Protein AF-0000000083139494 (afdb_homodimer)

InterPro domains:
  IPR001670 Alcohol dehydrogenase, iron-type/glycerol dehydrogenase GldA [PF00465] (16-158)
  IPR016205 Glycerol dehydrogenase [PIRSF000112] (12-328)
  IPR016205 Glycerol dehydrogenase [PTHR43616] (16-328)
  IPR018211 Alcohol dehydrogenase, iron-type, conserved site [PS00913] (156-184)

pLDDT: mean 94.45, std 7.92, range [26.48, 98.81]

Foldseek 3Di:
DPPPPDDPDFAQWEQAEDEEALCLLQVLVVCVVFWQEEEEEEAPVQCVLRVVRNVNSVVVNNHHYDYDYDDFALALVVLLVVLVVCVVVVTQEYEFTEALRSLLSSLSNCVNNVHAYEYEYLELLFASNIAQKHFHADRLQATDGIGGHPHHHHYYYYHLLSHLQDQLQSHLLLLLVLLLLLLFLLQQAPDDDPVVDPPLSVVLNVLSVVLNVLCLVLVLVLSVSSVVSHRDVSSSVNSCSRHNSSNSSCSSVSNPSRHAQLQLLLNLCCHPVVPQQVPPDSSLSSNLRSLLSCLSNVNNVCLVVSQVVCVSSVGDNAPVVSRHDPDPVSLVSSLVSRQPDPSFDPDPVSSVSSSVSSVRRD/DPPPPDDPDFAQKAQAEDEEALCLLQVLVVCVVFWQEEEEEEAPVQCVLRVVRNVNSVVVNNHHYDYDYDDFALALVVLLVVLVVCVVVPTAEYEFTEALRSLQSSLSNCVNNVHAYEYEYLELLFASNMAQKHFHADRLQATDGIGGHPHHHHYYYYHLLSHLQDQLQSRLLLLLLLLLQLLFLLQQALDDDPVPDPPLSVVLNVLSVVLNVLCLVLVLVLSVSSVVSHRDVSSSVNSCSRHNSSNSSCSSVSNPSRHAQLQLLLNLCCHPVVPQQVPPDSSLSSNLRSLLSCLSNVNNVCLVVSQVVCVSSVGDNAPVVSRHDPDPVSLVSSLVSRQPDPSFDPDPVSSVSSSVSSVRRD

Nearest PDB structures (foldseek):
  1jq5-assembly1_A  TM=8.843E-01  e=9.440E-26  Geobacillus stearothermophilus
  4mca-assembly1_A  TM=8.384E-01  e=8.116E-26  Serratia plymuthica A30
  8k1g-assembly1_A  TM=8.572E-01  e=1.583E-24  Klebsiella pneumoniae
  8goa-assembly1_A  TM=8.479E-01  e=1.058E-24  Escherichia coli K-12
  5xn8-assembly1_A  TM=8.447E-01  e=5.298E-24  unidentified

Organism: NCBI:txid33039

Structure (mmCIF, N/CA/C/O backbone):
data_AF-0000000083139494-model_v1
#
loop_
_entity.id
_entity.type
_entity.pdbx_description
1 polymer 'Glycerol dehydrogenase'
#
loop_
_atom_site.group_PDB
_atom_site.id
_atom_site.type_symbol
_atom_site.label_atom_id
_atom_site.label_alt_id
_atom_site.label_comp_id
_atom_site.label_asym_id
_atom_site.label_entity_id
_atom_site.label_seq_id
_atom_site.pdbx_PDB_ins_code
_atom_site.Cartn_x
_atom_site.Cartn_y
_atom_site.Cartn_z
_atom_site.occupancy
_atom_site.B_iso_or_equiv
_atom_site.auth_seq_id
_atom_site.auth_comp_id
_atom_site.auth_asym_id
_atom_site.auth_atom_id
_atom_site.pdbx_PDB_model_num
ATOM 1 N N . MET A 1 1 ? 21.172 23.531 -9.102 1 26.61 1 MET A N 1
ATOM 2 C CA . MET A 1 1 ? 20.562 22.719 -8.047 1 26.61 1 MET A CA 1
ATOM 3 C C . MET A 1 1 ? 21.078 21.281 -8.109 1 26.61 1 MET A C 1
ATOM 5 O O . MET A 1 1 ? 21.141 20.688 -9.18 1 26.61 1 MET A O 1
ATOM 9 N N . GLU A 1 2 ? 21.891 20.875 -7.312 1 32.12 2 GLU A N 1
ATOM 10 C CA . GLU A 1 2 ? 22.484 19.547 -7.301 1 32.12 2 GLU A CA 1
ATOM 11 C C . GLU A 1 2 ? 21.422 18.469 -7.508 1 32.12 2 GLU A C 1
ATOM 13 O O . GLU A 1 2 ? 20.375 18.484 -6.848 1 32.12 2 GLU A O 1
ATOM 18 N N . LYS A 1 3 ? 21.609 17.984 -8.586 1 38.62 3 LYS A N 1
ATOM 19 C CA . LYS A 1 3 ? 20.656 16.938 -8.977 1 38.62 3 LYS A CA 1
ATOM 20 C C . LYS A 1 3 ? 20.547 15.859 -7.906 1 38.62 3 LYS A C 1
ATOM 22 O O . LYS A 1 3 ? 21.531 15.164 -7.625 1 38.62 3 LYS A O 1
ATOM 27 N N . VAL A 1 4 ? 19.859 16.25 -6.742 1 46.69 4 VAL A N 1
ATOM 28 C CA . VAL A 1 4 ? 19.641 15.188 -5.762 1 46.69 4 VAL A CA 1
ATOM 29 C C . VAL A 1 4 ? 19.109 13.938 -6.457 1 46.69 4 VAL A C 1
ATOM 31 O O . VAL A 1 4 ? 18.062 13.977 -7.117 1 46.69 4 VAL A O 1
ATOM 34 N N . THR A 1 5 ? 20.016 12.977 -6.746 1 55.97 5 THR A N 1
ATOM 35 C CA . THR A 1 5 ? 19.562 11.695 -7.273 1 55.97 5 THR A CA 1
ATOM 36 C C . THR A 1 5 ? 18.719 10.953 -6.238 1 55.97 5 THR A C 1
ATOM 38 O O . THR A 1 5 ? 19.219 10.609 -5.16 1 55.97 5 THR A O 1
ATOM 41 N N . LEU A 1 6 ? 17.5 10.844 -6.504 1 66.31 6 LEU A N 1
ATOM 42 C CA . LEU A 1 6 ? 16.562 10.195 -5.586 1 66.31 6 LEU A CA 1
ATOM 43 C C . LEU A 1 6 ? 16.719 8.68 -5.625 1 66.31 6 LEU A C 1
ATOM 45 O O . LEU A 1 6 ? 16.984 8.109 -6.684 1 66.31 6 LEU A O 1
ATOM 49 N N . ASP A 1 7 ? 16.766 8.125 -4.441 1 79.25 7 ASP A N 1
ATOM 50 C CA . ASP A 1 7 ? 16.656 6.676 -4.34 1 79.25 7 ASP A CA 1
ATOM 51 C C . ASP A 1 7 ? 15.484 6.152 -5.164 1 79.25 7 ASP A C 1
ATOM 53 O O . ASP A 1 7 ? 14.352 6.617 -5.008 1 79.25 7 ASP A O 1
ATOM 57 N N . PRO A 1 8 ? 15.773 5.305 -6.121 1 83.5 8 PRO A N 1
ATOM 58 C CA . PRO A 1 8 ? 14.727 4.824 -7.02 1 83.5 8 PRO A CA 1
ATOM 59 C C . PRO A 1 8 ? 13.773 3.838 -6.344 1 83.5 8 PRO A C 1
ATOM 61 O O . PRO A 1 8 ? 12.727 3.504 -6.902 1 83.5 8 PRO A O 1
ATOM 64 N N . ALA A 1 9 ? 14.062 3.439 -5.176 1 90.5 9 ALA A N 1
ATOM 65 C CA . ALA A 1 9 ? 13.242 2.428 -4.516 1 90.5 9 ALA A CA 1
ATOM 66 C C . ALA A 1 9 ? 11.969 3.045 -3.947 1 90.5 9 ALA A C 1
ATOM 68 O O . ALA A 1 9 ? 11.992 4.156 -3.412 1 90.5 9 ALA A O 1
ATOM 69 N N . ILE A 1 10 ? 10.914 2.361 -4.125 1 91.75 10 ILE A N 1
ATOM 70 C CA . ILE A 1 10 ? 9.664 2.695 -3.443 1 91.75 10 ILE A CA 1
ATOM 71 C C . ILE A 1 10 ? 9.633 2.031 -2.07 1 91.75 10 ILE A C 1
ATOM 73 O O . ILE A 1 10 ? 9.852 0.822 -1.952 1 91.75 10 ILE A O 1
ATOM 77 N N . LYS A 1 11 ? 9.406 2.787 -1.021 1 89.56 11 LYS A N 1
ATOM 78 C CA . LYS A 1 11 ? 9.164 2.264 0.321 1 89.56 11 LYS A CA 1
ATOM 79 C C . LYS A 1 11 ? 7.684 2.328 0.679 1 89.56 11 LYS A C 1
ATOM 81 O O . LYS A 1 11 ? 7.141 3.414 0.896 1 89.56 11 LYS A O 1
ATOM 86 N N . PHE A 1 12 ? 6.887 1.204 0.66 1 83.19 12 PHE A N 1
ATOM 87 C CA . PHE A 1 12 ? 5.43 1.18 0.754 1 83.19 12 PHE A CA 1
ATOM 88 C C . PHE A 1 12 ? 4.973 1.522 2.166 1 83.19 12 PHE A C 1
ATOM 90 O O . PHE A 1 12 ? 3.781 1.717 2.408 1 83.19 12 PHE A O 1
ATOM 97 N N . GLY A 1 13 ? 5.703 1.854 3.035 1 75.56 13 GLY A N 1
ATOM 98 C CA . GLY A 1 13 ? 5.191 2.525 4.219 1 75.56 13 GLY A CA 1
ATOM 99 C C . GLY A 1 13 ? 5.465 1.761 5.5 1 75.56 13 GLY A C 1
ATOM 100 O O . GLY A 1 13 ? 6.59 1.316 5.738 1 75.56 13 GLY A O 1
ATOM 101 N N . ALA A 1 14 ? 4.281 1.588 6.344 1 82.19 14 ALA A N 1
ATOM 102 C CA . ALA A 1 14 ? 4.305 1.204 7.754 1 82.19 14 ALA A CA 1
ATOM 103 C C . ALA A 1 14 ? 4.383 -0.312 7.906 1 82.19 14 ALA A C 1
ATOM 105 O O . ALA A 1 14 ? 3.662 -1.049 7.23 1 82.19 14 ALA A O 1
ATOM 106 N N . GLY A 1 15 ? 5.219 -0.655 8.867 1 85.69 15 GLY A N 1
ATOM 107 C CA . GLY A 1 15 ? 5.352 -2.066 9.195 1 85.69 15 GLY A CA 1
ATOM 108 C C . GLY A 1 15 ? 4.09 -2.662 9.789 1 85.69 15 GLY A C 1
ATOM 109 O O . GLY A 1 15 ? 3.715 -3.791 9.469 1 85.69 15 GLY A O 1
ATOM 110 N N . ARG A 1 16 ? 3.426 -1.872 10.625 1 91.81 16 ARG A N 1
ATOM 111 C CA . ARG A 1 16 ? 2.188 -2.273 11.281 1 91.81 16 ARG A CA 1
ATOM 112 C C . ARG A 1 16 ? 1.217 -1.101 11.383 1 91.81 16 ARG A C 1
ATOM 114 O O . ARG A 1 16 ? 1.585 -0.022 11.852 1 91.81 16 ARG A O 1
ATOM 121 N N . TYR A 1 17 ? 0.024 -1.287 10.844 1 95.19 17 TYR A N 1
ATOM 122 C CA . TYR A 1 17 ? -1.021 -0.274 10.93 1 95.19 17 TYR A CA 1
ATOM 123 C C . TYR A 1 17 ? -2.244 -0.809 11.664 1 95.19 17 TYR A C 1
ATOM 125 O O . TYR A 1 17 ? -2.822 -1.821 11.266 1 95.19 17 TYR A O 1
ATOM 133 N N . ARG A 1 18 ? -2.572 -0.177 12.766 1 96.06 18 ARG A N 1
ATOM 134 C CA . ARG A 1 18 ? -3.797 -0.49 13.5 1 96.06 18 ARG A CA 1
ATOM 135 C C . ARG A 1 18 ? -4.66 0.754 13.68 1 96.06 18 ARG A C 1
ATOM 137 O O . ARG A 1 18 ? -4.145 1.84 13.953 1 96.06 18 ARG A O 1
ATOM 144 N N . GLN A 1 19 ? -5.898 0.64 13.406 1 96.94 19 GLN A N 1
ATOM 145 C CA . GLN A 1 19 ? -6.918 1.669 13.562 1 96.94 19 GLN A CA 1
ATOM 146 C C . GLN A 1 19 ? -8.164 1.107 14.25 1 96.94 19 GLN A C 1
ATOM 148 O O . GLN A 1 19 ? -8.938 0.37 13.633 1 96.94 19 GLN A O 1
ATOM 153 N N . GLU A 1 20 ? -8.305 1.402 15.523 1 96.94 20 GLU A N 1
ATOM 154 C CA . GLU A 1 20 ? -9.391 0.822 16.312 1 96.94 20 GLU A CA 1
ATOM 155 C C . GLU A 1 20 ? -9.844 1.774 17.422 1 96.94 20 GLU A C 1
ATOM 157 O O . GLU A 1 20 ? -9.094 2.666 17.812 1 96.94 20 GLU A O 1
ATOM 162 N N . LYS A 1 21 ? -11.109 1.516 17.844 1 96.62 21 LYS A N 1
ATOM 163 C CA . LYS A 1 21 ? -11.594 2.215 19.016 1 96.62 21 LYS A CA 1
ATOM 164 C C . LYS A 1 21 ? -10.836 1.773 20.266 1 96.62 21 LYS A C 1
ATOM 166 O O . LYS A 1 21 ? -10.648 0.577 20.5 1 96.62 21 LYS A O 1
ATOM 171 N N . ASN A 1 22 ? -10.203 2.67 21.031 1 95.38 22 ASN A N 1
ATOM 172 C CA . ASN A 1 22 ? -9.539 2.445 22.312 1 95.38 22 ASN A CA 1
ATOM 173 C C . ASN A 1 22 ? -8.227 1.688 22.141 1 95.38 22 ASN A C 1
ATOM 175 O O . ASN A 1 22 ? -7.871 0.853 22.984 1 95.38 22 ASN A O 1
ATOM 179 N N . LEU A 1 23 ? -7.609 1.925 21.047 1 96.69 23 LEU A N 1
ATOM 180 C CA . LEU A 1 23 ? -6.359 1.236 20.734 1 96.69 23 LEU A CA 1
ATOM 181 C C . LEU A 1 23 ? -5.258 1.651 21.703 1 96.69 23 LEU A C 1
ATOM 183 O O . LEU A 1 23 ? -4.293 0.912 21.906 1 96.69 23 LEU A O 1
ATOM 187 N N . LEU A 1 24 ? -5.367 2.781 22.344 1 96.81 24 LEU A N 1
ATOM 188 C CA . LEU A 1 24 ? -4.34 3.299 23.234 1 96.81 24 LEU A CA 1
ATOM 189 C C . LEU A 1 24 ? -4.07 2.32 24.375 1 96.81 24 LEU A C 1
ATOM 191 O O . LEU A 1 24 ? -2.934 2.197 24.828 1 96.81 24 LEU A O 1
ATOM 195 N N . GLU A 1 25 ? -5.055 1.656 24.781 1 95.12 25 GLU A N 1
ATOM 196 C CA . GLU A 1 25 ? -4.938 0.716 25.891 1 95.12 25 GLU A CA 1
ATOM 197 C C . GLU A 1 25 ? -4.055 -0.472 25.516 1 95.12 25 GLU A C 1
ATOM 199 O O . GLU A 1 25 ? -3.488 -1.131 26.391 1 95.12 25 GLU A O 1
ATOM 204 N N . GLU A 1 26 ? -3.938 -0.724 24.234 1 93.94 26 GLU A N 1
ATOM 205 C CA . GLU A 1 26 ? -3.15 -1.847 23.734 1 93.94 26 GLU A CA 1
ATOM 206 C C . GLU A 1 26 ? -1.799 -1.379 23.203 1 93.94 26 GLU A C 1
ATOM 208 O O . GLU A 1 26 ? -0.971 -2.195 22.781 1 93.94 26 GLU A O 1
ATOM 213 N N . CYS A 1 27 ? -1.563 -0.095 23.203 1 94.75 27 CYS A N 1
ATOM 214 C CA . CYS A 1 27 ? -0.396 0.468 22.531 1 94.75 27 CYS A CA 1
ATOM 215 C C . CYS A 1 27 ? 0.893 -0.051 23.156 1 94.75 27 CYS A C 1
ATOM 217 O O . CYS A 1 27 ? 1.886 -0.265 22.453 1 94.75 27 CYS A O 1
ATOM 219 N N . GLY A 1 28 ? 0.831 -0.246 24.5 1 96.19 28 GLY A N 1
ATOM 220 C CA . GLY A 1 28 ? 2.014 -0.787 25.156 1 96.19 28 GLY A CA 1
ATOM 221 C C . GLY A 1 28 ? 2.455 -2.119 24.578 1 96.19 28 GLY A C 1
ATOM 222 O O . GLY A 1 28 ? 3.641 -2.32 24.297 1 96.19 28 GLY A O 1
ATOM 223 N N . LYS A 1 29 ? 1.545 -2.988 24.422 1 94.94 29 LYS A N 1
ATOM 224 C CA . LYS A 1 29 ? 1.825 -4.297 23.828 1 94.94 29 LYS A CA 1
ATOM 225 C C . LYS A 1 29 ? 2.348 -4.156 22.406 1 94.94 29 LYS A C 1
ATOM 227 O O . LYS A 1 29 ? 3.301 -4.836 22.016 1 94.94 29 LYS A O 1
ATOM 232 N N . GLU A 1 30 ? 1.773 -3.289 21.609 1 94.75 30 GLU A N 1
ATOM 233 C CA . GLU A 1 30 ? 2.178 -3.07 20.219 1 94.75 30 GLU A CA 1
ATOM 234 C C . GLU A 1 30 ? 3.596 -2.51 20.141 1 94.75 30 GLU A C 1
ATOM 236 O O . GLU A 1 30 ? 4.414 -2.986 19.359 1 94.75 30 GLU A O 1
ATOM 241 N N . ILE A 1 31 ? 3.859 -1.54 21 1 97.06 31 ILE A N 1
ATOM 242 C CA . ILE A 1 31 ? 5.145 -0.848 20.953 1 97.06 31 ILE A CA 1
ATOM 243 C C . ILE A 1 31 ? 6.246 -1.775 21.453 1 97.06 31 ILE A C 1
ATOM 245 O O . ILE A 1 31 ? 7.367 -1.751 20.938 1 97.06 31 ILE A O 1
ATOM 249 N N . SER A 1 32 ? 5.93 -2.691 22.375 1 96.69 32 SER A N 1
ATOM 250 C CA . SER A 1 32 ? 6.898 -3.607 22.969 1 96.69 32 SER A CA 1
ATOM 251 C C . SER A 1 32 ? 7.449 -4.578 21.922 1 96.69 32 SER A C 1
ATOM 253 O O . SER A 1 32 ? 8.484 -5.207 22.141 1 96.69 32 SER A O 1
ATOM 255 N N . ARG A 1 33 ? 6.793 -4.676 20.812 1 92.62 33 ARG A N 1
ATOM 256 C CA . ARG A 1 33 ? 7.285 -5.496 19.703 1 92.62 33 ARG A CA 1
ATOM 257 C C . ARG A 1 33 ? 8.578 -4.922 19.141 1 92.62 33 ARG A C 1
ATOM 259 O O . ARG A 1 33 ? 9.359 -5.645 18.5 1 92.62 33 ARG A O 1
ATOM 266 N N . PHE A 1 34 ? 8.805 -3.629 19.406 1 94.12 34 PHE A N 1
ATOM 267 C CA . PHE A 1 34 ? 9.883 -2.936 18.719 1 94.12 34 PHE A CA 1
ATOM 268 C C . PHE A 1 34 ? 10.945 -2.457 19.703 1 94.12 34 PHE A C 1
ATOM 270 O O . PHE A 1 34 ? 12.086 -2.188 19.328 1 94.12 34 PHE A O 1
ATOM 277 N N . GLY A 1 35 ? 10.539 -2.277 20.938 1 95.38 35 GLY A N 1
ATOM 278 C CA . GLY A 1 35 ? 11.477 -1.762 21.922 1 95.38 35 GLY A CA 1
ATOM 279 C C . GLY A 1 35 ? 11.039 -2.012 23.359 1 95.38 35 GLY A C 1
ATOM 280 O O . GLY A 1 35 ? 9.875 -2.348 23.609 1 95.38 35 GLY A O 1
ATOM 281 N N . LYS A 1 36 ? 11.977 -1.836 24.25 1 96.94 36 LYS A N 1
ATOM 282 C CA . LYS A 1 36 ? 11.734 -2.068 25.656 1 96.94 36 LYS A CA 1
ATOM 283 C C . LYS A 1 36 ? 11.664 -0.753 26.438 1 96.94 36 LYS A C 1
ATOM 285 O O . LYS A 1 36 ? 10.977 -0.662 27.453 1 96.94 36 LYS A O 1
ATOM 290 N N . LYS A 1 37 ? 12.367 0.199 26.062 1 98.19 37 LYS A N 1
ATOM 291 C CA . LYS A 1 37 ? 12.352 1.558 26.594 1 98.19 37 LYS A CA 1
ATOM 292 C C . LYS A 1 37 ? 12.188 2.586 25.484 1 98.19 37 LYS A C 1
ATOM 294 O O . LYS A 1 37 ? 13.055 2.725 24.625 1 98.19 37 LYS A O 1
ATOM 299 N N . VAL A 1 38 ? 11.109 3.369 25.531 1 98.56 38 VAL A N 1
ATOM 300 C CA . VAL A 1 38 ? 10.773 4.184 24.375 1 98.56 38 VAL A CA 1
ATOM 301 C C . VAL A 1 38 ? 10.977 5.664 24.703 1 98.56 38 VAL A C 1
ATOM 303 O O . VAL A 1 38 ? 10.844 6.07 25.859 1 98.56 38 VAL A O 1
ATOM 306 N N . PHE A 1 39 ? 11.359 6.441 23.719 1 98.81 39 PHE A N 1
ATOM 307 C CA . PHE A 1 39 ? 11.477 7.895 23.734 1 98.81 39 PHE A CA 1
ATOM 308 C C . PHE A 1 39 ? 10.227 8.547 23.156 1 98.81 39 PHE A C 1
ATOM 310 O O . PHE A 1 39 ? 10.055 8.609 21.938 1 98.81 39 PHE A O 1
ATOM 317 N N . ILE A 1 40 ? 9.391 9.094 24.031 1 98.69 40 ILE A N 1
ATOM 318 C CA . ILE A 1 40 ? 8.109 9.641 23.594 1 98.69 40 ILE A CA 1
ATOM 319 C C . ILE A 1 40 ? 8.258 11.133 23.281 1 98.69 40 ILE A C 1
ATOM 321 O O . ILE A 1 40 ? 8.711 11.906 24.141 1 98.69 40 ILE A O 1
ATOM 325 N N . ILE A 1 41 ? 7.965 11.461 22.141 1 98.75 41 ILE A N 1
ATOM 326 C CA . ILE A 1 41 ? 7.828 12.852 21.719 1 98.75 41 ILE A CA 1
ATOM 327 C C . ILE A 1 41 ? 6.352 13.188 21.531 1 98.75 41 ILE A C 1
ATOM 329 O O . ILE A 1 41 ? 5.664 12.57 20.719 1 98.75 41 ILE A O 1
ATOM 333 N N . ALA A 1 42 ? 5.887 14.211 22.25 1 98.31 42 ALA A N 1
ATOM 334 C CA . ALA A 1 42 ? 4.457 14.5 22.172 1 98.31 42 ALA A CA 1
ATOM 335 C C . ALA A 1 42 ? 4.199 16 22.219 1 98.31 42 ALA A C 1
ATOM 337 O O . ALA A 1 42 ? 4.934 16.75 22.875 1 98.31 42 ALA A O 1
ATOM 338 N N . GLY A 1 43 ? 3.234 16.406 21.438 1 95.81 43 GLY A N 1
ATOM 339 C CA . GLY A 1 43 ? 2.713 17.75 21.672 1 95.81 43 GLY A CA 1
ATOM 340 C C . GLY A 1 43 ? 2.006 17.875 23 1 95.81 43 GLY A C 1
ATOM 341 O O . GLY A 1 43 ? 1.445 16.906 23.516 1 95.81 43 GLY A O 1
ATOM 342 N N . ASN A 1 44 ? 1.948 19.094 23.5 1 94.19 44 ASN A N 1
ATOM 343 C CA . ASN A 1 44 ? 1.356 19.312 24.812 1 94.19 44 ASN A CA 1
ATOM 344 C C . ASN A 1 44 ? -0.111 18.906 24.859 1 94.19 44 ASN A C 1
ATOM 346 O O . ASN A 1 44 ? -0.504 18.062 25.672 1 94.19 44 ASN A O 1
ATOM 350 N N . ARG A 1 45 ? -0.849 19.406 24 1 93 45 ARG A N 1
ATOM 351 C CA . ARG A 1 45 ? -2.277 19.109 23.953 1 93 45 ARG A CA 1
ATOM 352 C C . ARG A 1 45 ? -2.521 17.641 23.641 1 93 45 ARG A C 1
ATOM 354 O O . ARG A 1 45 ? -3.432 17.016 24.188 1 93 45 ARG A O 1
ATOM 361 N N . ALA A 1 46 ? -1.724 17.172 22.703 1 95.56 46 ALA A N 1
ATOM 362 C CA . ALA A 1 46 ? -1.862 15.766 22.312 1 95.56 46 ALA A CA 1
ATOM 363 C C . ALA A 1 46 ? -1.61 14.836 23.5 1 95.56 46 ALA A C 1
ATOM 365 O O . ALA A 1 46 ? -2.35 13.875 23.703 1 95.56 46 ALA A O 1
ATOM 366 N N . TRP A 1 47 ? -0.574 15.109 24.25 1 97 47 TRP A N 1
ATOM 367 C CA . TRP A 1 47 ? -0.244 14.258 25.391 1 97 47 TRP A CA 1
ATOM 368 C C . TRP A 1 47 ? -1.361 14.281 26.422 1 97 47 TRP A C 1
ATOM 370 O O . TRP A 1 47 ? -1.728 13.242 26.969 1 97 47 TRP A O 1
ATOM 380 N N . ASP A 1 48 ? -1.876 15.43 26.625 1 96.12 48 ASP A N 1
ATOM 381 C CA . ASP A 1 48 ? -2.969 15.57 27.594 1 96.12 48 ASP A CA 1
ATOM 382 C C . ASP A 1 48 ? -4.176 14.727 27.172 1 96.12 48 ASP A C 1
ATOM 384 O O . ASP A 1 48 ? -4.895 14.195 28.016 1 96.12 48 ASP A O 1
ATOM 388 N N . ALA A 1 49 ? -4.328 14.617 25.922 1 94.88 49 ALA A N 1
ATOM 389 C CA . ALA A 1 49 ? -5.496 13.922 25.391 1 94.88 49 ALA A CA 1
ATOM 390 C C . ALA A 1 49 ? -5.344 12.406 25.516 1 94.88 49 ALA A C 1
ATOM 392 O O . ALA A 1 49 ? -6.336 11.672 25.484 1 94.88 49 ALA A O 1
ATOM 393 N N . VAL A 1 50 ? -4.059 11.914 25.688 1 97.12 50 VAL A N 1
ATOM 394 C CA . VAL A 1 50 ? -3.91 10.477 25.516 1 97.12 50 VAL A CA 1
ATOM 395 C C . VAL A 1 50 ? -3.285 9.859 26.766 1 97.12 50 VAL A C 1
ATOM 397 O O . VAL A 1 50 ? -3.373 8.648 26.984 1 97.12 50 VAL A O 1
ATOM 400 N N . LYS A 1 51 ? -2.629 10.586 27.609 1 96.75 51 LYS A N 1
ATOM 401 C CA . LYS A 1 51 ? -1.749 10.07 28.656 1 96.75 51 LYS A CA 1
ATOM 402 C C . LYS A 1 51 ? -2.51 9.172 29.609 1 96.75 51 LYS A C 1
ATOM 404 O O . LYS A 1 51 ? -1.989 8.148 30.062 1 96.75 51 LYS A O 1
ATOM 409 N N . GLU A 1 52 ? -3.734 9.492 29.953 1 96.44 52 GLU A N 1
ATOM 410 C CA . GLU A 1 52 ? -4.488 8.742 30.953 1 96.44 52 GLU A CA 1
ATOM 411 C C . GLU A 1 52 ? -4.793 7.324 30.469 1 96.44 52 GLU A C 1
ATOM 413 O O . GLU A 1 52 ? -4.906 6.398 31.266 1 96.44 52 GLU A O 1
ATOM 418 N N . ARG A 1 53 ? -4.898 7.211 29.203 1 95.56 53 ARG A N 1
ATOM 419 C CA . ARG A 1 53 ? -5.215 5.902 28.656 1 95.56 53 ARG A CA 1
ATOM 420 C C . ARG A 1 53 ? -3.949 5.18 28.203 1 95.56 53 ARG A C 1
ATOM 422 O O . ARG A 1 53 ? -3.883 3.949 28.234 1 95.56 53 ARG A O 1
ATOM 429 N N . MET A 1 54 ? -2.998 5.879 27.781 1 95.62 54 MET A N 1
ATOM 430 C CA . MET A 1 54 ? -1.776 5.309 27.219 1 95.62 54 MET A CA 1
ATOM 431 C C . MET A 1 54 ? -0.875 4.762 28.312 1 95.62 54 MET A C 1
ATOM 433 O O . MET A 1 54 ? -0.3 3.68 28.172 1 95.62 54 MET A O 1
ATOM 437 N N . ILE A 1 55 ? -0.734 5.395 29.438 1 95.75 55 ILE A N 1
ATOM 438 C CA . ILE A 1 55 ? 0.235 5.086 30.484 1 95.75 55 ILE A CA 1
ATOM 439 C C . ILE A 1 55 ? -0.111 3.744 31.125 1 95.75 55 ILE A C 1
ATOM 441 O O . ILE A 1 55 ? 0.759 2.889 31.297 1 95.75 55 ILE A O 1
ATOM 445 N N . PRO A 1 56 ? -1.358 3.523 31.453 1 95 56 PRO A N 1
ATOM 446 C CA . PRO A 1 56 ? -1.685 2.203 32 1 95 56 PRO A CA 1
ATOM 447 C C . PRO A 1 56 ? -1.316 1.063 31.062 1 95 56 PRO A C 1
ATOM 449 O O . PRO A 1 56 ? -0.896 -0.006 31.516 1 95 56 PRO A O 1
ATOM 452 N N . GLY A 1 57 ? -1.524 1.312 29.781 1 92.44 57 GLY A N 1
ATOM 453 C CA . GLY A 1 57 ? -1.125 0.315 28.812 1 92.44 57 GLY A CA 1
ATOM 454 C C . GLY A 1 57 ? 0.369 0.049 28.797 1 92.44 57 GLY A C 1
ATOM 455 O O . GLY A 1 57 ? 0.8 -1.094 28.641 1 92.44 57 GLY A O 1
ATOM 456 N N . PHE A 1 58 ? 1.161 1.132 28.984 1 95.44 58 PHE A N 1
ATOM 457 C CA . PHE A 1 58 ? 2.609 0.99 29.062 1 95.44 58 PHE A CA 1
ATOM 458 C C . PHE A 1 58 ? 3.006 0.179 30.297 1 95.44 58 PHE A C 1
ATOM 460 O O . PHE A 1 58 ? 3.85 -0.716 30.203 1 95.44 58 PHE A O 1
ATOM 467 N N . GLU A 1 59 ? 2.354 0.487 31.344 1 94.94 59 GLU A N 1
ATOM 468 C CA . GLU A 1 59 ? 2.646 -0.195 32.594 1 94.94 59 GLU A CA 1
ATOM 469 C C . GLU A 1 59 ? 2.303 -1.679 32.531 1 94.94 59 GLU A C 1
ATOM 471 O O . GLU A 1 59 ? 3.094 -2.529 32.938 1 94.94 59 GLU A O 1
ATOM 476 N N . LYS A 1 60 ? 1.202 -1.944 31.984 1 94.81 60 LYS A N 1
ATOM 477 C CA . LYS A 1 60 ? 0.756 -3.326 31.844 1 94.81 60 LYS A CA 1
ATOM 478 C C . LYS A 1 60 ? 1.733 -4.129 30.984 1 94.81 60 LYS A C 1
ATOM 480 O O . LYS A 1 60 ? 1.962 -5.312 31.234 1 94.81 60 LYS A O 1
ATOM 485 N N . ALA A 1 61 ? 2.312 -3.486 30.016 1 95.81 61 ALA A N 1
ATOM 486 C CA . ALA A 1 61 ? 3.219 -4.156 29.094 1 95.81 61 ALA A CA 1
ATOM 487 C C . ALA A 1 61 ? 4.648 -4.16 29.625 1 95.81 61 ALA A C 1
ATOM 489 O O . ALA A 1 61 ? 5.531 -4.797 29.047 1 95.81 61 ALA A O 1
ATOM 490 N N . GLY A 1 62 ? 4.898 -3.48 30.688 1 96.62 62 GLY A N 1
ATOM 491 C CA . GLY A 1 62 ? 6.25 -3.346 31.203 1 96.62 62 GLY A CA 1
ATOM 492 C C . GLY A 1 62 ? 7.145 -2.486 30.328 1 96.62 62 GLY A C 1
ATOM 493 O O . GLY A 1 62 ? 8.359 -2.695 30.281 1 96.62 62 GLY A O 1
ATOM 494 N N . LEU A 1 63 ? 6.543 -1.566 29.625 1 97.62 63 LEU A N 1
ATOM 495 C CA . LEU A 1 63 ? 7.273 -0.686 28.719 1 97.62 63 LEU A CA 1
ATOM 496 C C . LEU A 1 63 ? 7.801 0.54 29.469 1 97.62 63 LEU A C 1
ATOM 498 O O . LEU A 1 63 ? 7.023 1.316 30.016 1 97.62 63 LEU A O 1
ATOM 502 N N . GLU A 1 64 ? 9.07 0.716 29.484 1 98.06 64 GLU A N 1
ATOM 503 C CA . GLU A 1 64 ? 9.672 1.921 30.062 1 98.06 64 GLU A CA 1
ATOM 504 C C . GLU A 1 64 ? 9.625 3.076 29.062 1 98.06 64 GLU A C 1
ATOM 506 O O . GLU A 1 64 ? 9.656 2.859 27.844 1 98.06 64 GLU A O 1
ATOM 511 N N . TYR A 1 65 ? 9.539 4.297 29.609 1 98 65 TYR A N 1
ATOM 512 C CA . TYR A 1 65 ? 9.461 5.402 28.656 1 98 65 TYR A CA 1
ATOM 513 C C . TYR A 1 65 ? 10.062 6.672 29.25 1 98 65 TYR A C 1
ATOM 515 O O . TYR A 1 65 ? 10.148 6.812 30.469 1 98 65 TYR A O 1
ATOM 523 N N . GLU A 1 66 ? 10.562 7.52 28.422 1 98.44 66 GLU A N 1
ATOM 524 C CA . GLU A 1 66 ? 10.945 8.906 28.672 1 98.44 66 GLU A CA 1
ATOM 525 C C . GLU A 1 66 ? 10.102 9.867 27.844 1 98.44 66 GLU A C 1
ATOM 527 O O . GLU A 1 66 ? 10.07 9.789 26.625 1 98.44 66 GLU A O 1
ATOM 532 N N . LEU A 1 67 ? 9.453 10.789 28.594 1 98.44 67 LEU A N 1
ATOM 533 C CA . LEU A 1 67 ? 8.555 11.727 27.922 1 98.44 67 LEU A CA 1
ATOM 534 C C . LEU A 1 67 ? 9.258 13.047 27.641 1 98.44 67 LEU A C 1
ATOM 536 O O . LEU A 1 67 ? 9.891 13.625 28.516 1 98.44 67 LEU A O 1
ATOM 540 N N . HIS A 1 68 ? 9.102 13.508 26.438 1 98.62 68 HIS A N 1
ATOM 541 C CA . HIS A 1 68 ? 9.57 14.82 26.016 1 98.62 68 HIS A CA 1
ATOM 542 C C . HIS A 1 68 ? 8.492 15.57 25.25 1 98.62 68 HIS A C 1
ATOM 544 O O . HIS A 1 68 ? 8.148 15.203 24.109 1 98.62 68 HIS A O 1
ATOM 550 N N . LEU A 1 69 ? 8.039 16.609 25.828 1 98 69 LEU A N 1
ATOM 551 C CA . LEU A 1 69 ? 7.062 17.453 25.156 1 98 69 LEU A CA 1
ATOM 552 C C . LEU A 1 69 ? 7.746 18.391 24.172 1 98 69 LEU A C 1
ATOM 554 O O . LEU A 1 69 ? 8.836 18.906 24.438 1 98 69 LEU A O 1
ATOM 558 N N . TYR A 1 70 ? 7.152 18.5 23.031 1 97.06 70 TYR A N 1
ATOM 559 C CA . TYR A 1 70 ? 7.781 19.297 21.984 1 97.06 70 TYR A CA 1
ATOM 560 C C . TYR A 1 70 ? 6.77 20.203 21.312 1 97.06 70 TYR A C 1
ATOM 562 O O . TYR A 1 70 ? 5.711 19.75 20.875 1 97.06 70 TYR A O 1
ATOM 570 N N . GLY A 1 71 ? 7.086 21.438 21.172 1 92.94 71 GLY A N 1
ATOM 571 C CA . GLY A 1 71 ? 6.223 22.406 20.516 1 92.94 71 GLY A CA 1
ATOM 572 C C . GLY A 1 71 ? 6.934 23.219 19.453 1 92.94 71 GLY A C 1
ATOM 573 O O . GLY A 1 71 ? 6.395 24.219 18.953 1 92.94 71 GLY A O 1
ATOM 574 N N . GLY A 1 72 ? 8.117 22.844 19.078 1 92.69 72 GLY A N 1
ATOM 575 C CA . GLY A 1 72 ? 8.898 23.594 18.109 1 92.69 72 GLY A CA 1
ATOM 576 C C . GLY A 1 72 ? 8.695 23.109 16.688 1 92.69 72 GLY A C 1
ATOM 577 O O . GLY A 1 72 ? 7.73 22.406 16.391 1 92.69 72 GLY A O 1
ATOM 578 N N . LYS A 1 73 ? 9.547 23.609 15.812 1 94.06 73 LYS A N 1
ATOM 579 C CA . LYS A 1 73 ? 9.516 23.234 14.398 1 94.06 73 LYS A CA 1
ATOM 580 C C . LYS A 1 73 ? 10.297 21.953 14.148 1 94.06 73 LYS A C 1
ATOM 582 O O . LYS A 1 73 ? 11.242 21.641 14.883 1 94.06 73 LYS A O 1
ATOM 587 N N . CYS A 1 74 ? 9.875 21.203 13.211 1 96.81 74 CYS A N 1
ATOM 588 C CA . CYS A 1 74 ? 10.633 20.047 12.773 1 96.81 74 CYS A CA 1
ATOM 589 C C . CYS A 1 74 ? 11.898 20.469 12.031 1 96.81 74 CYS A C 1
ATOM 591 O O . CYS A 1 74 ? 11.922 20.5 10.805 1 96.81 74 CYS A O 1
ATOM 593 N N . SER A 1 75 ? 12.938 20.734 12.789 1 97.75 75 SER A N 1
ATOM 594 C CA . SER A 1 75 ? 14.203 21.172 12.211 1 97.75 75 SER A CA 1
ATOM 595 C C . SER A 1 75 ? 15.297 20.125 12.414 1 97.75 75 SER A C 1
ATOM 597 O O . SER A 1 75 ? 15.203 19.297 13.328 1 97.75 75 SER A O 1
ATOM 599 N N . TYR A 1 76 ? 16.312 20.188 11.562 1 98.25 76 TYR A N 1
ATOM 600 C CA . TYR A 1 76 ? 17.438 19.281 11.688 1 98.25 76 TYR A CA 1
ATOM 601 C C . TYR A 1 76 ? 18.141 19.469 13.031 1 98.25 76 TYR A C 1
ATOM 603 O O . TYR A 1 76 ? 18.516 18.484 13.68 1 98.25 76 TYR A O 1
ATOM 611 N N . GLU A 1 77 ? 18.234 20.703 13.461 1 98.19 77 GLU A N 1
ATOM 612 C CA . GLU A 1 77 ? 18.906 21.031 14.719 1 98.19 77 GLU A CA 1
ATOM 613 C C . GLU A 1 77 ? 18.172 20.422 15.906 1 98.19 77 GLU A C 1
ATOM 615 O O . GLU A 1 77 ? 18.781 19.766 16.75 1 98.19 77 GLU A O 1
ATOM 620 N N . ALA A 1 78 ? 16.922 20.641 15.93 1 98.31 78 ALA A N 1
ATOM 621 C CA . ALA A 1 78 ? 16.125 20.094 17.031 1 98.31 78 ALA A CA 1
ATOM 622 C C . ALA A 1 78 ? 16.125 18.578 17 1 98.31 78 ALA A C 1
ATOM 624 O O . ALA A 1 78 ? 16.219 17.938 18.062 1 98.31 78 ALA A O 1
ATOM 625 N N . ALA A 1 79 ? 16.016 17.984 15.852 1 98.62 79 ALA A N 1
ATOM 626 C CA . ALA A 1 79 ? 15.992 16.516 15.719 1 98.62 79 ALA A CA 1
ATOM 627 C C . ALA A 1 79 ? 17.281 15.906 16.234 1 98.62 79 ALA A C 1
ATOM 629 O O . ALA A 1 79 ? 17.266 14.883 16.922 1 98.62 79 ALA A O 1
ATOM 630 N N . ARG A 1 80 ? 18.406 16.516 15.875 1 98.5 80 ARG A N 1
ATOM 631 C CA . ARG A 1 80 ? 19.703 16.031 16.344 1 98.5 80 ARG A CA 1
ATOM 632 C C . ARG A 1 80 ? 19.797 16.125 17.859 1 98.5 80 ARG A C 1
ATOM 634 O O . ARG A 1 80 ? 20.281 15.188 18.516 1 98.5 80 ARG A O 1
ATOM 641 N N . GLU A 1 81 ? 19.359 17.219 18.359 1 98.5 81 GLU A N 1
ATOM 642 C CA . GLU A 1 81 ? 19.391 17.422 19.812 1 98.5 81 GLU A CA 1
ATOM 643 C C . GLU A 1 81 ? 18.562 16.344 20.531 1 98.5 81 GLU A C 1
ATOM 645 O O . GLU A 1 81 ? 19.031 15.75 21.5 1 98.5 81 GLU A O 1
ATOM 650 N N . TYR A 1 82 ? 17.391 16.078 20.062 1 98.69 82 TYR A N 1
ATOM 651 C CA . TYR A 1 82 ? 16.516 15.117 20.703 1 98.69 82 TYR A CA 1
ATOM 652 C C . TYR A 1 82 ? 17 13.695 20.484 1 98.69 82 TYR A C 1
ATOM 654 O O . TYR A 1 82 ? 16.797 12.82 21.328 1 98.69 82 TYR A O 1
ATOM 662 N N . ALA A 1 83 ? 17.625 13.461 19.344 1 98.75 83 ALA A N 1
ATOM 663 C CA . ALA A 1 83 ? 18.219 12.156 19.094 1 98.75 83 ALA A CA 1
ATOM 664 C C . ALA A 1 83 ? 19.328 11.867 20.109 1 98.75 83 ALA A C 1
ATOM 666 O O . ALA A 1 83 ? 19.469 10.734 20.578 1 98.75 83 ALA A O 1
ATOM 667 N N . GLU A 1 84 ? 20.109 12.875 20.438 1 98.62 84 GLU A N 1
ATOM 668 C CA . GLU A 1 84 ? 21.156 12.727 21.453 1 98.62 84 GLU A CA 1
ATOM 669 C C . GLU A 1 84 ? 20.562 12.391 22.812 1 98.62 84 GLU A C 1
ATOM 671 O O . GLU A 1 84 ? 21.094 11.562 23.562 1 98.62 84 GLU A O 1
ATOM 676 N N . LYS A 1 85 ? 19.453 13.031 23.141 1 98.62 85 LYS A N 1
ATOM 677 C CA . LYS A 1 85 ? 18.734 12.703 24.375 1 98.62 85 LYS A CA 1
ATOM 678 C C . LYS A 1 85 ? 18.25 11.258 24.359 1 98.62 85 LYS A C 1
ATOM 680 O O . LYS A 1 85 ? 18.359 10.555 25.375 1 98.62 85 LYS A O 1
ATOM 685 N N . CYS A 1 86 ? 17.688 10.867 23.266 1 98.75 86 CYS A N 1
ATOM 686 C CA . CYS A 1 86 ? 17.188 9.508 23.094 1 98.75 86 CYS A CA 1
ATOM 687 C C . CYS A 1 86 ? 18.281 8.484 23.344 1 98.75 86 CYS A C 1
ATOM 689 O O . CYS A 1 86 ? 18.078 7.516 24.078 1 98.75 86 CYS A O 1
ATOM 691 N N . LYS A 1 87 ? 19.453 8.734 22.766 1 98.56 87 LYS A N 1
ATOM 692 C CA . LYS A 1 87 ? 20.609 7.852 22.922 1 98.56 87 LYS A CA 1
ATOM 693 C C . LYS A 1 87 ? 21.125 7.871 24.375 1 98.56 87 LYS A C 1
ATOM 695 O O . LYS A 1 87 ? 21.422 6.82 24.938 1 98.56 87 LYS A O 1
ATOM 700 N N . ALA A 1 88 ? 21.203 9.039 24.938 1 98.44 88 ALA A N 1
ATOM 701 C CA . ALA A 1 88 ? 21.703 9.203 26.297 1 98.44 88 ALA A CA 1
ATOM 702 C C . ALA A 1 88 ? 20.828 8.453 27.297 1 98.44 88 ALA A C 1
ATOM 704 O O . ALA A 1 88 ? 21.312 7.926 28.297 1 98.44 88 ALA A O 1
ATOM 705 N N . GLU A 1 89 ? 19.594 8.359 26.969 1 98.38 89 GLU A N 1
ATOM 706 C CA . GLU A 1 89 ? 18.641 7.707 27.844 1 98.38 89 GLU A CA 1
ATOM 707 C C . GLU A 1 89 ? 18.484 6.227 27.5 1 98.38 89 GLU A C 1
ATOM 709 O O . GLU A 1 89 ? 17.672 5.523 28.125 1 98.38 89 GLU A O 1
ATOM 714 N N . ASN A 1 90 ? 19.156 5.75 26.547 1 98.25 90 ASN A N 1
ATOM 715 C CA . ASN A 1 90 ? 19.203 4.355 26.109 1 98.25 90 ASN A CA 1
ATOM 716 C C . ASN A 1 90 ? 17.828 3.873 25.641 1 98.25 90 ASN A C 1
ATOM 718 O O . ASN A 1 90 ? 17.406 2.758 25.953 1 98.25 90 ASN A O 1
ATOM 722 N N . CYS A 1 91 ? 17.125 4.773 24.984 1 98.69 91 CYS A N 1
ATOM 723 C CA . CYS A 1 91 ? 15.867 4.383 24.375 1 98.69 91 CYS A CA 1
ATOM 724 C C . CYS A 1 91 ? 16.109 3.658 23.047 1 98.69 91 CYS A C 1
ATOM 726 O O . CYS A 1 91 ? 17 4.023 22.297 1 98.69 91 CYS A O 1
ATOM 728 N N . ASP A 1 92 ? 15.281 2.662 22.797 1 98.12 92 ASP A N 1
ATOM 729 C CA . ASP A 1 92 ? 15.531 1.831 21.625 1 98.12 92 ASP A CA 1
ATOM 730 C C . ASP A 1 92 ? 14.375 1.923 20.641 1 98.12 92 ASP A C 1
ATOM 732 O O . ASP A 1 92 ? 14.312 1.152 19.672 1 98.12 92 ASP A O 1
ATOM 736 N N . GLU A 1 93 ? 13.477 2.846 20.828 1 98.38 93 GLU A N 1
ATOM 737 C CA . GLU A 1 93 ? 12.367 3.154 19.922 1 98.38 93 GLU A CA 1
ATOM 738 C C . GLU A 1 93 ? 11.836 4.562 20.172 1 98.38 93 GLU A C 1
ATOM 740 O O . GLU A 1 93 ? 11.727 5.004 21.312 1 98.38 93 GLU A O 1
ATOM 745 N N . VAL A 1 94 ? 11.523 5.297 19.141 1 98.75 94 VAL A N 1
ATOM 746 C CA . VAL A 1 94 ? 10.883 6.602 19.266 1 98.75 94 VAL A CA 1
ATOM 747 C C . VAL A 1 94 ? 9.375 6.461 19.062 1 98.75 94 VAL A C 1
ATOM 749 O O . VAL A 1 94 ? 8.938 5.719 18.172 1 98.75 94 VAL A O 1
ATOM 752 N N . VAL A 1 95 ? 8.602 7.105 19.906 1 98.62 95 VAL A N 1
ATOM 753 C CA . VAL A 1 95 ? 7.148 7.121 19.766 1 98.62 95 VAL A CA 1
ATOM 754 C C . VAL A 1 95 ? 6.664 8.562 19.609 1 98.62 95 VAL A C 1
ATOM 756 O O . VAL A 1 95 ? 6.832 9.383 20.516 1 98.62 95 VAL A O 1
ATOM 759 N N . GLY A 1 96 ? 6.156 8.859 18.453 1 98.19 96 GLY A N 1
ATOM 760 C CA . GLY A 1 96 ? 5.535 10.156 18.25 1 98.19 96 GLY A CA 1
ATOM 761 C C . GLY A 1 96 ? 4.047 10.164 18.547 1 98.19 96 GLY A C 1
ATOM 762 O O . GLY A 1 96 ? 3.309 9.305 18.062 1 98.19 96 GLY A O 1
ATOM 763 N N . THR A 1 97 ? 3.607 11.109 19.359 1 98.06 97 THR A N 1
ATOM 764 C CA . THR A 1 97 ? 2.195 11.258 19.688 1 98.06 97 THR A CA 1
ATOM 765 C C . THR A 1 97 ? 1.731 12.695 19.438 1 98.06 97 THR A C 1
ATOM 767 O O . THR A 1 97 ? 2.125 13.609 20.156 1 98.06 97 THR A O 1
ATOM 770 N N . GLY A 1 98 ? 0.968 12.859 18.422 1 97.06 98 GLY A N 1
ATOM 771 C CA . GLY A 1 98 ? 0.519 14.211 18.125 1 97.06 98 GLY A CA 1
ATOM 772 C C . GLY A 1 98 ? 0.063 14.375 16.688 1 97.06 98 GLY A C 1
ATOM 773 O O . GLY A 1 98 ? -0.437 13.422 16.078 1 97.06 98 GLY A O 1
ATOM 774 N N . GLY A 1 99 ? 0.074 15.641 16.219 1 95.25 99 GLY A N 1
ATOM 775 C CA . GLY A 1 99 ? -0.291 15.938 14.844 1 95.25 99 GLY A CA 1
ATOM 776 C C . GLY A 1 99 ? 0.854 15.742 13.867 1 95.25 99 GLY A C 1
ATOM 777 O O . GLY A 1 99 ? 1.839 15.07 14.188 1 95.25 99 GLY A O 1
ATOM 778 N N . GLY A 1 100 ? 0.702 16.25 12.68 1 95.19 100 GLY A N 1
ATOM 779 C CA . GLY A 1 100 ? 1.635 16.047 11.586 1 95.19 100 GLY A CA 1
ATOM 780 C C . GLY A 1 100 ? 3.047 16.484 11.906 1 95.19 100 GLY A C 1
ATOM 781 O O . GLY A 1 100 ? 4.016 15.805 11.57 1 95.19 100 GLY A O 1
ATOM 782 N N . LEU A 1 101 ? 3.119 17.641 12.523 1 94.19 101 LEU A N 1
ATOM 783 C CA . LEU A 1 101 ? 4.434 18.172 12.859 1 94.19 101 LEU A CA 1
ATOM 784 C C . LEU A 1 101 ? 5.184 17.234 13.797 1 94.19 101 LEU A C 1
ATOM 786 O O . LEU A 1 101 ? 6.371 16.969 13.602 1 94.19 101 LEU A O 1
ATOM 790 N N . VAL A 1 102 ? 4.527 16.719 14.797 1 97 102 VAL A N 1
ATOM 791 C CA . VAL A 1 102 ? 5.141 15.812 15.75 1 97 102 VAL A CA 1
ATOM 792 C C . VAL A 1 102 ? 5.473 14.484 15.07 1 97 102 VAL A C 1
ATOM 794 O O . VAL A 1 102 ? 6.504 13.875 15.352 1 97 102 VAL A O 1
ATOM 797 N N . MET A 1 103 ? 4.59 14.023 14.188 1 96.88 103 MET A N 1
ATOM 798 C CA . MET A 1 103 ? 4.848 12.805 13.43 1 96.88 103 MET A CA 1
ATOM 799 C C . MET A 1 103 ? 6.137 12.93 12.625 1 96.88 103 MET A C 1
ATOM 801 O O . MET A 1 103 ? 6.992 12.039 12.68 1 96.88 103 MET A O 1
ATOM 805 N N . ASP A 1 104 ? 6.27 14.031 11.945 1 97 104 ASP A N 1
ATOM 806 C CA . ASP A 1 104 ? 7.477 14.289 11.164 1 97 104 ASP A CA 1
ATOM 807 C C . ASP A 1 104 ? 8.703 14.375 12.062 1 97 104 ASP A C 1
ATOM 809 O O . ASP A 1 104 ? 9.758 13.82 11.742 1 97 104 ASP A O 1
ATOM 813 N N . PHE A 1 105 ? 8.531 15.055 13.133 1 98.19 105 PHE A N 1
ATOM 814 C CA . PHE A 1 105 ? 9.641 15.266 14.047 1 98.19 105 PHE A CA 1
ATOM 815 C C . PHE A 1 105 ? 10.109 13.945 14.648 1 98.19 105 PHE A C 1
ATOM 817 O O . PHE A 1 105 ? 11.312 13.688 14.742 1 98.19 105 PHE A O 1
ATOM 824 N N . ALA A 1 106 ? 9.164 13.125 15.047 1 98.44 106 ALA A N 1
ATOM 825 C CA . ALA A 1 106 ? 9.5 11.812 15.602 1 98.44 106 ALA A CA 1
ATOM 826 C C . ALA A 1 106 ? 10.305 10.984 14.602 1 98.44 106 ALA A C 1
ATOM 828 O O . ALA A 1 106 ? 11.289 10.344 14.977 1 98.44 106 ALA A O 1
ATOM 829 N N . LYS A 1 107 ? 9.938 10.977 13.391 1 97.5 107 LYS A N 1
ATOM 830 C CA . LYS A 1 107 ? 10.656 10.227 12.359 1 97.5 107 LYS A CA 1
ATOM 831 C C . LYS A 1 107 ? 12.07 10.773 12.18 1 97.5 107 LYS A C 1
ATOM 833 O O . LYS A 1 107 ? 13.031 10 12.055 1 97.5 107 LYS A O 1
ATOM 838 N N . ALA A 1 108 ? 12.18 12.117 12.156 1 98.31 108 ALA A N 1
ATOM 839 C CA . ALA A 1 108 ? 13.492 12.742 12.023 1 98.31 108 ALA A CA 1
ATOM 840 C C . ALA A 1 108 ? 14.398 12.367 13.195 1 98.31 108 ALA A C 1
ATOM 842 O O . ALA A 1 108 ? 15.578 12.062 13.008 1 98.31 108 ALA A O 1
ATOM 843 N N . VAL A 1 109 ? 13.828 12.391 14.375 1 98.75 109 VAL A N 1
ATOM 844 C CA . VAL A 1 109 ? 14.586 12.023 15.57 1 98.75 109 VAL A CA 1
ATOM 845 C C . VAL A 1 109 ? 15.016 10.562 15.477 1 98.75 109 VAL A C 1
ATOM 847 O O . VAL A 1 109 ? 16.172 10.234 15.758 1 98.75 109 VAL A O 1
ATOM 850 N N . GLY A 1 110 ? 14.078 9.695 15.102 1 98.25 110 GLY A N 1
ATOM 851 C CA . GLY A 1 110 ? 14.414 8.289 14.938 1 98.25 110 GLY A CA 1
ATOM 852 C C . GLY A 1 110 ? 15.562 8.055 13.977 1 98.25 110 GLY A C 1
ATOM 853 O O . GLY A 1 110 ? 16.422 7.211 14.227 1 98.25 110 GLY A O 1
ATOM 854 N N . GLU A 1 111 ? 15.602 8.812 12.93 1 97 111 GLU A N 1
ATOM 855 C CA . GLU A 1 111 ? 16.656 8.688 11.93 1 97 111 GLU A CA 1
ATOM 856 C C . GLU A 1 111 ? 18.031 9.008 12.539 1 97 111 GLU A C 1
ATOM 858 O O . GLU A 1 111 ? 18.984 8.25 12.359 1 97 111 GLU A O 1
ATOM 863 N N . TYR A 1 112 ? 18.109 10.133 13.258 1 97.94 112 TYR A N 1
ATOM 864 C CA . TYR A 1 112 ? 19.359 10.531 13.883 1 97.94 112 TYR A CA 1
ATOM 865 C C . TYR A 1 112 ? 19.75 9.586 15.008 1 97.94 112 TYR A C 1
ATOM 867 O O . TYR A 1 112 ? 20.922 9.352 15.266 1 97.94 112 TYR A O 1
ATOM 875 N N . ALA A 1 113 ? 18.766 9.016 15.68 1 98.12 113 ALA A N 1
ATOM 876 C CA . ALA A 1 113 ? 19.016 8.141 16.828 1 98.12 113 ALA A CA 1
ATOM 877 C C . ALA A 1 113 ? 19.281 6.707 16.391 1 98.12 113 ALA A C 1
ATOM 879 O O . ALA A 1 113 ? 19.672 5.863 17.203 1 98.12 113 ALA A O 1
ATOM 880 N N . ASP A 1 114 ? 19.031 6.469 15.125 1 95.62 114 ASP A N 1
ATOM 881 C CA . ASP A 1 114 ? 19.188 5.133 14.562 1 95.62 114 ASP A CA 1
ATOM 882 C C . ASP A 1 114 ? 18.25 4.137 15.258 1 95.62 114 ASP A C 1
ATOM 884 O O . ASP A 1 114 ? 18.703 3.09 15.727 1 95.62 114 ASP A O 1
ATOM 888 N N . THR A 1 115 ? 17.031 4.547 15.453 1 96.12 115 THR A N 1
ATOM 889 C CA . THR A 1 115 ? 15.977 3.707 16 1 96.12 115 THR A CA 1
ATOM 890 C C . THR A 1 115 ? 14.727 3.762 15.125 1 96.12 115 THR A C 1
ATOM 892 O O . THR A 1 115 ? 14.594 4.652 14.281 1 96.12 115 THR A O 1
ATOM 895 N N . GLY A 1 116 ? 13.852 2.725 15.258 1 95.62 116 GLY A N 1
ATOM 896 C CA . GLY A 1 116 ? 12.547 2.77 14.617 1 95.62 116 GLY A CA 1
ATOM 897 C C . GLY A 1 116 ? 11.602 3.775 15.25 1 95.62 116 GLY A C 1
ATOM 898 O O . GLY A 1 116 ? 11.945 4.418 16.25 1 95.62 116 GLY A O 1
ATOM 899 N N . VAL A 1 117 ? 10.492 3.928 14.625 1 97.5 117 VAL A N 1
ATOM 900 C CA . VAL A 1 117 ? 9.516 4.906 15.094 1 97.5 117 VAL A CA 1
ATOM 901 C C . VAL A 1 117 ? 8.125 4.285 15.086 1 97.5 117 VAL A C 1
ATOM 903 O O . VAL A 1 117 ? 7.762 3.568 14.148 1 97.5 117 VAL A O 1
ATOM 906 N N . VAL A 1 118 ? 7.387 4.469 16.109 1 97.75 118 VAL A N 1
ATOM 907 C CA . VAL A 1 118 ? 5.949 4.227 16.172 1 97.75 118 VAL A CA 1
ATOM 908 C C . VAL A 1 118 ? 5.207 5.555 16.281 1 97.75 118 VAL A C 1
ATOM 910 O O . VAL A 1 118 ? 5.453 6.336 17.203 1 97.75 118 VAL A O 1
ATOM 913 N N . ASN A 1 119 ? 4.355 5.785 15.359 1 97.69 119 ASN A N 1
ATOM 914 C CA . ASN A 1 119 ? 3.58 7.02 15.383 1 97.69 119 ASN A CA 1
ATOM 915 C C . ASN A 1 119 ? 2.148 6.773 15.852 1 97.69 119 ASN A C 1
ATOM 917 O O . ASN A 1 119 ? 1.503 5.82 15.406 1 97.69 119 ASN A O 1
ATOM 921 N N . ILE A 1 120 ? 1.678 7.598 16.734 1 97.81 120 ILE A N 1
ATOM 922 C CA . ILE A 1 120 ? 0.318 7.605 17.266 1 97.81 120 ILE A CA 1
ATOM 923 C C . ILE A 1 120 ? -0.346 8.945 16.969 1 97.81 120 ILE A C 1
ATOM 925 O O . ILE A 1 120 ? -0.328 9.859 17.797 1 97.81 120 ILE A O 1
ATOM 929 N N . PRO A 1 121 ? -0.965 9.031 15.828 1 97.81 121 PRO A N 1
ATOM 930 C CA . PRO A 1 121 ? -1.546 10.32 15.453 1 97.81 121 PRO A CA 1
ATOM 931 C C . PRO A 1 121 ? -2.773 10.68 16.281 1 97.81 121 PRO A C 1
ATOM 933 O O . PRO A 1 121 ? -3.568 9.805 16.625 1 97.81 121 PRO A O 1
ATOM 936 N N . THR A 1 122 ? -2.891 11.992 16.547 1 97.25 122 THR A N 1
ATOM 937 C CA . THR A 1 122 ? -4.055 12.484 17.281 1 97.25 122 THR A CA 1
ATOM 938 C C . THR A 1 122 ? -4.949 13.312 16.375 1 97.25 122 THR A C 1
ATOM 940 O O . THR A 1 122 ? -5.914 13.93 16.844 1 97.25 122 THR A O 1
ATOM 943 N N . SER A 1 123 ? -4.594 13.367 15.141 1 94.38 123 SER A N 1
ATOM 944 C CA . SER A 1 123 ? -5.402 13.938 14.062 1 94.38 123 SER A CA 1
ATO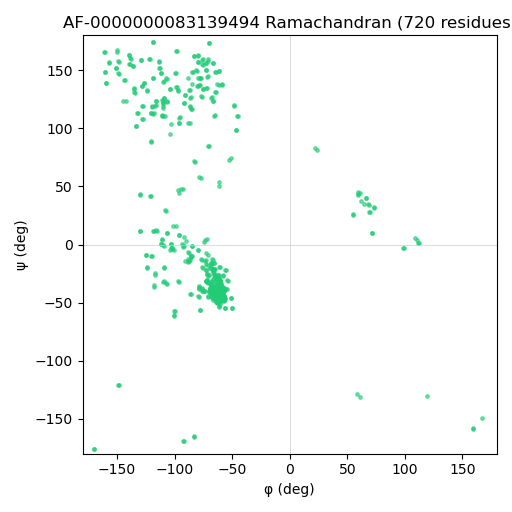M 945 C C . SER A 1 123 ? -5.113 13.25 12.734 1 94.38 123 SER A C 1
ATOM 947 O O . SER A 1 123 ? -4.164 12.469 12.625 1 94.38 123 SER A O 1
ATOM 949 N N . ILE A 1 124 ? -6.023 13.516 11.789 1 94.12 124 ILE A N 1
ATOM 950 C CA . ILE A 1 124 ? -5.824 12.898 10.484 1 94.12 124 ILE A CA 1
ATOM 951 C C . ILE A 1 124 ? -5.109 13.883 9.555 1 94.12 124 ILE A C 1
ATOM 953 O O . ILE A 1 124 ? -5.543 14.102 8.422 1 94.12 124 ILE A O 1
ATOM 957 N N . ALA A 1 125 ? -4.035 14.539 10.18 1 84.25 125 ALA A N 1
ATOM 958 C CA . ALA A 1 125 ? -3.152 15.445 9.453 1 84.25 125 ALA A CA 1
ATOM 959 C C . ALA A 1 125 ? -2.43 14.727 8.32 1 84.25 125 ALA A C 1
ATOM 961 O O . ALA A 1 125 ? -1.207 14.828 8.195 1 84.25 125 ALA A O 1
ATOM 962 N N . THR A 1 126 ? -3.082 14.164 7.578 1 79.69 126 THR A N 1
ATOM 963 C CA . THR A 1 126 ? -2.9 13.422 6.336 1 79.69 126 THR A CA 1
ATOM 964 C C . THR A 1 126 ? -1.991 12.219 6.555 1 79.69 126 THR A C 1
ATOM 966 O O . THR A 1 126 ? -2.25 11.383 7.43 1 79.69 126 THR A O 1
ATOM 969 N N . CYS A 1 127 ? -1.032 12.023 5.75 1 89.06 127 CYS A N 1
ATOM 970 C CA . CYS A 1 127 ? -0.26 10.789 5.68 1 89.06 127 CYS A CA 1
ATOM 971 C C . CYS A 1 127 ? 1.076 10.938 6.398 1 89.06 127 CYS A C 1
ATOM 973 O O . CYS A 1 127 ? 1.942 10.07 6.297 1 89.06 127 CYS A O 1
ATOM 975 N N . ALA A 1 128 ? 1.221 11.992 7.238 1 93.06 128 ALA A N 1
ATOM 976 C CA . ALA A 1 128 ? 2.486 12.273 7.91 1 93.06 128 ALA A CA 1
ATOM 977 C C . ALA A 1 128 ? 2.898 11.109 8.805 1 93.06 128 ALA A C 1
ATOM 979 O O . ALA A 1 128 ? 4.082 10.781 8.906 1 93.06 128 ALA A O 1
ATOM 980 N N . ALA A 1 129 ? 1.949 10.484 9.445 1 95.62 129 ALA A N 1
ATOM 981 C CA . ALA A 1 129 ? 2.242 9.391 10.367 1 95.62 129 ALA A CA 1
ATOM 982 C C . ALA A 1 129 ? 2.74 8.164 9.609 1 95.62 129 ALA A C 1
ATOM 984 O O . ALA A 1 129 ? 3.436 7.316 10.18 1 95.62 129 ALA A O 1
ATOM 985 N N . PHE A 1 130 ? 2.439 8.133 8.328 1 94.31 130 PHE A N 1
ATOM 986 C CA . PHE A 1 130 ? 2.57 6.91 7.551 1 94.31 130 PHE A CA 1
ATOM 987 C C . PHE A 1 130 ? 3.729 7.016 6.562 1 94.31 130 PHE A C 1
ATOM 989 O O . PHE A 1 130 ? 4.445 6.043 6.328 1 94.31 130 PHE A O 1
ATOM 996 N N . THR A 1 131 ? 4.008 8.164 6.055 1 92.31 131 THR A N 1
ATOM 997 C CA . THR A 1 131 ? 4.941 8.352 4.949 1 92.31 131 THR A CA 1
ATOM 998 C C . THR A 1 131 ? 6.383 8.203 5.426 1 92.31 131 THR A C 1
ATOM 1000 O O . THR A 1 131 ? 6.688 8.477 6.59 1 92.31 131 THR A O 1
ATOM 1003 N N . THR A 1 132 ? 7.246 7.836 4.543 1 91.5 132 THR A N 1
ATOM 1004 C CA . THR A 1 132 ? 8.664 7.668 4.844 1 91.5 132 THR A CA 1
ATOM 1005 C C . THR A 1 132 ? 9.438 8.953 4.547 1 91.5 132 THR A C 1
ATOM 1007 O O . THR A 1 132 ? 10.469 8.922 3.877 1 91.5 132 THR A O 1
ATOM 1010 N N . MET A 1 133 ? 8.898 10.039 5.027 1 92.19 133 MET A N 1
ATOM 1011 C CA . MET A 1 133 ? 9.523 11.344 4.824 1 92.19 133 MET A CA 1
ATOM 1012 C C . MET A 1 133 ? 9.07 12.336 5.891 1 92.19 133 MET A C 1
ATOM 1014 O O . MET A 1 133 ? 8.031 12.141 6.523 1 92.19 133 MET A O 1
ATOM 1018 N N . SER A 1 134 ? 9.859 13.32 6.109 1 94.62 134 SER A N 1
ATOM 1019 C CA . SER A 1 134 ? 9.492 14.438 6.969 1 94.62 134 SER A CA 1
ATOM 1020 C C . SER A 1 134 ? 9.703 15.773 6.258 1 94.62 134 SER A C 1
ATOM 1022 O O . SER A 1 134 ? 10.688 15.945 5.535 1 94.62 134 SER A O 1
ATOM 1024 N N . VAL A 1 135 ? 8.766 16.641 6.395 1 92.44 135 VAL A N 1
ATOM 1025 C CA . VAL A 1 135 ? 8.992 18.031 5.996 1 92.44 135 VAL A CA 1
ATOM 1026 C C . VAL A 1 135 ? 9.852 18.734 7.043 1 92.44 135 VAL A C 1
ATOM 1028 O O . VAL A 1 135 ? 9.516 18.734 8.227 1 92.44 135 VAL A O 1
ATOM 1031 N N . MET A 1 136 ? 10.914 19.328 6.578 1 95.44 136 MET A N 1
ATOM 1032 C CA . MET A 1 136 ? 11.883 19.953 7.473 1 95.44 136 MET A CA 1
ATOM 1033 C C . MET A 1 136 ? 11.82 21.484 7.352 1 95.44 136 MET A C 1
ATOM 1035 O O . MET A 1 136 ? 11.688 22.016 6.25 1 95.44 136 MET A O 1
ATOM 1039 N N . TYR A 1 137 ? 11.945 22.109 8.492 1 94.56 137 TYR A N 1
ATOM 1040 C CA . TYR A 1 137 ? 11.883 23.562 8.57 1 94.56 137 TYR A CA 1
ATOM 1041 C C . TYR A 1 137 ? 13.156 24.125 9.18 1 94.56 137 TYR A C 1
ATOM 1043 O O . TYR A 1 137 ? 13.922 23.406 9.828 1 94.56 137 TYR A O 1
ATOM 1051 N N . THR A 1 138 ? 13.383 25.453 8.906 1 94.06 138 THR A N 1
ATOM 1052 C CA . THR A 1 138 ? 14.359 26.188 9.703 1 94.06 138 THR A CA 1
ATOM 1053 C C . THR A 1 138 ? 13.836 26.422 11.125 1 94.06 138 THR A C 1
ATOM 1055 O O . THR A 1 138 ? 12.633 26.312 11.367 1 94.06 138 THR A O 1
ATOM 1058 N N . PRO A 1 139 ? 14.75 26.656 12.023 1 91.44 139 PRO A N 1
ATOM 1059 C CA . PRO A 1 139 ? 14.289 26.953 13.383 1 91.44 139 PRO A CA 1
ATOM 1060 C C . PRO A 1 139 ? 13.312 28.109 13.445 1 91.44 139 PRO A C 1
ATOM 1062 O O . PRO A 1 139 ? 12.469 28.172 14.344 1 91.44 139 PRO A O 1
ATOM 1065 N N . GLU A 1 140 ? 13.344 28.969 12.414 1 87.62 140 GLU A N 1
ATOM 1066 C CA . GLU A 1 140 ? 12.484 30.141 12.375 1 87.62 140 GLU A CA 1
ATOM 1067 C C . GLU A 1 140 ? 11.125 29.812 11.75 1 87.62 140 GLU A C 1
ATOM 1069 O O . GLU A 1 140 ? 10.18 30.594 11.852 1 87.62 140 GLU A O 1
ATOM 1074 N N . GLY A 1 141 ? 11.078 28.672 11.109 1 88.44 141 GLY A N 1
ATOM 1075 C CA . GLY A 1 141 ? 9.766 28.219 10.664 1 88.44 141 GLY A CA 1
ATOM 1076 C C . GLY A 1 141 ? 9.602 28.234 9.156 1 88.44 141 GLY A C 1
ATOM 1077 O O . GLY A 1 141 ? 8.555 27.859 8.633 1 88.44 141 GLY A O 1
ATOM 1078 N N . ALA A 1 142 ? 10.656 28.625 8.508 1 88.44 142 ALA A N 1
ATOM 1079 C CA . ALA A 1 142 ? 10.609 28.531 7.051 1 88.44 142 ALA A CA 1
ATOM 1080 C C . ALA A 1 142 ? 10.82 27.094 6.582 1 88.44 142 ALA A C 1
ATOM 1082 O O . ALA A 1 142 ? 11.609 26.359 7.168 1 88.44 142 ALA A O 1
ATOM 1083 N N . LYS A 1 143 ? 10.094 26.75 5.523 1 89.75 143 LYS A N 1
ATOM 1084 C CA . LYS A 1 143 ? 10.32 25.422 4.969 1 89.75 143 LYS A CA 1
ATOM 1085 C C . LYS A 1 143 ? 11.742 25.281 4.422 1 89.75 143 LYS A C 1
ATOM 1087 O O . LYS A 1 143 ? 12.211 26.156 3.684 1 89.75 143 LYS A O 1
ATOM 1092 N N . LYS A 1 144 ? 12.414 24.25 4.773 1 92.5 144 LYS A N 1
ATOM 1093 C CA . LYS A 1 144 ? 13.773 24 4.301 1 92.5 144 LYS A CA 1
ATOM 1094 C C . LYS A 1 144 ? 13.789 22.984 3.172 1 92.5 144 LYS A C 1
ATOM 1096 O O . LYS A 1 144 ? 14.18 23.297 2.047 1 92.5 144 LYS A O 1
ATOM 1101 N N . ASP A 1 145 ? 13.336 21.781 3.426 1 91.06 145 ASP A N 1
ATOM 1102 C CA . ASP A 1 145 ? 13.266 20.734 2.426 1 91.06 145 ASP A CA 1
ATOM 1103 C C . ASP A 1 145 ? 12.469 19.531 2.945 1 91.06 145 ASP A C 1
ATOM 1105 O O . ASP A 1 145 ? 11.734 19.656 3.932 1 91.06 145 ASP A O 1
ATOM 1109 N N . CYS A 1 146 ? 12.398 18.5 2.176 1 89.81 146 CYS A N 1
ATOM 1110 C CA . CYS A 1 146 ? 11.797 17.234 2.555 1 89.81 146 CYS A CA 1
ATOM 1111 C C . CYS A 1 146 ? 12.867 16.156 2.711 1 89.81 146 CYS A C 1
ATOM 1113 O O . CYS A 1 146 ? 13.633 15.891 1.778 1 89.81 146 CYS A O 1
ATOM 1115 N N . TRP A 1 147 ? 12.898 15.562 3.877 1 92.62 147 TRP A N 1
ATOM 1116 C CA . TRP A 1 147 ? 13.852 14.484 4.148 1 92.62 147 TRP A CA 1
ATOM 1117 C C . TRP A 1 147 ? 13.211 13.117 3.92 1 92.62 147 TRP A C 1
ATOM 1119 O O . TRP A 1 147 ? 12.367 12.68 4.707 1 92.62 147 TRP A O 1
ATOM 1129 N N . ARG A 1 148 ? 13.609 12.398 2.871 1 90.38 148 ARG A N 1
ATOM 1130 C CA . ARG A 1 148 ? 13.117 11.055 2.59 1 90.38 148 ARG A CA 1
ATOM 1131 C C . ARG A 1 148 ? 13.953 10 3.316 1 90.38 148 ARG A C 1
ATOM 1133 O O . ARG A 1 148 ? 15.188 10.031 3.256 1 90.38 148 ARG A O 1
ATOM 1140 N N . PHE A 1 149 ? 13.281 9.133 3.924 1 89.44 149 PHE A N 1
ATOM 1141 C CA . PHE A 1 149 ? 13.977 8.102 4.684 1 89.44 149 PHE A CA 1
ATOM 1142 C C . PHE A 1 149 ? 14.094 6.816 3.871 1 89.44 149 PHE A C 1
ATOM 1144 O O . PHE A 1 149 ? 13.391 6.641 2.873 1 89.44 149 PHE A O 1
ATOM 1151 N N . GLU A 1 150 ? 14.93 5.895 4.324 1 83.88 150 GLU A N 1
ATOM 1152 C CA . GLU A 1 150 ? 15.211 4.668 3.586 1 83.88 150 GLU A CA 1
ATOM 1153 C C . GLU A 1 150 ? 14.477 3.475 4.195 1 83.88 150 GLU A C 1
ATOM 1155 O O . GLU A 1 150 ? 14.641 2.34 3.736 1 83.88 150 GLU A O 1
ATOM 1160 N N . HIS A 1 151 ? 13.766 3.789 5.203 1 83.06 151 HIS A N 1
ATOM 1161 C CA . HIS A 1 151 ? 13.031 2.713 5.855 1 83.06 151 HIS A CA 1
ATOM 1162 C C . HIS A 1 151 ? 11.625 3.156 6.242 1 83.06 151 HIS A C 1
ATOM 1164 O O . HIS A 1 151 ? 11.359 4.355 6.355 1 83.06 151 HIS A O 1
ATOM 1170 N N . GLU A 1 152 ? 10.828 2.209 6.438 1 86.94 152 GLU A N 1
ATOM 1171 C CA . GLU A 1 152 ? 9.445 2.457 6.84 1 86.94 152 GLU A CA 1
ATOM 1172 C C . GLU A 1 152 ? 9.352 2.758 8.336 1 86.94 152 GLU A C 1
ATOM 1174 O O . GLU A 1 152 ? 10.32 2.576 9.07 1 86.94 152 GLU A O 1
ATOM 1179 N N . VAL A 1 153 ? 8.219 3.346 8.711 1 92.31 153 VAL A N 1
ATOM 1180 C CA . VAL A 1 153 ? 7.93 3.438 10.141 1 92.31 153 VAL A CA 1
ATOM 1181 C C . VAL A 1 153 ? 7.539 2.062 10.68 1 92.31 153 VAL A C 1
ATOM 1183 O O . VAL A 1 153 ? 6.996 1.234 9.945 1 92.31 153 VAL A O 1
ATOM 1186 N N . ASP A 1 154 ? 7.832 1.815 11.938 1 93.94 154 ASP A N 1
ATOM 1187 C CA . ASP A 1 154 ? 7.574 0.498 12.508 1 93.94 154 ASP A CA 1
ATOM 1188 C C . ASP A 1 154 ? 6.074 0.252 12.664 1 93.94 154 ASP A C 1
ATOM 1190 O O . ASP A 1 154 ? 5.59 -0.851 12.398 1 93.94 154 ASP A O 1
ATOM 1194 N N . ALA A 1 155 ? 5.387 1.332 13.086 1 95.44 155 ALA A N 1
ATOM 1195 C CA . ALA A 1 155 ? 3.945 1.163 13.266 1 95.44 155 ALA A CA 1
ATOM 1196 C C . ALA A 1 155 ? 3.232 2.512 13.273 1 95.44 155 ALA A C 1
ATOM 1198 O O . ALA A 1 155 ? 3.826 3.533 13.633 1 95.44 155 ALA A O 1
ATOM 1199 N N . VAL A 1 156 ? 2.066 2.523 12.82 1 96.88 156 VAL A N 1
ATOM 1200 C CA . VAL A 1 156 ? 1.106 3.611 12.977 1 96.88 156 VAL A CA 1
ATOM 1201 C C . VAL A 1 156 ? -0.114 3.119 13.75 1 96.88 156 VAL A C 1
ATOM 1203 O O . VAL A 1 156 ? -0.844 2.242 13.281 1 96.88 156 VAL A O 1
ATOM 1206 N N . LEU A 1 157 ? -0.29 3.621 14.922 1 97.44 157 LEU A N 1
ATOM 1207 C CA . LEU A 1 157 ? -1.383 3.209 15.797 1 97.44 157 LEU A CA 1
ATOM 1208 C C . LEU A 1 157 ? -2.406 4.332 15.953 1 97.44 157 LEU A C 1
ATOM 1210 O O . LEU A 1 157 ? -2.135 5.34 16.609 1 97.44 157 LEU A O 1
ATOM 1214 N N . VAL A 1 158 ? -3.578 4.137 15.391 1 97.75 158 VAL A N 1
ATOM 1215 C CA . VAL A 1 158 ? -4.605 5.172 15.344 1 97.75 158 VAL A CA 1
ATOM 1216 C C . VAL A 1 158 ? -5.746 4.816 16.297 1 97.75 158 VAL A C 1
ATOM 1218 O O . VAL A 1 158 ? -6.488 3.861 16.047 1 97.75 158 VAL A O 1
ATOM 1221 N N . ASP A 1 159 ? -5.875 5.555 17.359 1 98.12 159 ASP A N 1
ATOM 1222 C CA . ASP A 1 159 ? -7.035 5.426 18.234 1 98.12 159 ASP A CA 1
ATOM 1223 C C . ASP A 1 159 ? -8.203 6.273 17.719 1 98.12 159 ASP A C 1
ATOM 1225 O O . ASP A 1 159 ? -8.164 7.504 17.797 1 98.12 159 ASP A O 1
ATOM 1229 N N . LEU A 1 160 ? -9.273 5.617 17.359 1 98.12 160 LEU A N 1
ATOM 1230 C CA . LEU A 1 160 ? -10.391 6.293 16.719 1 98.12 160 LEU A CA 1
ATOM 1231 C C . LEU A 1 160 ? -11.133 7.195 17.688 1 98.12 160 LEU A C 1
ATOM 1233 O O . LEU A 1 160 ? -11.719 8.203 17.297 1 98.12 160 LEU A O 1
ATOM 1237 N N . GLN A 1 161 ? -11.055 6.863 18.938 1 97.81 161 GLN A N 1
ATOM 1238 C CA . GLN A 1 161 ? -11.68 7.746 19.922 1 97.81 161 GLN A CA 1
ATOM 1239 C C . GLN A 1 161 ? -10.945 9.078 20.016 1 97.81 161 GLN A C 1
ATOM 1241 O O . GLN A 1 161 ? -11.578 10.133 20.141 1 97.81 161 GLN A O 1
ATOM 1246 N N . VAL A 1 162 ? -9.664 9.023 19.953 1 97.62 162 VAL A N 1
ATOM 1247 C CA . VAL A 1 162 ? -8.8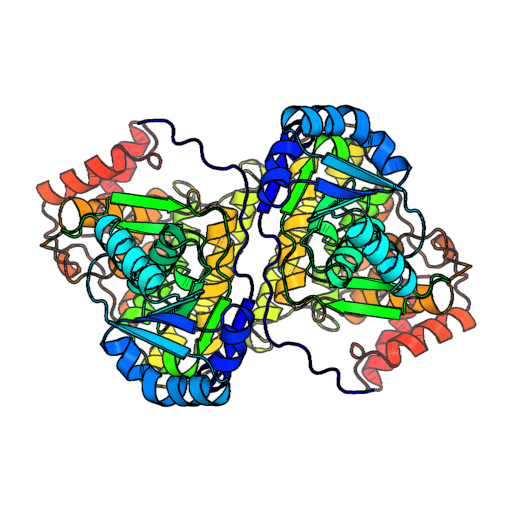52 10.234 19.969 1 97.62 162 VAL A CA 1
ATOM 1248 C C . VAL A 1 162 ? -9.156 11.078 18.719 1 97.62 162 VAL A C 1
ATOM 1250 O O . VAL A 1 162 ? -9.305 12.297 18.812 1 97.62 162 VAL A O 1
ATOM 1253 N N . ILE A 1 163 ? -9.273 10.43 17.594 1 98 163 ILE A N 1
ATOM 1254 C CA . ILE A 1 163 ? -9.555 11.125 16.344 1 98 163 ILE A CA 1
ATOM 1255 C C . ILE A 1 163 ? -10.938 11.773 16.406 1 98 163 ILE A C 1
ATOM 1257 O O . ILE A 1 163 ? -11.109 12.922 16.016 1 98 163 ILE A O 1
ATOM 1261 N N . ALA A 1 164 ? -11.883 11.07 16.984 1 98 164 ALA A N 1
ATOM 1262 C CA . ALA A 1 164 ? -13.258 11.555 17.062 1 98 164 ALA A CA 1
ATOM 1263 C C . ALA A 1 164 ? -13.367 12.758 17.984 1 98 164 ALA A C 1
ATOM 1265 O O . ALA A 1 164 ? -14.352 13.5 17.938 1 98 164 ALA A O 1
ATOM 1266 N N . GLU A 1 165 ? -12.352 12.969 18.797 1 97.12 165 GLU A N 1
ATOM 1267 C CA . GLU A 1 165 ? -12.422 14.031 19.797 1 97.12 165 GLU A CA 1
ATOM 1268 C C . GLU A 1 165 ? -11.484 15.18 19.453 1 97.12 165 GLU A C 1
ATOM 1270 O O . GLU A 1 165 ? -11.43 16.188 20.172 1 97.12 165 GLU A O 1
ATOM 1275 N N . CYS A 1 166 ? -10.797 15.047 18.375 1 95.81 166 CYS A N 1
ATOM 1276 C CA . CYS A 1 166 ? -9.844 16.094 18.016 1 95.81 166 CYS A CA 1
ATOM 1277 C C . CYS A 1 166 ? -10.57 17.344 17.531 1 95.81 166 CYS A C 1
ATOM 1279 O O . CYS A 1 166 ? -11.734 17.281 17.125 1 95.81 166 CYS A O 1
ATOM 1281 N N . PRO A 1 167 ? -9.938 18.531 17.625 1 95.38 167 PRO A N 1
ATOM 1282 C CA . PRO A 1 167 ? -10.562 19.719 17.031 1 95.38 167 PRO A CA 1
ATOM 1283 C C . PRO A 1 167 ? -10.812 19.578 15.539 1 95.38 167 PRO A C 1
ATOM 1285 O O . PRO A 1 167 ? -9.953 19.078 14.812 1 95.38 167 PRO A O 1
ATOM 1288 N N . ILE A 1 168 ? -11.977 20.016 15.055 1 96.69 168 ILE A N 1
ATOM 1289 C CA . ILE A 1 168 ? -12.414 19.766 13.68 1 96.69 168 ILE A CA 1
ATOM 1290 C C . ILE A 1 168 ? -11.477 20.484 12.711 1 96.69 168 ILE A C 1
ATOM 1292 O O . ILE A 1 168 ? -11.273 20.016 11.586 1 96.69 168 ILE A O 1
ATOM 1296 N N . ARG A 1 169 ? -10.867 21.578 13.148 1 97 169 ARG A N 1
ATOM 1297 C CA . ARG A 1 169 ? -9.992 22.344 12.273 1 97 169 ARG A CA 1
ATOM 1298 C C . ARG A 1 169 ? -8.867 21.469 11.727 1 97 169 ARG A C 1
ATOM 1300 O O . ARG A 1 169 ? -8.539 21.547 10.539 1 97 169 ARG A O 1
ATOM 1307 N N . TYR A 1 170 ? -8.32 20.609 12.539 1 96.12 170 TYR A N 1
ATOM 1308 C CA . TYR A 1 170 ? -7.207 19.766 12.148 1 96.12 170 TYR A CA 1
ATOM 1309 C C . TYR A 1 170 ? -7.668 18.656 11.211 1 96.12 170 TYR A C 1
ATOM 1311 O O . TYR A 1 170 ? -6.996 18.344 10.227 1 96.12 170 TYR A O 1
ATOM 1319 N N . ALA A 1 171 ? -8.797 18.125 11.523 1 97.06 171 ALA A N 1
ATOM 1320 C CA . ALA A 1 171 ? -9.344 17.062 10.68 1 97.06 171 ALA A CA 1
ATOM 1321 C C . ALA A 1 171 ? -9.719 17.594 9.305 1 97.06 171 ALA A C 1
ATOM 1323 O O . ALA A 1 171 ? -9.422 16.969 8.281 1 97.06 171 ALA A O 1
ATOM 1324 N N . ALA A 1 172 ? -10.336 18.75 9.312 1 98 172 ALA A N 1
ATOM 1325 C CA . ALA A 1 172 ? -10.75 19.359 8.055 1 98 172 ALA A CA 1
ATOM 1326 C C . ALA A 1 172 ? -9.539 19.703 7.188 1 98 172 ALA A C 1
ATOM 1328 O O . ALA A 1 172 ? -9.531 19.438 5.984 1 98 172 ALA A O 1
ATOM 1329 N N . ALA A 1 173 ? -8.555 20.266 7.812 1 97.62 173 ALA A N 1
ATOM 1330 C CA . ALA A 1 173 ? -7.32 20.578 7.094 1 97.62 173 ALA A CA 1
ATOM 1331 C C . ALA A 1 173 ? -6.691 19.312 6.508 1 97.62 173 ALA A C 1
ATOM 1333 O O . ALA A 1 173 ? -6.18 19.328 5.383 1 97.62 173 ALA A O 1
ATOM 1334 N N . GLY A 1 174 ? -6.73 18.266 7.262 1 97.31 174 GLY A N 1
ATOM 1335 C CA . GLY A 1 174 ? -6.195 17 6.797 1 97.31 174 GLY A CA 1
ATOM 1336 C C . GLY A 1 174 ? -6.957 16.422 5.613 1 97.31 174 GLY A C 1
ATOM 1337 O O . GLY A 1 174 ? -6.352 15.914 4.668 1 97.31 174 GLY A O 1
ATOM 1338 N N . ILE A 1 175 ? -8.258 16.484 5.684 1 98.12 175 ILE A N 1
ATOM 1339 C CA . ILE A 1 175 ? -9.109 16 4.605 1 98.12 175 ILE A CA 1
ATOM 1340 C C . ILE A 1 175 ? -8.797 16.75 3.314 1 98.12 175 ILE A C 1
ATOM 1342 O O . ILE A 1 175 ? -8.625 16.125 2.26 1 98.12 175 ILE A O 1
ATOM 1346 N N . LEU A 1 176 ? -8.641 18.031 3.436 1 98.06 176 LEU A N 1
ATOM 1347 C CA . LEU A 1 176 ? -8.367 18.844 2.256 1 98.06 176 LEU A CA 1
ATOM 1348 C C . LEU A 1 176 ? -6.973 18.562 1.711 1 98.06 176 LEU A C 1
ATOM 1350 O O . LEU A 1 176 ? -6.762 18.578 0.495 1 98.06 176 LEU A O 1
ATOM 1354 N N . ASP A 1 177 ? -6.043 18.359 2.564 1 97.06 177 ASP A N 1
ATOM 1355 C CA . ASP A 1 177 ? -4.699 17.969 2.146 1 97.06 177 ASP A CA 1
ATOM 1356 C C . ASP A 1 177 ? -4.719 16.625 1.416 1 97.06 177 ASP A C 1
ATOM 1358 O O . ASP A 1 177 ? -3.971 16.422 0.455 1 97.06 177 ASP A O 1
ATOM 1362 N N . ALA A 1 178 ? -5.516 15.711 1.876 1 97.25 178 ALA A N 1
ATOM 1363 C CA . ALA A 1 178 ? -5.664 14.43 1.201 1 97.25 178 ALA A CA 1
ATOM 1364 C C . ALA A 1 178 ? -6.293 14.602 -0.179 1 97.25 178 ALA A C 1
ATOM 1366 O O . ALA A 1 178 ? -5.883 13.945 -1.141 1 97.25 178 ALA A O 1
ATOM 1367 N N . MET A 1 179 ? -7.281 15.477 -0.274 1 97.44 179 MET A N 1
ATOM 1368 C CA . MET A 1 179 ?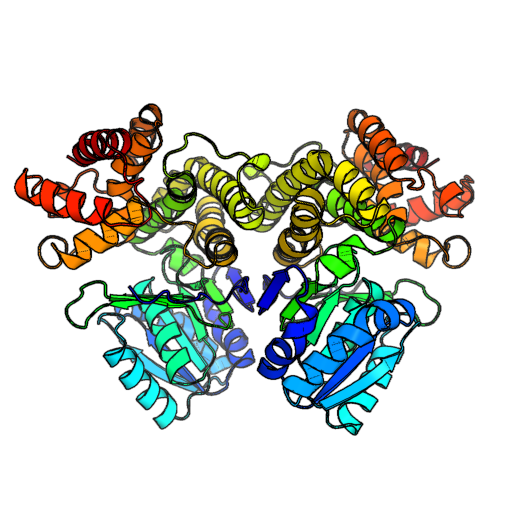 -7.945 15.75 -1.545 1 97.44 179 MET A CA 1
ATOM 1369 C C . MET A 1 179 ? -6.965 16.328 -2.561 1 97.44 179 MET A C 1
ATOM 1371 O O . MET A 1 179 ? -7.109 16.109 -3.766 1 97.44 179 MET A O 1
ATOM 1375 N N . ALA A 1 180 ? -5.973 16.984 -2.07 1 97.25 180 ALA A N 1
ATOM 1376 C CA . ALA A 1 180 ? -4.992 17.656 -2.928 1 97.25 180 ALA A CA 1
ATOM 1377 C C . ALA A 1 180 ? -4.254 16.641 -3.803 1 97.25 180 ALA A C 1
ATOM 1379 O O . ALA A 1 180 ? -3.811 16.984 -4.902 1 97.25 180 ALA A O 1
ATOM 1380 N N . LYS A 1 181 ? -4.16 15.375 -3.344 1 96.62 181 LYS A N 1
ATOM 1381 C CA . LYS A 1 181 ? -3.361 14.383 -4.051 1 96.62 181 LYS A CA 1
ATOM 1382 C C . LYS A 1 181 ? -3.871 14.18 -5.477 1 96.62 181 LYS A C 1
ATOM 1384 O O . LYS A 1 181 ? -3.094 14.234 -6.434 1 96.62 181 LYS A O 1
ATOM 1389 N N . LYS A 1 182 ? -5.18 14.023 -5.656 1 97.31 182 LYS A N 1
ATOM 1390 C CA . LYS A 1 182 ? -5.746 13.836 -6.988 1 97.31 182 LYS A CA 1
ATOM 1391 C C . LYS A 1 182 ? -5.539 15.078 -7.855 1 97.31 182 LYS A C 1
ATOM 1393 O O . LYS A 1 182 ? -5.117 14.977 -9.008 1 97.31 182 LYS A O 1
ATOM 1398 N N . ILE A 1 183 ? -5.781 16.203 -7.281 1 97.56 183 ILE A N 1
ATOM 1399 C CA . ILE A 1 183 ? -5.781 17.469 -8.016 1 97.56 183 ILE A CA 1
ATOM 1400 C C . ILE A 1 183 ? -4.355 17.812 -8.438 1 97.56 183 ILE A C 1
ATOM 1402 O O . ILE A 1 183 ? -4.125 18.234 -9.57 1 97.56 183 ILE A O 1
ATOM 1406 N N . GLU A 1 184 ? -3.453 17.578 -7.582 1 97.19 184 GLU A N 1
ATOM 1407 C CA . GLU A 1 184 ? -2.074 17.969 -7.855 1 97.19 184 GLU A CA 1
ATOM 1408 C C . GLU A 1 184 ? -1.39 16.984 -8.789 1 97.19 184 GLU A C 1
ATOM 1410 O O . GLU A 1 184 ? -0.592 17.375 -9.641 1 97.19 184 GLU A O 1
ATOM 1415 N N . ILE A 1 185 ? -1.686 15.695 -8.68 1 96.56 185 ILE A N 1
ATOM 1416 C CA . ILE A 1 185 ? -1.041 14.703 -9.531 1 96.56 185 ILE A CA 1
ATOM 1417 C C . ILE A 1 185 ? -1.364 14.992 -10.992 1 96.56 185 ILE A C 1
ATOM 1419 O O . ILE A 1 185 ? -0.534 14.758 -11.875 1 96.56 185 ILE A O 1
ATOM 1423 N N . GLN A 1 186 ? -2.477 15.562 -11.336 1 96.31 186 GLN A N 1
ATOM 1424 C CA . GLN A 1 186 ? -2.904 15.891 -12.688 1 96.31 186 GLN A CA 1
ATOM 1425 C C . GLN A 1 186 ? -2.062 17.016 -13.273 1 96.31 186 GLN A C 1
ATOM 1427 O O . GLN A 1 186 ? -1.8 17.047 -14.477 1 96.31 186 GLN A O 1
ATOM 1432 N N . ASN A 1 187 ? -1.629 17.938 -12.508 1 94.81 187 ASN A N 1
ATOM 1433 C CA . ASN A 1 187 ? -0.781 19.094 -12.742 1 94.81 187 ASN A CA 1
ATOM 1434 C C . ASN A 1 187 ? -0.805 19.531 -14.203 1 94.81 187 ASN A C 1
ATOM 1436 O O . ASN A 1 187 ? 0.169 19.328 -14.93 1 94.81 187 ASN A O 1
ATOM 1440 N N . GLY A 1 188 ? -1.777 20.219 -14.523 1 92.75 188 GLY A N 1
ATOM 1441 C CA . GLY A 1 188 ? -1.854 20.828 -15.844 1 92.75 188 GLY A CA 1
ATOM 1442 C C . GLY A 1 188 ? -2.725 20.047 -16.812 1 92.75 188 GLY A C 1
ATOM 1443 O O . GLY A 1 188 ? -2.93 20.453 -17.953 1 92.75 188 GLY A O 1
ATOM 1444 N N . LYS A 1 189 ? -3.244 18.922 -16.375 1 93.75 189 LYS A N 1
ATOM 1445 C CA . LYS A 1 189 ? -4.09 18.078 -17.203 1 93.75 189 LYS A CA 1
ATOM 1446 C C . LYS A 1 189 ? -5.422 17.781 -16.516 1 93.75 189 LYS A C 1
ATOM 1448 O O . LYS A 1 189 ? -5.465 17.547 -15.312 1 93.75 189 LYS A O 1
ATOM 1453 N N . PRO A 1 190 ? -6.48 17.812 -17.297 1 95.38 190 PRO A N 1
ATOM 1454 C CA . PRO A 1 190 ? -7.777 17.484 -16.703 1 95.38 190 PRO A CA 1
ATOM 1455 C C . PRO A 1 190 ? -7.93 16 -16.375 1 95.38 190 PRO A C 1
ATOM 1457 O O . PRO A 1 190 ? -8.75 15.641 -15.523 1 95.38 190 PRO A O 1
ATOM 1460 N N . LYS A 1 191 ? -7.172 15.203 -17.125 1 95.25 191 LYS A N 1
ATOM 1461 C CA . LYS A 1 191 ? -7.199 13.75 -16.938 1 95.25 191 LYS A CA 1
ATOM 1462 C C . LYS A 1 191 ? -5.84 13.133 -17.266 1 95.25 191 LYS A C 1
ATOM 1464 O O . LYS A 1 191 ? -5.094 13.656 -18.094 1 95.25 191 LYS A O 1
ATOM 1469 N N . MET A 1 192 ? -5.57 12.086 -16.531 1 95.56 192 MET A N 1
ATOM 1470 C CA . MET A 1 192 ? -4.348 11.336 -16.812 1 95.56 192 MET A CA 1
ATOM 1471 C C . MET A 1 192 ? -4.664 10 -17.469 1 95.56 192 MET A C 1
ATOM 1473 O O . MET A 1 192 ? -5.652 9.352 -17.109 1 95.56 192 MET A O 1
ATOM 1477 N N . TYR A 1 193 ? -3.832 9.625 -18.375 1 96.12 193 TYR A N 1
ATOM 1478 C CA . TYR A 1 193 ? -3.971 8.352 -19.078 1 96.12 193 TYR A CA 1
ATOM 1479 C C . TYR A 1 193 ? -2.758 7.461 -18.828 1 96.12 193 TYR A C 1
ATOM 1481 O O . TYR A 1 193 ? -1.625 7.945 -18.781 1 96.12 193 TYR A O 1
ATOM 1489 N N . LEU A 1 194 ? -2.984 6.164 -18.719 1 96 194 LEU A N 1
ATOM 1490 C CA . LEU A 1 194 ? -1.908 5.207 -18.484 1 96 194 LEU A CA 1
ATOM 1491 C C . LEU A 1 194 ? -0.887 5.242 -19.609 1 96 194 LEU A C 1
ATOM 1493 O O . LEU A 1 194 ? 0.318 5.145 -19.375 1 96 194 LEU A O 1
ATOM 1497 N N . SER A 1 195 ? -1.311 5.402 -20.844 1 95 195 SER A N 1
ATOM 1498 C CA . SER A 1 195 ? -0.44 5.398 -22.016 1 95 195 SER A CA 1
ATOM 1499 C C . SER A 1 195 ? 0.575 6.535 -21.953 1 95 195 SER A C 1
ATOM 1501 O O . SER A 1 195 ? 1.633 6.469 -22.578 1 95 195 SER A O 1
ATOM 1503 N N . GLU A 1 196 ? 0.317 7.578 -21.125 1 95.19 196 GLU A N 1
ATOM 1504 C CA . GLU A 1 196 ? 1.146 8.781 -21.125 1 95.19 196 GLU A CA 1
ATOM 1505 C C . GLU A 1 196 ? 1.934 8.906 -19.828 1 95.19 196 GLU A C 1
ATOM 1507 O O . GLU A 1 196 ? 2.697 9.859 -19.641 1 95.19 196 GLU A O 1
ATOM 1512 N N . ASN A 1 197 ? 1.744 7.965 -18.984 1 95.06 197 ASN A N 1
ATOM 1513 C CA . ASN A 1 197 ? 2.355 8.094 -17.656 1 95.06 197 ASN A CA 1
ATOM 1514 C C . ASN A 1 197 ? 2.998 6.789 -17.203 1 95.06 197 ASN A C 1
ATOM 1516 O O . ASN A 1 197 ? 2.613 5.711 -17.672 1 95.06 197 ASN A O 1
ATOM 1520 N N . LYS A 1 198 ? 3.979 6.941 -16.359 1 94.88 198 LYS A N 1
ATOM 1521 C CA . LYS A 1 198 ? 4.543 5.762 -15.711 1 94.88 198 LYS A CA 1
ATOM 1522 C C . LYS A 1 198 ? 3.514 5.082 -14.812 1 94.88 198 LYS A C 1
ATOM 1524 O O . LYS A 1 198 ? 2.666 5.746 -14.211 1 94.88 198 LYS A O 1
ATOM 1529 N N . ILE A 1 199 ? 3.594 3.801 -14.68 1 96.5 199 ILE A N 1
ATOM 1530 C CA . ILE A 1 199 ? 2.568 2.979 -14.047 1 96.5 199 ILE A CA 1
ATOM 1531 C C . ILE A 1 199 ? 2.482 3.312 -12.562 1 96.5 199 ILE A C 1
ATOM 1533 O O . ILE A 1 199 ? 1.397 3.283 -11.977 1 96.5 199 ILE A O 1
ATOM 1537 N N . ASP A 1 200 ? 3.619 3.588 -11.906 1 94.94 200 ASP A N 1
ATOM 1538 C CA . ASP A 1 200 ? 3.59 3.922 -10.484 1 94.94 200 ASP A CA 1
ATOM 1539 C C . ASP A 1 200 ? 2.834 5.227 -10.242 1 94.94 200 ASP A C 1
ATOM 1541 O O . ASP A 1 200 ? 1.952 5.289 -9.383 1 94.94 200 ASP A O 1
ATOM 1545 N N . LEU A 1 201 ? 3.115 6.258 -11.047 1 95.56 201 LEU A N 1
ATOM 1546 C CA . LEU A 1 201 ? 2.42 7.539 -10.953 1 95.56 201 LEU A CA 1
ATOM 1547 C C . LEU A 1 201 ? 0.94 7.379 -11.289 1 95.56 201 LEU A C 1
ATOM 1549 O O . LEU A 1 201 ? 0.082 7.953 -10.617 1 95.56 201 LEU A O 1
ATOM 1553 N N . PHE A 1 202 ? 0.642 6.641 -12.328 1 97 202 PHE A N 1
ATOM 1554 C CA . PHE A 1 202 ? -0.747 6.445 -12.727 1 97 202 PHE A CA 1
ATOM 1555 C C . PHE A 1 202 ? -1.512 5.664 -11.664 1 97 202 PHE A C 1
ATOM 1557 O O . PHE A 1 202 ? -2.686 5.945 -11.406 1 97 202 PHE A O 1
ATOM 1564 N N . SER A 1 203 ? -0.88 4.691 -11.062 1 97.25 203 SER A N 1
ATOM 1565 C CA . SER A 1 203 ? -1.498 3.975 -9.953 1 97.25 203 SER A CA 1
ATOM 1566 C C . SER A 1 203 ? -1.819 4.914 -8.797 1 97.25 203 SER A C 1
ATOM 1568 O O . SER A 1 203 ? -2.904 4.848 -8.219 1 97.25 203 SER A O 1
ATOM 1570 N N . ALA A 1 204 ? -0.868 5.766 -8.453 1 96.62 204 ALA A N 1
ATOM 1571 C CA . ALA A 1 204 ? -1.104 6.77 -7.418 1 96.62 204 ALA A CA 1
ATOM 1572 C C . ALA A 1 204 ? -2.287 7.66 -7.777 1 96.62 204 ALA A C 1
ATOM 1574 O O . ALA A 1 204 ? -3.117 7.977 -6.922 1 96.62 204 ALA A O 1
ATOM 1575 N N . TYR A 1 205 ? -2.334 8.047 -9.047 1 97.44 205 TYR A N 1
ATOM 1576 C CA . TYR A 1 205 ? -3.426 8.883 -9.531 1 97.44 205 TYR A CA 1
ATOM 1577 C C . TYR A 1 205 ? -4.77 8.188 -9.352 1 97.44 205 TYR A C 1
ATOM 1579 O O . TYR A 1 205 ? -5.727 8.781 -8.852 1 97.44 205 TYR A O 1
ATOM 1587 N N . LYS A 1 206 ? -4.844 6.938 -9.688 1 98 206 LYS A N 1
ATOM 1588 C CA . LYS A 1 206 ? -6.09 6.184 -9.594 1 98 206 LYS A CA 1
ATOM 1589 C C . LYS A 1 206 ? -6.5 5.988 -8.133 1 98 206 LYS A C 1
ATOM 1591 O O . LYS A 1 206 ? -7.684 6.059 -7.805 1 98 206 LYS A O 1
ATOM 1596 N N . MET A 1 207 ? -5.562 5.738 -7.266 1 97.25 207 MET A N 1
ATOM 1597 C CA . MET A 1 207 ? -5.855 5.641 -5.84 1 97.25 207 MET A CA 1
ATOM 1598 C C . MET A 1 207 ? -6.309 6.984 -5.281 1 97.25 207 MET A C 1
ATOM 1600 O O . MET A 1 207 ? -7.199 7.043 -4.434 1 97.25 207 MET A O 1
ATOM 1604 N N . ALA A 1 208 ? -5.688 8.047 -5.762 1 97.44 208 ALA A N 1
ATOM 1605 C CA . ALA A 1 208 ? -6.074 9.391 -5.34 1 97.44 208 ALA A CA 1
ATOM 1606 C C . ALA A 1 208 ? -7.492 9.719 -5.789 1 97.44 208 ALA A C 1
ATOM 1608 O O . ALA A 1 208 ? -8.234 10.406 -5.082 1 97.44 208 ALA A O 1
ATOM 1609 N N . GLU A 1 209 ? -7.875 9.258 -6.98 1 97.56 209 GLU A N 1
ATOM 1610 C CA . GLU A 1 209 ? -9.242 9.438 -7.457 1 97.56 209 GLU A CA 1
ATOM 1611 C C . GLU A 1 209 ? -10.242 8.773 -6.516 1 97.56 209 GLU A C 1
ATOM 1613 O O . GLU A 1 209 ? -11.258 9.375 -6.152 1 97.56 209 GLU A O 1
ATOM 1618 N N . TYR A 1 210 ? -9.914 7.566 -6.137 1 97.56 210 TYR A N 1
ATOM 1619 C CA . TYR A 1 210 ? -10.742 6.852 -5.176 1 97.56 210 TYR A CA 1
ATOM 1620 C C . TYR A 1 210 ? -10.805 7.598 -3.848 1 97.56 210 TYR A C 1
ATOM 1622 O O . TYR A 1 210 ? -11.883 7.766 -3.271 1 97.56 210 TYR A O 1
ATOM 1630 N N . THR A 1 211 ? -9.695 8.055 -3.369 1 97.56 211 THR A N 1
ATOM 1631 C CA . THR A 1 211 ? -9.625 8.82 -2.133 1 97.56 211 THR A CA 1
ATOM 1632 C C . THR A 1 211 ? -10.516 10.062 -2.221 1 97.56 211 THR A C 1
ATOM 1634 O O . THR A 1 211 ? -11.305 10.328 -1.313 1 97.56 211 THR A O 1
ATOM 1637 N N . TYR A 1 212 ? -10.367 10.758 -3.295 1 97.88 212 TYR A N 1
ATOM 1638 C CA . TYR A 1 212 ? -11.141 11.969 -3.506 1 97.88 212 TYR A CA 1
ATOM 1639 C C . TYR A 1 212 ? -12.641 11.68 -3.463 1 97.88 212 TYR A C 1
ATOM 1641 O O . TYR A 1 212 ? -13.406 12.422 -2.844 1 97.88 212 TYR A O 1
ATOM 1649 N N . GLU A 1 213 ? -13.039 10.594 -4.059 1 97.12 213 GLU A N 1
ATOM 1650 C CA . GLU A 1 213 ? -14.445 10.203 -4.094 1 97.12 213 GLU A CA 1
ATOM 1651 C C . GLU A 1 213 ? -14.977 9.922 -2.691 1 97.12 213 GLU A C 1
ATOM 1653 O O . GLU A 1 213 ? -16.062 10.367 -2.334 1 97.12 213 GLU A O 1
ATOM 1658 N N . VAL A 1 214 ? -14.25 9.211 -1.909 1 98.06 214 VAL A N 1
ATOM 1659 C CA . VAL A 1 214 ? -14.656 8.875 -0.55 1 98.06 214 VAL A CA 1
ATOM 1660 C C . VAL A 1 214 ? -14.742 10.141 0.295 1 98.06 214 VAL A C 1
ATOM 1662 O O . VAL A 1 214 ? -15.68 10.305 1.08 1 98.06 214 VAL A O 1
ATOM 1665 N N . LEU A 1 215 ? -13.773 11.016 0.099 1 97.94 215 LEU A N 1
ATOM 1666 C CA . LEU A 1 215 ? -13.727 12.242 0.883 1 97.94 215 LEU A CA 1
ATOM 1667 C C . LEU A 1 215 ? -14.891 13.156 0.535 1 97.94 215 LEU A C 1
ATOM 1669 O O . LEU A 1 215 ? -15.484 13.781 1.419 1 97.94 215 LEU A O 1
ATOM 1673 N N . VAL A 1 216 ? -15.211 13.227 -0.735 1 97.19 216 VAL A N 1
ATOM 1674 C CA . VAL A 1 216 ? -16.359 14.031 -1.157 1 97.19 216 VAL A CA 1
ATOM 1675 C C . VAL A 1 216 ? -17.641 13.445 -0.563 1 97.19 216 VAL A C 1
ATOM 1677 O O . VAL A 1 216 ? -18.516 14.195 -0.109 1 97.19 216 VAL A O 1
ATOM 1680 N N . GLU A 1 217 ? -17.688 12.172 -0.484 1 95.88 217 GLU A N 1
ATOM 1681 C CA . GLU A 1 217 ? -18.922 11.492 -0.064 1 95.88 217 GLU A CA 1
ATOM 1682 C C . GLU A 1 217 ? -19.094 11.555 1.451 1 95.88 217 GLU A C 1
ATOM 1684 O O . GLU A 1 217 ? -20.203 11.75 1.946 1 95.88 217 GLU A O 1
ATOM 1689 N N . TYR A 1 218 ? -18.016 11.43 2.211 1 97 218 TYR A N 1
ATOM 1690 C CA . TYR A 1 218 ? -18.172 11.211 3.643 1 97 218 TYR A CA 1
ATOM 1691 C C . TYR A 1 218 ? -17.422 12.266 4.445 1 97 218 TYR A C 1
ATOM 1693 O O . TYR A 1 218 ? -17.578 12.352 5.668 1 97 218 TYR A O 1
ATOM 1701 N N . GLY A 1 219 ? -16.625 13.086 3.82 1 97.06 219 GLY A N 1
ATOM 1702 C CA . GLY A 1 219 ? -15.781 14.047 4.516 1 97.06 219 GLY A CA 1
ATOM 1703 C C . GLY A 1 219 ? -16.562 15.016 5.383 1 97.06 219 GLY A C 1
ATOM 1704 O O . GLY A 1 219 ? -16.25 15.195 6.562 1 97.06 219 GLY A O 1
ATOM 1705 N N . ALA A 1 220 ? -17.594 15.578 4.801 1 96.88 220 ALA A N 1
ATOM 1706 C CA . ALA A 1 220 ? -18.406 16.547 5.535 1 96.88 220 ALA A CA 1
ATOM 1707 C C . ALA A 1 220 ? -19.094 15.891 6.734 1 96.88 220 ALA A C 1
ATOM 1709 O O . ALA A 1 220 ? -19.125 16.469 7.824 1 96.88 220 ALA A O 1
ATOM 1710 N N . GLN A 1 221 ? -19.625 14.727 6.527 1 97.69 221 GLN A N 1
ATOM 1711 C CA . GLN A 1 221 ? -20.266 14 7.625 1 97.69 221 GLN A CA 1
ATOM 1712 C C . GLN A 1 221 ? -19.25 13.68 8.727 1 97.69 221 GLN A C 1
ATOM 1714 O O . GLN A 1 221 ? -19.562 13.789 9.914 1 97.69 221 GLN A O 1
ATOM 1719 N N . ALA A 1 222 ? -18.062 13.25 8.367 1 98.12 222 ALA A N 1
ATOM 1720 C CA . ALA A 1 222 ? -17.031 12.953 9.359 1 98.12 222 ALA A CA 1
ATOM 1721 C C . ALA A 1 222 ? -16.703 14.18 10.203 1 98.12 222 ALA A C 1
ATOM 1723 O O . ALA A 1 222 ? -16.547 14.078 11.422 1 98.12 222 ALA A O 1
ATOM 1724 N N . ILE A 1 223 ? -16.625 15.336 9.562 1 98.06 223 ILE A N 1
ATOM 1725 C CA . ILE A 1 223 ? -16.312 16.562 10.281 1 98.06 223 ILE A CA 1
ATOM 1726 C C . ILE A 1 223 ? -17.438 16.906 11.25 1 98.06 223 ILE A C 1
ATOM 1728 O O . ILE A 1 223 ? -17.188 17.297 12.398 1 98.06 223 ILE A O 1
ATOM 1732 N N . GLU A 1 224 ? -18.609 16.719 10.812 1 98.06 224 GLU A N 1
ATOM 1733 C CA . GLU A 1 224 ? -19.734 16.969 11.703 1 98.06 224 GLU A CA 1
ATOM 1734 C C . GLU A 1 224 ? -19.734 16 12.875 1 98.06 224 GLU A C 1
ATOM 1736 O O . GLU A 1 224 ? -20.031 16.391 14.008 1 98.06 224 GLU A O 1
ATOM 1741 N N . ASP A 1 225 ? -19.5 14.766 12.602 1 98.5 225 ASP A N 1
ATOM 1742 C CA . ASP A 1 225 ? -19.422 13.766 13.656 1 98.5 225 ASP A CA 1
ATOM 1743 C C . ASP A 1 225 ? -18.328 14.102 14.656 1 98.5 225 ASP A C 1
ATOM 1745 O O . ASP A 1 225 ? -18.531 13.992 15.867 1 98.5 225 ASP A O 1
ATOM 1749 N N . ILE A 1 226 ? -17.188 14.523 14.211 1 98.12 226 ILE A N 1
ATOM 1750 C CA . ILE A 1 226 ? -16.078 14.914 15.07 1 98.12 226 ILE A CA 1
ATOM 1751 C C . ILE A 1 226 ? -16.469 16.141 15.891 1 98.12 226 ILE A C 1
ATOM 1753 O O . ILE A 1 226 ? -16.172 16.219 17.078 1 98.12 226 ILE A O 1
ATOM 1757 N N . ARG A 1 227 ? -17.141 17.047 15.234 1 97.44 227 ARG A N 1
ATOM 1758 C CA . ARG A 1 227 ? -17.609 18.234 15.922 1 97.44 227 ARG A CA 1
ATOM 1759 C C . ARG A 1 227 ? -18.438 17.875 17.156 1 97.44 227 ARG A C 1
ATOM 1761 O O . ARG A 1 227 ? -18.375 18.562 18.172 1 97.44 227 ARG A O 1
ATOM 1768 N N . HIS A 1 228 ? -19.094 16.781 17.078 1 98.12 228 HIS A N 1
ATOM 1769 C CA . HIS A 1 228 ? -19.953 16.344 18.172 1 98.12 228 HIS A CA 1
ATOM 1770 C C . HIS A 1 228 ? -19.344 15.18 18.938 1 98.12 228 HIS A C 1
ATOM 1772 O O . HIS A 1 228 ? -20.031 14.508 19.703 1 98.12 228 HIS A O 1
ATOM 1778 N N . LYS A 1 229 ? -18.141 14.891 18.656 1 97.75 229 LYS A N 1
ATOM 1779 C CA . LYS A 1 229 ? -17.359 13.867 19.359 1 97.75 229 LYS A CA 1
ATOM 1780 C C . LYS A 1 229 ? -18.031 12.5 19.25 1 97.75 229 LYS A C 1
ATOM 1782 O O . LYS A 1 229 ? -18.125 11.766 20.234 1 97.75 229 LYS A O 1
ATOM 1787 N N . ARG A 1 230 ? -18.5 12.203 18.016 1 98.19 230 ARG A N 1
ATOM 1788 C CA . ARG A 1 230 ? -19.141 10.922 17.719 1 98.19 230 ARG A CA 1
ATOM 1789 C C . ARG A 1 230 ? -18.234 10.062 16.828 1 98.19 230 ARG A C 1
ATOM 1791 O O . ARG A 1 230 ? -17.781 10.508 15.781 1 98.19 230 ARG A O 1
ATOM 1798 N N . LEU A 1 231 ? -18.016 8.883 17.312 1 98.25 231 LEU A N 1
ATOM 1799 C CA . LEU A 1 231 ? -17.297 7.918 16.484 1 98.25 231 LEU A CA 1
ATOM 1800 C C . LEU A 1 231 ? -18.266 7.141 15.602 1 98.25 231 LEU A C 1
ATOM 1802 O O . LEU A 1 231 ? -19.047 6.312 16.094 1 98.25 231 LEU A O 1
ATOM 1806 N N . THR A 1 232 ? -18.312 7.453 14.359 1 98.25 232 THR A N 1
ATOM 1807 C CA . THR A 1 232 ? -19.188 6.824 13.375 1 98.25 232 THR A CA 1
ATOM 1808 C C . THR A 1 232 ? -18.359 6.145 12.281 1 98.25 232 THR A C 1
ATOM 1810 O O . THR A 1 232 ? -17.141 6.254 12.25 1 98.25 232 THR A O 1
ATOM 1813 N N . LYS A 1 233 ? -19.031 5.43 11.375 1 98 233 LYS A N 1
ATOM 1814 C CA . LYS A 1 233 ? -18.375 4.816 10.227 1 98 233 LYS A CA 1
ATOM 1815 C C . LYS A 1 233 ? -17.672 5.863 9.359 1 98 233 LYS A C 1
ATOM 1817 O O . LYS A 1 233 ? -16.625 5.598 8.773 1 98 233 LYS A O 1
ATOM 1822 N N . ALA A 1 234 ? -18.344 7.047 9.242 1 98.25 234 ALA A N 1
ATOM 1823 C CA . ALA A 1 234 ? -17.75 8.117 8.445 1 98.25 234 ALA A CA 1
ATOM 1824 C C . ALA A 1 234 ? -16.375 8.516 8.992 1 98.25 234 ALA A C 1
ATOM 1826 O O . ALA A 1 234 ? -15.422 8.68 8.227 1 98.25 234 ALA A O 1
ATOM 1827 N N . VAL A 1 235 ? -16.312 8.633 10.328 1 98.44 235 VAL A N 1
ATOM 1828 C CA . VAL A 1 235 ? -15.055 9 10.969 1 98.44 235 VAL A CA 1
ATOM 1829 C C . VAL A 1 235 ? -14.023 7.895 10.75 1 98.44 235 VAL A C 1
ATOM 1831 O O . VAL A 1 235 ? -12.875 8.172 10.398 1 98.44 235 VAL A O 1
ATOM 1834 N N . GLU A 1 236 ? -14.469 6.688 10.898 1 98.25 236 GLU A N 1
ATOM 1835 C CA . GLU A 1 236 ? -13.594 5.535 10.711 1 98.25 236 GLU A CA 1
ATOM 1836 C C . GLU A 1 236 ? -13.07 5.469 9.273 1 98.25 236 GLU A C 1
ATOM 1838 O O . GLU A 1 236 ? -11.875 5.281 9.055 1 98.25 236 GLU A O 1
ATOM 1843 N N . ASP A 1 237 ? -13.953 5.594 8.312 1 98.31 237 ASP A N 1
ATOM 1844 C CA . ASP A 1 237 ? -13.602 5.477 6.902 1 98.31 237 ASP A CA 1
ATOM 1845 C C . ASP A 1 237 ? -12.656 6.598 6.473 1 98.31 237 ASP A C 1
ATOM 1847 O O . ASP A 1 237 ? -11.641 6.348 5.82 1 98.31 237 ASP A O 1
ATOM 1851 N N . ILE A 1 238 ? -12.992 7.812 6.895 1 98.31 238 ILE A N 1
ATOM 1852 C CA . ILE A 1 238 ? -12.203 8.977 6.496 1 98.31 238 ILE A CA 1
ATOM 1853 C C . ILE A 1 238 ? -10.82 8.898 7.133 1 98.31 238 ILE A C 1
ATOM 1855 O O . ILE A 1 238 ? -9.828 9.297 6.52 1 98.31 238 ILE A O 1
ATOM 1859 N N . THR A 1 239 ? -10.758 8.398 8.344 1 98.44 239 THR A N 1
ATOM 1860 C CA . THR A 1 239 ? -9.477 8.242 9.023 1 98.44 239 THR A CA 1
ATOM 1861 C C . THR A 1 239 ? -8.57 7.289 8.258 1 98.44 239 THR A C 1
ATOM 1863 O O . THR A 1 239 ? -7.406 7.609 7.992 1 98.44 239 THR A O 1
ATOM 1866 N N . PHE A 1 240 ? -9.094 6.199 7.844 1 97.81 240 PHE A N 1
ATOM 1867 C CA . PHE A 1 240 ? -8.328 5.203 7.105 1 97.81 240 PHE A CA 1
ATOM 1868 C C . PHE A 1 240 ? -7.863 5.762 5.766 1 97.81 240 PHE A C 1
ATOM 1870 O O . PHE A 1 240 ? -6.715 5.566 5.371 1 97.81 240 PHE A O 1
ATOM 1877 N N . ILE A 1 241 ? -8.727 6.441 5.117 1 97.75 241 ILE A N 1
ATOM 1878 C CA . ILE A 1 241 ? -8.43 7.008 3.807 1 97.75 241 ILE A CA 1
ATOM 1879 C C . ILE A 1 241 ? -7.336 8.062 3.941 1 97.75 241 ILE A C 1
ATOM 1881 O O . ILE A 1 241 ? -6.398 8.109 3.139 1 97.75 241 ILE A O 1
ATOM 1885 N N . ASN A 1 242 ? -7.434 8.898 4.922 1 97.88 242 ASN A N 1
ATOM 1886 C CA . ASN A 1 242 ? -6.527 10.039 5.086 1 97.88 242 ASN A CA 1
ATOM 1887 C C . ASN A 1 242 ? -5.133 9.586 5.508 1 97.88 242 ASN A C 1
ATOM 1889 O O . ASN A 1 242 ? -4.137 10.219 5.145 1 97.88 242 ASN A O 1
ATOM 1893 N N . ILE A 1 243 ? -5.078 8.523 6.258 1 96.75 243 ILE A N 1
ATOM 1894 C CA . ILE A 1 243 ? -3.775 8.141 6.801 1 96.75 243 ILE A CA 1
ATOM 1895 C C . ILE A 1 243 ? -3.184 7 5.977 1 96.75 243 ILE A C 1
ATOM 1897 O O . ILE A 1 243 ? -2.184 7.18 5.281 1 96.75 243 ILE A O 1
ATOM 1901 N N . ALA A 1 244 ? -3.883 5.938 5.867 1 95.75 244 ALA A N 1
ATOM 1902 C CA . ALA A 1 244 ? -3.32 4.727 5.277 1 95.75 244 ALA A CA 1
ATOM 1903 C C . ALA A 1 244 ? -3.285 4.828 3.754 1 95.75 244 ALA A C 1
ATOM 1905 O O . ALA A 1 244 ? -2.221 4.703 3.141 1 95.75 244 ALA A O 1
ATOM 1906 N N . VAL A 1 245 ? -4.453 5.074 3.104 1 96.56 245 VAL A N 1
ATOM 1907 C CA . VAL A 1 245 ? -4.504 5.074 1.645 1 96.56 245 VAL A CA 1
ATOM 1908 C C . VAL A 1 245 ? -3.668 6.23 1.1 1 96.56 245 VAL A C 1
ATOM 1910 O O . VAL A 1 245 ? -2.873 6.047 0.174 1 96.56 245 VAL A O 1
ATOM 1913 N N . THR A 1 246 ? -3.826 7.41 1.717 1 96.19 246 THR A N 1
ATOM 1914 C CA . THR A 1 246 ? -3.029 8.547 1.279 1 96.19 246 THR A CA 1
ATOM 1915 C C . THR A 1 246 ? -1.547 8.305 1.539 1 96.19 246 THR A C 1
ATOM 1917 O O . THR A 1 246 ? -0.693 8.758 0.774 1 96.19 246 THR A O 1
ATOM 1920 N N . GLY A 1 247 ? -1.249 7.57 2.617 1 94.25 247 GLY A N 1
ATOM 1921 C CA . GLY A 1 247 ? 0.126 7.164 2.863 1 94.25 247 GLY A CA 1
ATOM 1922 C C . GLY A 1 247 ? 0.7 6.301 1.755 1 94.25 247 GLY A C 1
ATOM 1923 O O . GLY A 1 247 ? 1.842 6.5 1.335 1 94.25 247 GLY A O 1
ATOM 1924 N N . VAL A 1 248 ? -0.071 5.375 1.255 1 94.06 248 VAL A N 1
ATOM 1925 C CA . VAL A 1 248 ? 0.347 4.508 0.157 1 94.06 248 VAL A CA 1
ATOM 1926 C C . VAL A 1 248 ? 0.576 5.344 -1.101 1 94.06 248 VAL A C 1
ATOM 1928 O O . VAL A 1 248 ? 1.567 5.152 -1.809 1 94.06 248 VAL A O 1
ATOM 1931 N N . ILE A 1 249 ? -0.304 6.297 -1.37 1 95.19 249 ILE A N 1
ATOM 1932 C CA . ILE A 1 249 ? -0.178 7.188 -2.518 1 95.19 249 ILE A CA 1
ATOM 1933 C C . ILE A 1 249 ? 1.144 7.949 -2.438 1 95.19 249 ILE A C 1
ATOM 1935 O O . ILE A 1 249 ? 1.901 7.992 -3.408 1 95.19 249 ILE A O 1
ATOM 1939 N N . ALA A 1 250 ? 1.39 8.484 -1.273 1 92.81 250 ALA A N 1
ATOM 1940 C CA . ALA A 1 250 ? 2.6 9.273 -1.078 1 92.81 250 ALA A CA 1
ATOM 1941 C C . ALA A 1 250 ? 3.852 8.422 -1.265 1 92.81 250 ALA A C 1
ATOM 1943 O O . ALA A 1 250 ? 4.824 8.859 -1.88 1 92.81 250 ALA A O 1
ATOM 1944 N N . ASN A 1 251 ? 3.807 7.223 -0.816 1 91.44 251 ASN A N 1
ATOM 1945 C CA . ASN A 1 251 ? 4.984 6.363 -0.869 1 91.44 251 ASN A CA 1
ATOM 1946 C C . ASN A 1 251 ? 5.223 5.824 -2.277 1 91.44 251 ASN A C 1
ATOM 1948 O O . ASN A 1 251 ? 6.367 5.715 -2.719 1 91.44 251 ASN A O 1
ATOM 1952 N N . ILE A 1 252 ? 4.156 5.484 -3.018 1 91.62 252 ILE A N 1
ATOM 1953 C CA . ILE A 1 252 ? 4.281 4.977 -4.379 1 91.62 252 ILE A CA 1
ATOM 1954 C C . ILE A 1 252 ? 4.953 6.023 -5.266 1 91.62 252 ILE A C 1
ATOM 1956 O O . ILE A 1 252 ? 5.723 5.68 -6.164 1 91.62 252 ILE A O 1
ATOM 1960 N N . THR A 1 253 ? 4.727 7.281 -4.941 1 88.56 253 THR A N 1
ATOM 1961 C CA . THR A 1 253 ? 5.277 8.375 -5.738 1 88.56 253 THR A CA 1
ATOM 1962 C C . THR A 1 253 ? 6.578 8.891 -5.125 1 88.56 253 THR A C 1
ATOM 1964 O O . THR A 1 253 ? 7.09 9.93 -5.535 1 88.56 253 THR A O 1
ATOM 1967 N N . LYS A 1 254 ? 7.051 8.195 -4.152 1 81 254 LYS A N 1
ATOM 1968 C CA . LYS A 1 254 ? 8.273 8.562 -3.449 1 81 254 LYS A CA 1
ATOM 1969 C C . LYS A 1 254 ? 8.195 9.984 -2.914 1 81 254 LYS A C 1
ATOM 1971 O O . LYS A 1 254 ? 9.188 10.719 -2.918 1 81 254 LYS A O 1
ATOM 1976 N N . SER A 1 255 ? 6.961 10.398 -2.68 1 69.56 255 SER A N 1
ATOM 1977 C CA . SER A 1 255 ? 6.574 11.648 -2.025 1 69.56 255 SER A CA 1
ATOM 1978 C C . SER A 1 255 ? 6.844 12.852 -2.922 1 69.56 255 SER A C 1
ATOM 1980 O O . SER A 1 255 ? 6.809 13.992 -2.463 1 69.56 255 SER A O 1
ATOM 1982 N N . PHE A 1 256 ? 7.148 12.68 -4.105 1 69.62 256 PHE A N 1
ATOM 1983 C CA . PHE A 1 256 ? 7.516 13.828 -4.918 1 69.62 256 PHE A CA 1
ATOM 1984 C C . PHE A 1 256 ? 6.543 14.008 -6.078 1 69.62 256 PHE A C 1
ATOM 1986 O O . PHE A 1 256 ? 6.074 15.117 -6.34 1 69.62 256 PHE A O 1
ATOM 1993 N N . SER A 1 257 ? 6.125 13.039 -6.582 1 73.19 257 SER A N 1
ATOM 1994 C CA . SER A 1 257 ? 5.387 13.188 -7.832 1 73.19 257 SER A CA 1
ATOM 1995 C C . SER A 1 257 ? 3.896 13.391 -7.57 1 73.19 257 SER A C 1
ATOM 1997 O O . SER A 1 257 ? 3.117 13.594 -8.5 1 73.19 257 SER A O 1
ATOM 1999 N N . GLN A 1 258 ? 3.588 13.453 -6.312 1 77.06 258 GLN A N 1
ATOM 2000 C CA . GLN A 1 258 ? 2.172 13.602 -5.996 1 77.06 258 GLN A CA 1
ATOM 2001 C C . GLN A 1 258 ? 1.832 15.047 -5.652 1 77.06 258 GLN A C 1
ATOM 2003 O O . GLN A 1 258 ? 0.664 15.391 -5.461 1 77.06 258 GLN A O 1
ATOM 2008 N N . SER A 1 259 ? 2.836 15.859 -5.605 1 87.5 259 SER A N 1
ATOM 2009 C CA . SER A 1 259 ? 2.635 17.266 -5.27 1 87.5 259 SER A CA 1
ATOM 2010 C C . SER A 1 259 ? 2.932 18.172 -6.461 1 87.5 259 SER A C 1
ATOM 2012 O O . SER A 1 259 ? 3.67 17.781 -7.371 1 87.5 259 SER A O 1
ATOM 2014 N N . ALA A 1 260 ? 2.26 19.312 -6.469 1 95 260 ALA A N 1
ATOM 2015 C CA . ALA A 1 260 ? 2.48 20.312 -7.52 1 95 260 ALA A CA 1
ATOM 2016 C C . ALA A 1 260 ? 2.26 21.719 -6.996 1 95 260 ALA A C 1
ATOM 2018 O O . ALA A 1 260 ? 2.934 22.156 -6.059 1 95 260 ALA A O 1
ATOM 2019 N N . LEU A 1 261 ? 1.363 22.438 -7.57 1 95.81 261 LEU A N 1
ATOM 2020 C CA . LEU A 1 261 ? 1.236 23.844 -7.258 1 95.81 261 LEU A CA 1
ATOM 2021 C C . LEU A 1 261 ? 0.708 24.047 -5.84 1 95.81 261 LEU A C 1
ATOM 2023 O O . LEU A 1 261 ? 1.078 25.016 -5.164 1 95.81 261 LEU A O 1
ATOM 2027 N N . GLY A 1 262 ? -0.196 23.219 -5.391 1 96.06 262 GLY A N 1
ATOM 2028 C CA . GLY A 1 262 ? -0.732 23.328 -4.043 1 96.06 262 GLY A CA 1
ATOM 2029 C C . GLY A 1 262 ? 0.337 23.281 -2.969 1 96.06 262 GLY A C 1
ATOM 2030 O O . GLY A 1 262 ? 0.48 24.219 -2.186 1 96.06 262 GLY A O 1
ATOM 2031 N N . HIS A 1 263 ? 1.132 22.266 -2.99 1 94.69 263 HIS A N 1
ATOM 2032 C CA . HIS A 1 263 ? 2.182 22.109 -1.99 1 94.69 263 HIS A CA 1
ATOM 2033 C C . HIS A 1 263 ? 3.316 23.094 -2.223 1 94.69 263 HIS A C 1
ATOM 2035 O O . HIS A 1 263 ? 3.945 23.562 -1.269 1 94.69 263 HIS A O 1
ATOM 2041 N N . MET A 1 264 ? 3.529 23.422 -3.479 1 94.69 264 MET A N 1
ATOM 2042 C CA . MET A 1 264 ? 4.531 24.453 -3.754 1 94.69 264 MET A CA 1
ATOM 2043 C C . MET A 1 264 ? 4.102 25.797 -3.186 1 94.69 264 MET A C 1
ATOM 2045 O O . MET A 1 264 ? 4.938 26.594 -2.74 1 94.69 264 MET A O 1
ATOM 2049 N N . MET A 1 265 ? 2.863 26.047 -3.283 1 96 265 MET A N 1
ATOM 2050 C CA . MET A 1 265 ? 2.326 27.25 -2.668 1 96 265 MET A CA 1
ATOM 2051 C C . MET A 1 265 ? 2.57 27.25 -1.163 1 96 265 MET A C 1
ATOM 2053 O O . MET A 1 265 ? 2.92 28.281 -0.587 1 96 265 MET A O 1
ATOM 2057 N N . TYR A 1 266 ? 2.277 26.125 -0.552 1 95.69 266 TYR A N 1
ATOM 2058 C CA . TYR A 1 266 ? 2.592 26 0.868 1 95.69 266 TYR A CA 1
ATOM 2059 C C . TYR A 1 266 ? 4.039 26.391 1.141 1 95.69 266 TYR A C 1
ATOM 2061 O O . TYR A 1 266 ? 4.316 27.172 2.061 1 95.69 266 TYR A O 1
ATOM 2069 N N . ASP A 1 267 ? 4.957 25.891 0.315 1 93.56 267 ASP A N 1
ATOM 2070 C CA . ASP A 1 267 ? 6.371 26.203 0.48 1 93.56 267 ASP A CA 1
ATOM 2071 C C . ASP A 1 267 ? 6.625 27.703 0.318 1 93.56 267 ASP A C 1
ATOM 2073 O O . ASP A 1 267 ? 7.383 28.297 1.09 1 93.56 267 ASP A O 1
ATOM 2077 N N . GLY A 1 268 ? 6.043 28.266 -0.643 1 94.94 268 GLY A N 1
ATOM 2078 C CA . GLY A 1 268 ? 6.18 29.703 -0.869 1 94.94 268 GLY A CA 1
ATOM 2079 C C . GLY A 1 268 ? 5.66 30.531 0.283 1 94.94 268 GLY A C 1
ATOM 2080 O O . GLY A 1 268 ? 6.316 31.484 0.709 1 94.94 268 GLY A O 1
ATOM 2081 N N . VAL A 1 269 ? 4.473 30.156 0.771 1 96.5 269 VAL A N 1
ATOM 2082 C CA . VAL A 1 269 ? 3.863 30.875 1.884 1 96.5 269 VAL A CA 1
ATOM 2083 C C . VAL A 1 269 ? 4.762 30.781 3.113 1 96.5 269 VAL A C 1
ATOM 2085 O O . VAL A 1 269 ? 5.004 31.797 3.791 1 96.5 269 VAL A O 1
ATOM 2088 N N . ARG A 1 270 ? 5.297 29.609 3.35 1 93.88 270 ARG A N 1
ATOM 2089 C CA . ARG A 1 270 ? 6.133 29.406 4.527 1 93.88 270 ARG A CA 1
ATOM 2090 C C . ARG A 1 270 ? 7.484 30.094 4.367 1 93.88 270 ARG A C 1
ATOM 2092 O O . ARG A 1 270 ? 8.133 30.438 5.359 1 93.88 270 ARG A O 1
ATOM 2099 N N . THR A 1 271 ? 7.875 30.344 3.166 1 92.56 271 THR A N 1
ATOM 2100 C CA . THR A 1 271 ? 9.156 30.984 2.902 1 92.56 271 THR A CA 1
ATOM 2101 C C . THR A 1 271 ? 9.023 32.5 2.955 1 92.56 271 THR A C 1
ATOM 2103 O O . THR A 1 271 ? 9.828 33.188 3.598 1 92.56 271 THR A O 1
ATOM 2106 N N . TYR A 1 272 ? 7.98 33.031 2.389 1 95.62 272 TYR A N 1
ATOM 2107 C CA . TYR A 1 272 ? 7.938 34.469 2.156 1 95.62 272 TYR A CA 1
ATOM 2108 C C . TYR A 1 272 ? 6.934 35.156 3.084 1 95.62 272 TYR A C 1
ATOM 2110 O O . TYR A 1 272 ? 6.965 36.375 3.266 1 95.62 272 TYR A O 1
ATOM 2118 N N . PHE A 1 273 ? 6.043 34.375 3.6 1 96.69 273 PHE A N 1
ATOM 2119 C CA . PHE A 1 273 ? 4.996 34.938 4.445 1 96.69 273 PHE A CA 1
ATOM 2120 C C . PHE A 1 273 ? 4.891 34.156 5.758 1 96.69 273 PHE A C 1
ATOM 2122 O O . PHE A 1 273 ? 3.791 33.844 6.211 1 96.69 273 PHE A O 1
ATOM 2129 N N . THR A 1 274 ? 6.012 33.844 6.324 1 92.19 274 THR A N 1
ATOM 2130 C CA . THR A 1 274 ? 6.141 33.031 7.523 1 92.19 274 THR A CA 1
ATOM 2131 C C . THR A 1 274 ? 5.383 33.656 8.688 1 92.19 274 THR A C 1
ATOM 2133 O O . THR A 1 274 ? 4.664 32.969 9.414 1 92.19 274 THR A O 1
ATOM 2136 N N . LYS A 1 275 ? 5.5 34.938 8.891 1 92.94 275 LYS A N 1
ATOM 2137 C CA . LYS A 1 275 ? 4.867 35.625 10.008 1 92.94 275 LYS A CA 1
ATOM 2138 C C . LYS A 1 275 ? 3.387 35.875 9.742 1 92.94 275 LYS A C 1
ATOM 2140 O O . LYS A 1 275 ? 2.545 35.656 10.609 1 92.94 275 LYS A O 1
ATOM 2145 N N . GLU A 1 276 ? 3.078 36.344 8.531 1 95.38 276 GLU A N 1
ATOM 2146 C CA . GLU A 1 276 ? 1.702 36.688 8.172 1 95.38 276 GLU A CA 1
ATOM 2147 C C . GLU A 1 276 ? 0.793 35.469 8.281 1 95.38 276 GLU A C 1
ATOM 2149 O O . GLU A 1 276 ? -0.353 35.594 8.719 1 95.38 276 GLU A O 1
ATOM 2154 N N . ALA A 1 277 ? 1.393 34.344 7.879 1 95.31 277 ALA A N 1
ATOM 2155 C CA . ALA A 1 277 ? 0.582 33.125 7.832 1 95.31 277 ALA A CA 1
ATOM 2156 C C . ALA A 1 277 ? 0.957 32.156 8.961 1 95.31 277 ALA A C 1
ATOM 2158 O O . ALA A 1 277 ? 0.791 30.953 8.836 1 95.31 277 ALA A O 1
ATOM 2159 N N . GLU A 1 278 ? 1.415 32.656 10.023 1 91.44 278 GLU A N 1
ATOM 2160 C CA . GLU A 1 278 ? 1.923 31.844 11.125 1 91.44 278 GLU A CA 1
ATOM 2161 C C . GLU A 1 278 ? 0.839 30.922 11.688 1 91.44 278 GLU A C 1
ATOM 2163 O O . GLU A 1 278 ? 1.124 29.797 12.094 1 91.44 278 GLU A O 1
ATOM 2168 N N . HIS A 1 279 ? -0.377 31.344 11.633 1 92.81 279 HIS A N 1
ATOM 2169 C CA . HIS A 1 279 ? -1.457 30.594 12.266 1 92.81 279 HIS A CA 1
ATOM 2170 C C . HIS A 1 279 ? -2.08 29.609 11.289 1 92.81 279 HIS A C 1
ATOM 2172 O O . HIS A 1 279 ? -2.836 28.719 11.703 1 92.81 279 HIS A O 1
ATOM 2178 N N . ALA A 1 280 ? -1.797 29.766 10.008 1 95.5 280 ALA A N 1
ATOM 2179 C CA . ALA A 1 280 ? -2.404 28.891 9 1 95.5 280 ALA A CA 1
ATOM 2180 C C . ALA A 1 280 ? -1.813 27.484 9.062 1 95.5 280 ALA A C 1
ATOM 2182 O O . ALA A 1 280 ? -0.601 27.328 9.211 1 95.5 280 ALA A O 1
ATOM 2183 N N . LEU A 1 281 ? -2.68 26.5 9.008 1 94.81 281 LEU A N 1
ATOM 2184 C CA . LEU A 1 281 ? -2.248 25.109 8.984 1 94.81 281 LEU A CA 1
ATOM 2185 C C . LEU A 1 281 ? -1.798 24.703 7.586 1 94.81 281 LEU A C 1
ATOM 2187 O O . LEU A 1 281 ? -2.18 25.328 6.598 1 94.81 281 LEU A O 1
ATOM 2191 N N . HIS A 1 282 ? -0.974 23.672 7.535 1 94.25 282 HIS A N 1
ATOM 2192 C CA . HIS A 1 282 ? -0.49 23.125 6.27 1 94.25 282 HIS A CA 1
ATOM 2193 C C . HIS A 1 282 ? -1.643 22.859 5.309 1 94.25 282 HIS A C 1
ATOM 2195 O O . HIS A 1 282 ? -1.665 23.391 4.195 1 94.25 282 HIS A O 1
ATOM 2201 N N . GLY A 1 283 ? -2.645 22.078 5.766 1 96.25 283 GLY A N 1
ATOM 2202 C CA . GLY A 1 283 ? -3.764 21.688 4.922 1 96.25 283 GLY A CA 1
ATOM 2203 C C . GLY A 1 283 ? -4.617 22.859 4.488 1 96.25 283 GLY A C 1
ATOM 2204 O O . GLY A 1 283 ? -5.266 22.812 3.439 1 96.25 283 GLY A O 1
ATOM 2205 N N . GLU A 1 284 ? -4.629 23.922 5.281 1 97.69 284 GLU A N 1
ATOM 2206 C CA . GLU A 1 284 ? -5.375 25.125 4.926 1 97.69 284 GLU A CA 1
ATOM 2207 C C . GLU A 1 284 ? -4.719 25.859 3.758 1 97.69 284 GLU A C 1
ATOM 2209 O O . GLU A 1 284 ? -5.402 26.297 2.826 1 97.69 284 GLU A O 1
ATOM 2214 N N . ILE A 1 285 ? -3.422 25.984 3.854 1 97.5 285 ILE A N 1
ATOM 2215 C CA . ILE A 1 285 ? -2.693 26.672 2.793 1 97.5 285 ILE A CA 1
ATOM 2216 C C . ILE A 1 285 ? -2.791 25.875 1.495 1 97.5 285 ILE A C 1
ATOM 2218 O O . ILE A 1 285 ? -3.086 26.422 0.437 1 97.5 285 ILE A O 1
ATOM 2222 N N . VAL A 1 286 ? -2.596 24.578 1.609 1 97.38 286 VAL A N 1
ATOM 2223 C CA . VAL A 1 286 ? -2.689 23.719 0.443 1 97.38 286 VAL A CA 1
ATOM 2224 C C . VAL A 1 286 ? -4.086 23.812 -0.164 1 97.38 286 VAL A C 1
ATOM 2226 O O . VAL A 1 286 ? -4.234 23.922 -1.383 1 97.38 286 VAL A O 1
ATOM 2229 N N . ALA A 1 287 ? -5.074 23.828 0.663 1 97.75 287 ALA A N 1
ATOM 2230 C CA . ALA A 1 287 ? -6.465 23.828 0.208 1 97.75 287 ALA A CA 1
ATOM 2231 C C . ALA A 1 287 ? -6.77 25.094 -0.589 1 97.75 287 ALA A C 1
ATOM 2233 O O . ALA A 1 287 ? -7.375 25.031 -1.663 1 97.75 287 ALA A O 1
ATOM 2234 N N . VAL A 1 288 ? -6.375 26.203 -0.089 1 98.12 288 VAL A N 1
ATOM 2235 C CA . VAL A 1 288 ? -6.609 27.453 -0.791 1 98.12 288 VAL A CA 1
ATOM 2236 C C . VAL A 1 288 ? -5.875 27.453 -2.131 1 98.12 288 VAL A C 1
ATOM 2238 O O . VAL A 1 288 ? -6.406 27.922 -3.139 1 98.12 288 VAL A O 1
ATOM 2241 N N . ALA A 1 289 ? -4.762 26.859 -2.115 1 98 289 ALA A N 1
ATOM 2242 C CA . ALA A 1 289 ? -3.943 26.812 -3.324 1 98 289 ALA A CA 1
ATOM 2243 C C . ALA A 1 289 ? -4.543 25.859 -4.355 1 98 289 ALA A C 1
ATOM 2245 O O . ALA A 1 289 ? -4.176 25.891 -5.531 1 98 289 ALA A O 1
ATOM 2246 N N . LEU A 1 290 ? -5.441 25 -3.945 1 97.94 290 LEU A N 1
ATOM 2247 C CA . LEU A 1 290 ? -6.047 24.047 -4.875 1 97.94 290 LEU A CA 1
ATOM 2248 C C . LEU A 1 290 ? -6.902 24.781 -5.91 1 97.94 290 LEU A C 1
ATOM 2250 O O . LEU A 1 290 ? -7.113 24.266 -7.016 1 97.94 290 LEU A O 1
ATOM 2254 N N . PHE A 1 291 ? -7.391 25.969 -5.562 1 98 291 PHE A N 1
ATOM 2255 C CA . PHE A 1 291 ? -8.109 26.766 -6.555 1 98 291 PHE A CA 1
ATOM 2256 C C . PHE A 1 291 ? -7.203 27.125 -7.727 1 98 291 PHE A C 1
ATOM 2258 O O . PHE A 1 291 ? -7.617 27.047 -8.883 1 98 291 PHE A O 1
ATOM 2265 N N . THR A 1 292 ? -6 27.469 -7.395 1 97.12 292 THR A N 1
ATOM 2266 C CA . THR A 1 292 ? -4.988 27.734 -8.406 1 97.12 292 THR A CA 1
ATOM 2267 C C . THR A 1 292 ? -4.691 26.469 -9.219 1 97.12 292 THR A C 1
ATOM 2269 O O . THR A 1 292 ? -4.656 26.516 -10.453 1 97.12 292 THR A O 1
ATOM 2272 N N . GLN A 1 293 ? -4.559 25.375 -8.555 1 97.88 293 GLN A N 1
ATOM 2273 C CA . GLN A 1 293 ? -4.223 24.109 -9.203 1 97.88 293 GLN A CA 1
ATOM 2274 C C . GLN A 1 293 ? -5.34 23.672 -10.141 1 97.88 293 GLN A C 1
ATOM 2276 O O . GLN A 1 293 ? -5.078 23.219 -11.258 1 97.88 293 GLN A O 1
ATOM 2281 N N . LEU A 1 294 ? -6.562 23.766 -9.656 1 97.94 294 LEU A N 1
ATOM 2282 C CA . LEU A 1 294 ? -7.699 23.359 -10.477 1 97.94 294 LEU A CA 1
ATOM 2283 C C . LEU A 1 294 ? -7.773 24.188 -11.75 1 97.94 294 LEU A C 1
ATOM 2285 O O . LEU A 1 294 ? -8 23.656 -12.836 1 97.94 294 LEU A O 1
ATOM 2289 N N . TYR A 1 295 ? -7.566 25.469 -11.617 1 97.31 295 TYR A N 1
ATOM 2290 C CA . TYR A 1 295 ? -7.559 26.344 -12.789 1 97.31 295 TYR A CA 1
ATOM 2291 C C . TYR A 1 295 ? -6.43 25.953 -13.742 1 97.31 295 TYR A C 1
ATOM 2293 O O . TYR A 1 295 ? -6.641 25.844 -14.953 1 97.31 295 TYR A O 1
ATOM 2301 N N . TYR A 1 296 ? -5.289 25.734 -13.156 1 96.81 296 TYR A N 1
ATOM 2302 C CA . TYR A 1 296 ? -4.125 25.359 -13.945 1 96.81 296 TYR A CA 1
ATOM 2303 C C . TYR A 1 296 ? -4.352 24.031 -14.656 1 96.81 296 TYR A C 1
ATOM 2305 O O . TYR A 1 296 ? -3.818 23.797 -15.75 1 96.81 296 TYR A O 1
ATOM 2313 N N . ASN A 1 297 ? -5.168 23.141 -14.07 1 96.56 297 ASN A N 1
ATOM 2314 C CA . ASN A 1 297 ? -5.5 21.844 -14.648 1 96.56 297 ASN A CA 1
ATOM 2315 C C . ASN A 1 297 ? -6.578 21.969 -15.719 1 96.56 297 ASN A C 1
ATOM 2317 O O . ASN A 1 297 ? -6.996 20.969 -16.297 1 96.56 297 ASN A O 1
ATOM 2321 N N . LYS A 1 298 ? -7.129 23.172 -15.922 1 96.06 298 LYS A N 1
ATOM 2322 C CA . LYS A 1 298 ? -8.242 23.422 -16.844 1 96.06 298 LYS A CA 1
ATOM 2323 C C . LYS A 1 298 ? -9.523 22.766 -16.328 1 96.06 298 LYS A C 1
ATOM 2325 O O . LYS A 1 298 ? -10.297 22.219 -17.109 1 96.06 298 LYS A O 1
ATOM 2330 N N . LEU A 1 299 ? -9.648 22.766 -15.055 1 97.19 299 LEU A N 1
ATOM 2331 C CA . LEU A 1 299 ? -10.82 22.219 -14.383 1 97.19 299 LEU A CA 1
ATOM 2332 C C . LEU A 1 299 ? -11.492 23.281 -13.523 1 97.19 299 LEU A C 1
ATOM 2334 O O . LEU A 1 299 ? -11.867 23 -12.375 1 97.19 299 LEU A O 1
ATOM 2338 N N . SER A 1 300 ? -11.602 24.469 -14.023 1 95.19 300 SER A N 1
ATOM 2339 C CA . SER A 1 300 ? -12.164 25.594 -13.289 1 95.19 300 SER A CA 1
ATOM 2340 C C . SER A 1 300 ? -13.586 25.297 -12.828 1 95.19 300 SER A C 1
ATOM 2342 O O . SER A 1 300 ? -14.031 25.812 -11.797 1 95.19 300 SER A O 1
ATOM 2344 N N . GLU A 1 301 ? -14.25 24.438 -13.539 1 94.94 301 GLU A N 1
ATOM 2345 C CA . GLU A 1 301 ? -15.633 24.109 -13.219 1 94.94 301 GLU A CA 1
ATOM 2346 C C . GLU A 1 301 ? -15.727 23.375 -11.875 1 94.94 301 GLU A C 1
ATOM 2348 O O . GLU A 1 301 ? -16.781 23.375 -11.234 1 94.94 301 GLU A O 1
ATOM 2353 N N . ASP A 1 302 ? -14.68 22.781 -11.422 1 96.25 302 ASP A N 1
ATOM 2354 C CA . ASP A 1 302 ? -14.68 22.016 -10.18 1 96.25 302 ASP A CA 1
ATOM 2355 C C . ASP A 1 302 ? -14.43 22.906 -8.977 1 96.25 302 ASP A C 1
ATOM 2357 O O . ASP A 1 302 ? -14.602 22.484 -7.832 1 96.25 302 ASP A O 1
ATOM 2361 N N . LYS A 1 303 ? -14.055 24.188 -9.156 1 96.75 303 LYS A N 1
ATOM 2362 C CA . LYS A 1 303 ? -13.672 25.094 -8.078 1 96.75 303 LYS A CA 1
ATOM 2363 C C . LYS A 1 303 ? -14.852 25.375 -7.148 1 96.75 303 LYS A C 1
ATOM 2365 O O . LYS A 1 303 ? -14.688 25.438 -5.93 1 96.75 303 LYS A O 1
ATOM 2370 N N . GLU A 1 304 ? -15.977 25.5 -7.723 1 97.19 304 GLU A N 1
ATOM 2371 C CA . GLU A 1 304 ? -17.141 25.844 -6.914 1 97.19 304 GLU A CA 1
ATOM 2372 C C . GLU A 1 304 ? -17.516 24.719 -5.969 1 97.19 304 GLU A C 1
ATOM 2374 O O . GLU A 1 304 ? -17.891 24.953 -4.816 1 97.19 304 GLU A O 1
ATOM 2379 N N . ALA A 1 305 ? -17.5 23.531 -6.488 1 97.19 305 ALA A N 1
ATOM 2380 C CA . ALA A 1 305 ? -17.781 22.391 -5.633 1 97.19 305 ALA A CA 1
ATOM 2381 C C . ALA A 1 305 ? -16.781 22.312 -4.477 1 97.19 305 ALA A C 1
ATOM 2383 O O . ALA A 1 305 ? -17.172 22.031 -3.34 1 97.19 305 ALA A O 1
ATOM 2384 N N . LEU A 1 306 ? -15.531 22.562 -4.785 1 97.75 306 LEU A N 1
ATOM 2385 C CA . LEU A 1 306 ? -14.508 22.547 -3.744 1 97.75 306 LEU A CA 1
ATOM 2386 C C . LEU A 1 306 ? -14.742 23.672 -2.74 1 97.75 306 LEU A C 1
ATOM 2388 O O . LEU A 1 306 ? -14.617 23.469 -1.532 1 97.75 306 LEU A O 1
ATOM 2392 N N . ARG A 1 307 ? -15.07 24.844 -3.217 1 97.62 307 ARG A N 1
ATOM 2393 C CA . ARG A 1 307 ? -15.336 26 -2.367 1 97.62 307 ARG A CA 1
ATOM 2394 C C . ARG A 1 307 ? -16.469 25.703 -1.378 1 97.62 307 ARG A C 1
ATOM 2396 O O . ARG A 1 307 ? -16.344 25.984 -0.186 1 97.62 307 ARG A O 1
ATOM 2403 N N . LEU A 1 308 ? -17.516 25.141 -1.89 1 97.62 308 LEU A N 1
ATOM 2404 C CA . LEU A 1 308 ? -18.656 24.812 -1.043 1 97.62 308 LEU A CA 1
ATOM 2405 C C . LEU A 1 308 ? -18.297 23.75 -0.015 1 97.62 308 LEU A C 1
ATOM 2407 O O . LEU A 1 308 ? -18.734 23.812 1.137 1 97.62 308 LEU A O 1
ATOM 2411 N N . PHE A 1 309 ? -17.562 22.812 -0.486 1 97.81 309 PHE A N 1
ATOM 2412 C CA . PHE A 1 309 ? -17.094 21.75 0.397 1 97.81 309 PHE A CA 1
ATOM 2413 C C . PHE A 1 309 ? -16.266 22.328 1.538 1 97.81 309 PHE A C 1
ATOM 2415 O O . PHE A 1 309 ? -16.484 22 2.705 1 97.81 309 PHE A O 1
ATOM 2422 N N . MET A 1 310 ? -15.336 23.25 1.249 1 97.62 310 MET A N 1
ATOM 2423 C CA . MET A 1 310 ? -14.461 23.891 2.23 1 97.62 310 MET A CA 1
ATOM 2424 C C . MET A 1 310 ? -15.266 24.766 3.176 1 97.62 310 MET A C 1
ATOM 2426 O O . MET A 1 310 ? -15.023 24.766 4.383 1 97.62 310 MET A O 1
ATOM 2430 N N . LYS A 1 311 ? -16.156 25.453 2.635 1 97 311 LYS A N 1
ATOM 2431 C CA . LYS A 1 311 ? -17.016 26.328 3.439 1 97 311 LYS A CA 1
ATOM 2432 C C . LYS A 1 311 ? -17.781 25.531 4.488 1 97 311 LYS A C 1
ATOM 2434 O O . LYS A 1 311 ? -17.906 25.953 5.633 1 97 311 LYS A O 1
ATOM 2439 N N . GLY A 1 312 ? -18.219 24.375 4.07 1 95.5 312 GLY A N 1
ATOM 2440 C CA . GLY A 1 312 ? -18.984 23.531 4.965 1 95.5 312 GLY A CA 1
ATOM 2441 C C . GLY A 1 312 ? -18.172 23 6.129 1 95.5 312 GLY A C 1
ATOM 2442 O O . GLY A 1 312 ? -18.719 22.547 7.133 1 95.5 312 GLY A O 1
ATOM 2443 N N . MET A 1 313 ? -16.891 23.125 6.066 1 95.62 313 MET A N 1
ATOM 2444 C CA . MET A 1 313 ? -16.031 22.625 7.129 1 95.62 313 MET A CA 1
ATOM 2445 C C . MET A 1 313 ? -15.289 23.781 7.816 1 95.62 313 MET A C 1
ATOM 2447 O O . MET A 1 313 ? -14.305 23.547 8.516 1 95.62 313 MET A O 1
ATOM 2451 N N . ASP A 1 314 ? -15.703 24.969 7.539 1 95.81 314 ASP A N 1
ATOM 2452 C CA . ASP A 1 314 ? -15.188 26.172 8.172 1 95.81 314 ASP A CA 1
ATOM 2453 C C . ASP A 1 314 ? -13.727 26.406 7.805 1 95.81 314 ASP A C 1
ATOM 2455 O O . ASP A 1 314 ? -12.914 26.781 8.656 1 95.81 314 ASP A O 1
ATOM 2459 N N . MET A 1 315 ? -13.406 26.156 6.555 1 97.62 315 MET A N 1
ATOM 2460 C CA . MET A 1 315 ? -12.023 26.297 6.105 1 97.62 315 MET A CA 1
ATOM 2461 C C . MET A 1 315 ? -11.82 27.625 5.395 1 97.62 315 MET A C 1
ATOM 2463 O O . MET A 1 315 ? -12.758 28.172 4.809 1 97.62 315 MET A O 1
ATOM 2467 N N . PRO A 1 316 ? -10.641 28.203 5.512 1 98.19 316 PRO A N 1
ATOM 2468 C CA . PRO A 1 316 ? -10.375 29.438 4.762 1 98.19 316 PRO A CA 1
ATOM 2469 C C . PRO A 1 316 ? -10.469 29.234 3.25 1 98.19 316 PRO A C 1
ATOM 2471 O O . PRO A 1 316 ? -10.109 28.172 2.742 1 98.19 316 PRO A O 1
ATOM 2474 N N . LEU A 1 317 ? -10.867 30.312 2.6 1 98.12 317 LEU A N 1
ATOM 2475 C CA . LEU A 1 317 ? -11.141 30.188 1.172 1 98.12 317 LEU A CA 1
ATOM 2476 C C . LEU A 1 317 ? -10.234 31.125 0.366 1 98.12 317 LEU A C 1
ATOM 2478 O O . LEU A 1 317 ? -10.18 31.031 -0.862 1 98.12 317 LEU A O 1
ATOM 2482 N N . THR A 1 318 ? -9.508 32.031 1.104 1 97.88 318 THR A N 1
ATOM 2483 C CA . THR A 1 318 ? -8.727 33.031 0.405 1 97.88 318 THR A CA 1
ATOM 2484 C C . THR A 1 318 ? -7.375 33.25 1.084 1 97.88 318 THR A C 1
ATOM 2486 O O . THR A 1 318 ? -7.18 32.812 2.23 1 97.88 318 THR A O 1
ATOM 2489 N N . LEU A 1 319 ? -6.453 33.875 0.315 1 97.88 319 LEU A N 1
ATOM 2490 C CA . LEU A 1 319 ? -5.16 34.25 0.876 1 97.88 319 LEU A CA 1
ATOM 2491 C C . LEU A 1 319 ? -5.34 35.156 2.096 1 97.88 319 LEU A C 1
ATOM 2493 O O . LEU A 1 319 ? -4.613 35.031 3.082 1 97.88 319 LEU A O 1
ATOM 2497 N N . GLN A 1 320 ? -6.316 36 2 1 97.88 320 GLN A N 1
ATOM 2498 C CA . GLN A 1 320 ? -6.578 36.906 3.102 1 97.88 320 GLN A CA 1
ATOM 2499 C C . GLN A 1 320 ? -6.938 36.156 4.379 1 97.88 320 GLN A C 1
ATOM 2501 O O . GLN A 1 320 ? -6.48 36.531 5.465 1 97.88 320 GLN A O 1
ATOM 2506 N N . GLU A 1 321 ? -7.738 35.156 4.191 1 98.06 321 GLU A N 1
ATOM 2507 C CA . GLU A 1 321 ? -8.172 34.375 5.344 1 98.06 321 GLU A CA 1
ATOM 2508 C C . GLU A 1 321 ? -7.012 33.594 5.93 1 98.06 321 GLU A C 1
ATOM 2510 O O . GLU A 1 321 ? -7.082 33.125 7.07 1 98.06 321 GLU A O 1
ATOM 2515 N N . LEU A 1 322 ? -5.934 33.406 5.184 1 97.94 322 LEU A N 1
ATOM 2516 C CA . LEU A 1 322 ? -4.727 32.75 5.672 1 97.94 322 LEU A CA 1
ATOM 2517 C C . LEU A 1 322 ? -3.801 33.75 6.355 1 97.94 322 LEU A C 1
ATOM 2519 O O . LEU A 1 322 ? -2.793 33.344 6.949 1 97.94 322 LEU A O 1
ATOM 2523 N N . GLY A 1 323 ? -4.066 35.031 6.164 1 97.62 323 GLY A N 1
ATOM 2524 C CA . GLY A 1 323 ? -3.266 36.062 6.785 1 97.62 323 GLY A CA 1
ATOM 2525 C C . GLY A 1 323 ? -2.414 36.844 5.793 1 97.62 323 GLY A C 1
ATOM 2526 O O . GLY A 1 323 ? -1.624 37.688 6.184 1 97.62 323 GLY A O 1
ATOM 2527 N N . ILE A 1 324 ? -2.59 36.531 4.566 1 98 324 ILE A N 1
ATOM 2528 C CA . ILE A 1 324 ? -1.79 37.188 3.527 1 98 324 ILE A CA 1
ATOM 2529 C C . ILE A 1 324 ? -2.672 38.125 2.699 1 98 324 ILE A C 1
ATOM 2531 O O . ILE A 1 324 ? -3.592 37.656 2.014 1 98 324 ILE A O 1
ATOM 2535 N N . GLU A 1 325 ? -2.365 39.406 2.684 1 97.19 325 GLU A N 1
ATOM 2536 C CA . GLU A 1 325 ? -3.117 40.344 1.851 1 97.19 325 GLU A CA 1
ATOM 2537 C C . GLU A 1 325 ? -2.867 40.062 0.368 1 97.19 325 GLU A C 1
ATOM 2539 O O . GLU A 1 325 ? -1.719 40.062 -0.079 1 97.19 325 GLU A O 1
ATOM 2544 N N . PRO A 1 326 ? -3.922 39.906 -0.335 1 96.38 326 PRO A N 1
ATOM 2545 C CA . PRO A 1 326 ? -3.736 39.594 -1.754 1 96.38 326 PRO A CA 1
ATOM 2546 C C . PRO A 1 326 ? -3.395 40.812 -2.59 1 96.38 326 PRO A C 1
ATOM 2548 O O . PRO A 1 326 ? -4.078 41.125 -3.572 1 96.38 326 PRO A O 1
ATOM 2551 N N . THR A 1 327 ? -2.344 41.5 -2.285 1 96.81 327 THR A N 1
ATOM 2552 C CA . THR A 1 327 ? -1.839 42.594 -3.109 1 96.81 327 THR A CA 1
ATOM 2553 C C . THR A 1 327 ? -1.115 42.062 -4.34 1 96.81 327 THR A C 1
ATOM 2555 O O . THR A 1 327 ? -0.697 40.906 -4.363 1 96.81 327 THR A O 1
ATOM 2558 N N . GLN A 1 328 ? -1.011 42.906 -5.328 1 96.06 328 GLN A N 1
ATOM 2559 C CA . GLN A 1 328 ? -0.279 42.5 -6.523 1 96.06 328 GLN A CA 1
ATOM 2560 C C . GLN A 1 328 ? 1.15 42.094 -6.18 1 96.06 328 GLN A C 1
ATOM 2562 O O . GLN A 1 328 ? 1.679 41.125 -6.738 1 96.06 328 GLN A O 1
ATOM 2567 N N . LYS A 1 329 ? 1.688 42.812 -5.309 1 97.25 329 LYS A N 1
ATOM 2568 C CA . LYS A 1 329 ? 3.057 42.531 -4.883 1 97.25 329 LYS A CA 1
ATOM 2569 C C . LYS A 1 329 ? 3.164 41.125 -4.285 1 97.25 329 LYS A C 1
ATOM 2571 O O . LYS A 1 329 ? 4.066 40.344 -4.637 1 97.25 329 LYS A O 1
ATOM 2576 N N . ASN A 1 330 ? 2.281 40.812 -3.326 1 97.44 330 ASN A N 1
ATOM 2577 C CA . ASN A 1 330 ? 2.305 39.5 -2.68 1 97.44 330 ASN A CA 1
ATOM 2578 C C . ASN A 1 330 ? 2.037 38.375 -3.676 1 97.44 330 ASN A C 1
ATOM 2580 O O . ASN A 1 330 ? 2.668 37.312 -3.611 1 97.44 330 ASN A O 1
ATOM 2584 N N . LEU A 1 331 ? 1.143 38.625 -4.613 1 97.31 331 LEU A N 1
ATOM 2585 C CA . LEU A 1 331 ? 0.831 37.625 -5.641 1 97.31 331 LEU A CA 1
ATOM 2586 C C . LEU A 1 331 ? 2.023 37.406 -6.562 1 97.31 331 LEU A C 1
ATOM 2588 O O . LEU A 1 331 ? 2.301 36.281 -6.965 1 97.31 331 LEU A O 1
ATOM 2592 N N . ASP A 1 332 ? 2.695 38.5 -6.887 1 96.94 332 ASP A N 1
ATOM 2593 C CA . ASP A 1 332 ? 3.871 38.406 -7.746 1 96.94 332 ASP A CA 1
ATOM 2594 C C . ASP A 1 332 ? 4.961 37.562 -7.09 1 96.94 332 ASP A C 1
ATOM 2596 O O . ASP A 1 332 ? 5.648 36.781 -7.762 1 96.94 332 ASP A O 1
ATOM 2600 N N . ILE A 1 333 ? 5.086 37.719 -5.836 1 97.31 333 ILE A N 1
ATOM 2601 C CA . ILE A 1 333 ? 6.086 36.969 -5.086 1 97.31 333 ILE A CA 1
ATOM 2602 C C . ILE A 1 333 ? 5.777 35.469 -5.168 1 97.31 333 ILE A C 1
ATOM 2604 O O . ILE A 1 333 ? 6.652 34.656 -5.496 1 97.31 333 ILE A O 1
ATOM 2608 N N . LEU A 1 334 ? 4.551 35.125 -4.895 1 97.38 334 LEU A N 1
ATOM 2609 C CA . LEU A 1 334 ? 4.145 33.719 -4.902 1 97.38 334 LEU A CA 1
ATOM 2610 C C . LEU A 1 334 ? 4.184 33.125 -6.316 1 97.38 334 LEU A C 1
ATOM 2612 O O . LEU A 1 334 ? 4.598 32 -6.516 1 97.38 334 LEU A O 1
ATOM 2616 N N . GLU A 1 335 ? 3.732 33.906 -7.258 1 97.38 335 GLU A N 1
ATOM 2617 C CA . GLU A 1 335 ? 3.76 33.469 -8.648 1 97.38 335 GLU A CA 1
ATOM 2618 C C . GLU A 1 335 ? 5.188 33.219 -9.109 1 97.38 335 GLU A C 1
ATOM 2620 O O . GLU A 1 335 ? 5.449 32.219 -9.797 1 97.38 335 GLU A O 1
ATOM 2625 N N . ALA A 1 336 ? 6.098 34.125 -8.797 1 96.56 336 ALA A N 1
ATOM 2626 C CA . ALA A 1 336 ? 7.5 33.938 -9.156 1 96.56 336 ALA A CA 1
ATOM 2627 C C . ALA A 1 336 ? 8.07 32.656 -8.555 1 96.56 336 ALA A C 1
ATOM 2629 O O . ALA A 1 336 ? 8.852 31.953 -9.195 1 96.56 336 ALA A O 1
ATOM 2630 N N . TYR A 1 337 ? 7.668 32.406 -7.395 1 94.94 337 TYR A N 1
ATOM 2631 C CA . TYR A 1 337 ? 8.109 31.172 -6.723 1 94.94 337 TYR A CA 1
ATOM 2632 C C . TYR A 1 337 ? 7.602 29.938 -7.449 1 94.94 337 TYR A C 1
ATOM 2634 O O . TYR A 1 337 ? 8.336 28.969 -7.617 1 94.94 337 TYR A O 1
ATOM 2642 N N . LEU A 1 338 ? 6.348 29.938 -7.875 1 95.31 338 LEU A N 1
ATOM 2643 C CA . LEU A 1 338 ? 5.746 28.812 -8.57 1 95.31 338 LEU A CA 1
ATOM 2644 C C . LEU A 1 338 ? 6.379 28.609 -9.945 1 95.31 338 LEU A C 1
ATOM 2646 O O . LEU A 1 338 ? 6.586 27.484 -10.383 1 95.31 338 LEU A O 1
ATOM 2650 N N . ILE A 1 339 ? 6.691 29.703 -10.633 1 94.44 339 ILE A N 1
ATOM 2651 C CA . ILE A 1 339 ? 7.262 29.672 -11.977 1 94.44 339 ILE A CA 1
ATOM 2652 C C . ILE A 1 339 ? 8.609 28.953 -11.938 1 94.44 339 ILE A C 1
ATOM 2654 O O . ILE A 1 339 ? 8.953 28.219 -12.867 1 94.44 339 ILE A O 1
ATOM 2658 N N . ASP A 1 340 ? 9.32 29.094 -10.852 1 90.81 340 ASP A N 1
ATOM 2659 C CA . ASP A 1 340 ? 10.656 28.516 -10.719 1 90.81 340 ASP A CA 1
ATOM 2660 C C . ASP A 1 340 ? 10.586 27.062 -10.258 1 90.81 340 ASP A C 1
ATOM 2662 O O . ASP A 1 340 ? 11.617 26.391 -10.156 1 90.81 340 ASP A O 1
ATOM 2666 N N . SER A 1 341 ? 9.344 26.625 -10.039 1 89.19 341 SER A N 1
ATOM 2667 C CA . SER A 1 341 ? 9.172 25.25 -9.586 1 89.19 341 SER A CA 1
ATOM 2668 C C . SER A 1 341 ? 9.18 24.281 -10.766 1 89.19 341 SER A C 1
ATOM 2670 O O . SER A 1 341 ? 9.023 24.688 -11.922 1 89.19 341 SER A O 1
ATOM 2672 N N . PRO A 1 342 ? 9.391 23.016 -10.469 1 88.5 342 PRO A N 1
ATOM 2673 C CA . PRO A 1 342 ? 9.367 22.031 -11.555 1 88.5 342 PRO A CA 1
ATOM 2674 C C . PRO A 1 342 ? 7.949 21.734 -12.047 1 88.5 342 PRO A C 1
ATOM 2676 O O . PRO A 1 342 ? 7.766 20.969 -12.984 1 88.5 342 PRO A O 1
ATOM 2679 N N . TYR A 1 343 ? 6.953 22.375 -11.531 1 92.38 343 TYR A N 1
ATOM 2680 C CA . TYR A 1 343 ? 5.57 22 -11.797 1 92.38 343 TYR A CA 1
ATOM 2681 C C . TYR A 1 343 ? 4.938 22.938 -12.828 1 92.38 343 TYR A C 1
ATOM 2683 O O . TYR A 1 343 ? 3.799 22.719 -13.25 1 92.38 343 TYR A O 1
ATOM 2691 N N . VAL A 1 344 ? 5.695 23.938 -13.219 1 93.62 344 VAL A N 1
ATOM 2692 C CA . VAL A 1 344 ? 5.195 24.875 -14.227 1 93.62 344 VAL A CA 1
ATOM 2693 C C . VAL A 1 344 ? 6.062 24.781 -15.477 1 93.62 344 VAL A C 1
ATOM 2695 O O . VAL A 1 344 ? 7.27 25.031 -15.422 1 93.62 344 VAL A O 1
ATOM 2698 N N . GLU A 1 345 ? 5.371 24.422 -16.547 1 89.94 345 GLU A N 1
ATOM 2699 C CA . GLU A 1 345 ? 6.082 24.375 -17.812 1 89.94 345 GLU A CA 1
ATOM 2700 C C . GLU A 1 345 ? 6.598 25.766 -18.203 1 89.94 345 GLU A C 1
ATOM 2702 O O . GLU A 1 345 ? 5.891 26.766 -18.047 1 89.94 345 GLU A O 1
ATOM 2707 N N . GLN A 1 346 ? 7.812 25.719 -18.688 1 92.12 346 GLN A N 1
ATOM 2708 C CA . GLN A 1 346 ? 8.438 26.984 -19.047 1 92.12 346 GLN A CA 1
ATOM 2709 C C . GLN A 1 346 ? 8.008 27.422 -20.453 1 92.12 346 GLN A C 1
ATOM 2711 O O . GLN A 1 346 ? 8.812 27.406 -21.391 1 92.12 346 GLN A O 1
ATOM 2716 N N . SER A 1 347 ? 6.875 27.812 -20.609 1 94.19 347 SER A N 1
ATOM 2717 C CA . SER A 1 347 ? 6.293 28.312 -21.859 1 94.19 347 SER A CA 1
ATOM 2718 C C . SER A 1 347 ? 5.391 29.516 -21.594 1 94.19 347 SER A C 1
ATOM 2720 O O . SER A 1 347 ? 4.883 29.688 -20.484 1 94.19 347 SER A O 1
ATOM 2722 N N . GLU A 1 348 ? 5.258 30.281 -22.578 1 94.12 348 GLU A N 1
ATOM 2723 C CA . GLU A 1 348 ? 4.418 31.469 -22.484 1 94.12 348 GLU A CA 1
ATOM 2724 C C . GLU A 1 348 ? 2.98 31.109 -22.125 1 94.12 348 GLU A C 1
ATOM 2726 O O . GLU A 1 348 ? 2.336 31.797 -21.328 1 94.12 348 GLU A O 1
ATOM 2731 N N . GLU A 1 349 ? 2.529 30.109 -22.703 1 92.38 349 GLU A N 1
ATOM 2732 C CA . GLU A 1 349 ? 1.163 29.656 -22.453 1 92.38 349 GLU A CA 1
ATOM 2733 C C . GLU A 1 349 ? 0.979 29.25 -21 1 92.38 349 GLU A C 1
ATOM 2735 O O . GLU A 1 349 ? -0.024 29.609 -20.375 1 92.38 349 GLU A O 1
ATOM 2740 N N . SER A 1 350 ? 1.894 28.547 -20.484 1 92.88 350 SER A N 1
ATOM 2741 C CA . SER A 1 350 ? 1.83 28.078 -19.094 1 92.88 350 SER A CA 1
ATOM 2742 C C . SER A 1 350 ? 1.923 29.25 -18.125 1 92.88 350 SER A C 1
ATOM 2744 O O . SER A 1 350 ? 1.265 29.25 -17.078 1 92.88 350 SER A O 1
ATOM 2746 N N . PHE A 1 351 ? 2.707 30.234 -18.5 1 94.62 351 PHE A N 1
ATOM 2747 C CA . PHE A 1 351 ? 2.861 31.406 -17.656 1 94.62 351 PHE A CA 1
ATOM 2748 C C . PHE A 1 351 ? 1.565 32.188 -17.594 1 94.62 351 PHE A C 1
ATOM 2750 O O . PHE A 1 351 ? 1.165 32.656 -16.516 1 94.62 351 PHE A O 1
ATOM 2757 N N . LYS A 1 352 ? 0.997 32.344 -18.688 1 94.94 352 LYS A N 1
ATOM 2758 C CA . LYS A 1 352 ? -0.278 33.062 -18.75 1 94.94 352 LYS A CA 1
ATOM 2759 C C . LYS A 1 352 ? -1.345 32.344 -17.938 1 94.94 352 LYS A C 1
ATOM 2761 O O . LYS A 1 352 ? -2.119 32.969 -17.203 1 94.94 352 LYS A O 1
ATOM 2766 N N . LEU A 1 353 ? -1.345 31.062 -18.125 1 95.06 353 LEU A N 1
ATOM 2767 C CA . LEU A 1 353 ? -2.303 30.25 -17.391 1 95.06 353 LEU A CA 1
ATOM 2768 C C . LEU A 1 353 ? -2.078 30.359 -15.883 1 95.06 353 LEU A C 1
ATOM 2770 O O . LEU A 1 353 ? -3.035 30.5 -15.117 1 95.06 353 LEU A O 1
ATOM 2774 N N . LEU A 1 354 ? -0.861 30.266 -15.461 1 96.31 354 LEU A N 1
ATOM 2775 C CA . LEU A 1 354 ? -0.532 30.391 -14.047 1 96.31 354 LEU A CA 1
ATOM 2776 C C . LEU A 1 354 ? -0.943 31.766 -13.508 1 96.31 354 LEU A C 1
ATOM 2778 O O . LEU A 1 354 ? -1.494 31.859 -12.414 1 96.31 354 LEU A O 1
ATOM 2782 N N . HIS A 1 355 ? -0.672 32.781 -14.312 1 96.12 355 HIS A N 1
ATOM 2783 C CA . HIS A 1 355 ? -1.012 34.156 -13.906 1 96.12 355 HIS A CA 1
ATOM 2784 C C . HIS A 1 355 ? -2.504 34.281 -13.617 1 96.12 355 HIS A C 1
ATOM 2786 O O . HIS A 1 355 ? -2.896 34.875 -12.609 1 96.12 355 HIS A O 1
ATOM 2792 N N . GLU A 1 356 ? -3.293 33.781 -14.453 1 95.75 356 GLU A N 1
AT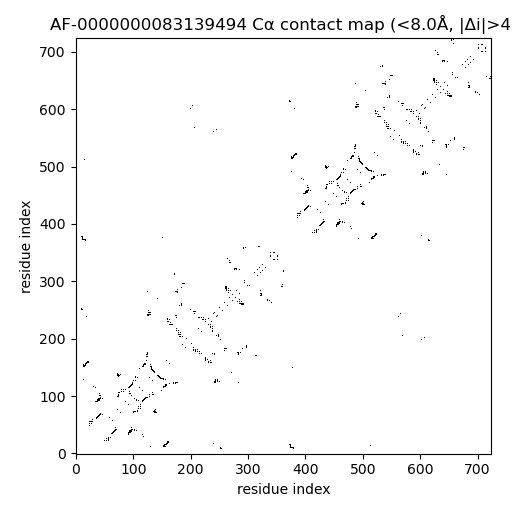OM 2793 C CA . GLU A 1 356 ? -4.738 33.812 -14.25 1 95.75 356 GLU A CA 1
ATOM 2794 C C . GLU A 1 356 ? -5.145 32.906 -13.07 1 95.75 356 GLU A C 1
ATOM 2796 O O . GLU A 1 356 ? -6.086 33.25 -12.344 1 95.75 356 GLU A O 1
ATOM 2801 N N . ALA A 1 357 ? -4.453 31.812 -12.914 1 95.44 357 ALA A N 1
ATOM 2802 C CA . ALA A 1 357 ? -4.734 30.875 -11.828 1 95.44 357 ALA A CA 1
ATOM 2803 C C . ALA A 1 357 ? -4.5 31.531 -10.469 1 95.44 357 ALA A C 1
ATOM 2805 O O . ALA A 1 357 ? -5.23 31.266 -9.508 1 95.44 357 ALA A O 1
ATOM 2806 N N . MET A 1 358 ? -3.516 32.375 -10.398 1 95.81 358 MET A N 1
ATOM 2807 C CA . MET A 1 358 ? -3.15 33.031 -9.141 1 95.81 358 MET A CA 1
ATOM 2808 C C . MET A 1 358 ? -4.301 33.875 -8.609 1 95.81 358 MET A C 1
ATOM 2810 O O . MET A 1 358 ? -4.473 34.031 -7.398 1 95.81 358 MET A O 1
ATOM 2814 N N . LYS A 1 359 ? -5.078 34.344 -9.484 1 94.19 359 LYS A N 1
ATOM 2815 C CA . LYS A 1 359 ? -6.18 35.219 -9.117 1 94.19 359 LYS A CA 1
ATOM 2816 C C . LYS A 1 359 ? -7.301 34.438 -8.43 1 94.19 359 LYS A C 1
ATOM 2818 O O . LYS A 1 359 ? -8.164 35.031 -7.781 1 94.19 359 LYS A O 1
ATOM 2823 N N . GLN A 1 360 ? -7.203 33.156 -8.547 1 93.44 360 GLN A N 1
ATOM 2824 C CA . GLN A 1 360 ? -8.281 32.344 -8.031 1 93.44 360 GLN A CA 1
ATOM 2825 C C . GLN A 1 360 ? -8.219 32.219 -6.516 1 93.44 360 GLN A C 1
ATOM 2827 O O . GLN A 1 360 ? -9.172 31.781 -5.875 1 93.44 360 GLN A O 1
ATOM 2832 N N . MET A 1 361 ? -7.16 32.594 -5.844 1 94.06 361 MET A N 1
ATOM 2833 C CA . MET A 1 361 ? -6.98 32.469 -4.398 1 94.06 361 MET A CA 1
ATOM 2834 C C . MET A 1 361 ? -7.438 33.75 -3.697 1 94.06 361 MET A C 1
ATOM 2836 O O . MET A 1 361 ? -7.355 33.844 -2.471 1 94.06 361 MET A O 1
ATOM 2840 N N . CYS A 1 362 ? -7.859 34.75 -4.504 1 92.62 362 CYS A N 1
ATOM 2841 C CA . CYS A 1 362 ? -8.25 36.062 -3.955 1 92.62 362 CYS A CA 1
ATOM 2842 C C . CYS A 1 362 ? -9.742 36.094 -3.666 1 92.62 362 CYS A C 1
ATOM 2844 O O . CYS A 1 362 ? -10.523 35.406 -4.316 1 92.62 362 CYS A O 1
ATOM 2846 N N . MET B 1 1 ? -13.117 -25.453 14.477 1 26.48 1 MET B N 1
ATOM 2847 C CA . MET B 1 1 ? -11.953 -24.797 13.898 1 26.48 1 MET B CA 1
ATOM 2848 C C . MET B 1 1 ? -11.477 -23.656 14.781 1 26.48 1 MET B C 1
ATOM 2850 O O . MET B 1 1 ? -12.281 -22.828 15.211 1 26.48 1 MET B O 1
ATOM 2854 N N . GLU B 1 2 ? -10.523 -23.812 15.5 1 32.31 2 GLU B N 1
ATOM 2855 C CA . GLU B 1 2 ? -10.016 -22.812 16.438 1 32.31 2 GLU B CA 1
ATOM 2856 C C . GLU B 1 2 ? -9.961 -21.422 15.781 1 32.31 2 GLU B C 1
ATOM 2858 O O . GLU B 1 2 ? -9.453 -21.281 14.672 1 32.31 2 GLU B O 1
ATOM 2863 N N . LYS B 1 3 ? -10.805 -20.75 16.312 1 38.59 3 LYS B N 1
ATOM 2864 C CA . LYS B 1 3 ? -10.938 -19.391 15.812 1 38.59 3 LYS B CA 1
ATOM 2865 C C . LYS B 1 3 ? -9.586 -18.688 15.781 1 38.59 3 LYS B C 1
ATOM 2867 O O . LYS B 1 3 ? -8.969 -18.453 16.828 1 38.59 3 LYS B O 1
ATOM 2872 N N . VAL B 1 4 ? -8.727 -19.109 14.742 1 47.34 4 VAL B N 1
ATOM 2873 C CA . VAL B 1 4 ? -7.477 -18.375 14.609 1 47.34 4 VAL B CA 1
ATOM 2874 C C . VAL B 1 4 ? -7.758 -16.875 14.68 1 47.34 4 VAL B C 1
ATOM 2876 O O . VAL B 1 4 ? -8.523 -16.344 13.867 1 47.34 4 VAL B O 1
ATOM 2879 N N . THR B 1 5 ? -7.559 -16.266 15.867 1 56.41 5 THR B N 1
ATOM 2880 C CA . THR B 1 5 ? -7.664 -14.82 15.969 1 56.41 5 THR B CA 1
ATOM 2881 C C . THR B 1 5 ? -6.551 -14.141 15.172 1 56.41 5 THR B C 1
ATOM 2883 O O . THR B 1 5 ? -5.371 -14.312 15.469 1 56.41 5 THR B O 1
ATOM 2886 N N . LEU B 1 6 ? -6.93 -13.523 14.125 1 66.69 6 LEU B N 1
ATOM 2887 C CA . LEU B 1 6 ? -5.973 -12.867 13.242 1 66.69 6 LEU B CA 1
ATOM 2888 C C . LEU B 1 6 ? -5.461 -11.57 13.859 1 66.69 6 LEU B C 1
ATOM 2890 O O . LEU B 1 6 ? -6.211 -10.852 14.523 1 66.69 6 LEU B O 1
ATOM 2894 N N . ASP B 1 7 ? -4.168 -11.43 13.773 1 79.5 7 ASP B N 1
ATOM 2895 C CA . ASP B 1 7 ? -3.588 -10.125 14.078 1 79.5 7 ASP B CA 1
ATOM 2896 C C . ASP B 1 7 ? -4.328 -9.008 13.352 1 79.5 7 ASP B C 1
ATOM 2898 O O . ASP B 1 7 ? -4.504 -9.062 12.133 1 79.5 7 ASP B O 1
ATOM 2902 N N . PRO B 1 8 ? -4.895 -8.102 14.102 1 83.44 8 PRO B N 1
ATOM 2903 C CA . PRO B 1 8 ? -5.703 -7.043 13.492 1 83.44 8 PRO B CA 1
ATOM 2904 C C . PRO B 1 8 ? -4.859 -6.027 12.719 1 83.44 8 PRO B C 1
ATOM 2906 O O . PRO B 1 8 ? -5.406 -5.211 11.977 1 83.44 8 PRO B O 1
ATOM 2909 N N . ALA B 1 9 ? -3.605 -6.098 12.836 1 90.56 9 ALA B N 1
ATOM 2910 C CA . ALA B 1 9 ? -2.758 -5.098 12.195 1 90.56 9 ALA B CA 1
ATOM 2911 C C . ALA B 1 9 ? -2.609 -5.371 10.703 1 90.56 9 ALA B C 1
ATOM 2913 O O . ALA B 1 9 ? -2.488 -6.527 10.289 1 90.56 9 ALA B O 1
ATOM 2914 N N . ILE B 1 10 ? -2.697 -4.355 9.961 1 91.69 10 ILE B N 1
ATOM 2915 C CA . ILE B 1 10 ? -2.346 -4.414 8.547 1 91.69 10 ILE B CA 1
ATOM 2916 C C . ILE B 1 10 ? -0.846 -4.188 8.375 1 91.69 10 ILE B C 1
ATOM 2918 O O . ILE B 1 10 ? -0.296 -3.215 8.898 1 91.69 10 ILE B O 1
ATOM 2922 N N . LYS B 1 11 ? -0.168 -5.078 7.68 1 89.56 11 LYS B N 1
ATOM 2923 C CA . LYS B 1 11 ? 1.228 -4.895 7.293 1 89.56 11 LYS B CA 1
ATOM 2924 C C . LYS B 1 11 ? 1.345 -4.52 5.82 1 89.56 11 LYS B C 1
ATOM 2926 O O . LYS B 1 11 ? 1.175 -5.371 4.945 1 89.56 11 LYS B O 1
ATOM 2931 N N . PHE B 1 12 ? 1.441 -3.264 5.383 1 81.56 12 PHE B N 1
ATOM 2932 C CA . PHE B 1 12 ? 1.288 -2.762 4.023 1 81.56 12 PHE B CA 1
ATOM 2933 C C . PHE B 1 12 ? 2.412 -3.271 3.129 1 81.56 12 PHE B C 1
ATOM 2935 O O . PHE B 1 12 ? 2.234 -3.404 1.916 1 81.56 12 PHE B O 1
ATOM 2942 N N . GLY B 1 13 ? 3.467 -3.654 3.545 1 72.56 13 GLY B N 1
ATOM 2943 C CA . GLY B 1 13 ? 4.238 -4.141 2.41 1 72.56 13 GLY B CA 1
ATOM 2944 C C . GLY B 1 13 ? 5.703 -4.367 2.736 1 72.56 13 GLY B C 1
ATOM 2945 O O . GLY B 1 13 ? 6.039 -4.785 3.846 1 72.56 13 GLY B O 1
ATOM 2946 N N . ALA B 1 14 ? 6.43 -4.109 1.498 1 82.44 14 ALA B N 1
ATOM 2947 C CA . ALA B 1 14 ? 7.875 -4.332 1.423 1 82.44 14 ALA B CA 1
ATOM 2948 C C . ALA B 1 14 ? 8.641 -3.082 1.844 1 82.44 14 ALA B C 1
ATOM 2950 O O . ALA B 1 14 ? 8.242 -1.961 1.528 1 82.44 14 ALA B O 1
ATOM 2951 N N . GLY B 1 15 ? 9.695 -3.354 2.496 1 85.69 15 GLY B N 1
ATOM 2952 C CA . GLY B 1 15 ? 10.555 -2.262 2.93 1 85.69 15 GLY B CA 1
ATOM 2953 C C . GLY B 1 15 ? 11.141 -1.47 1.776 1 85.69 15 GLY B C 1
ATOM 2954 O O . GLY B 1 15 ? 11.203 -0.24 1.83 1 85.69 15 GLY B O 1
ATOM 2955 N N . ARG B 1 16 ? 11.516 -2.174 0.721 1 91.69 16 ARG B N 1
ATOM 2956 C CA . ARG B 1 16 ? 12.102 -1.576 -0.478 1 91.69 16 ARG B CA 1
ATOM 2957 C C . ARG B 1 16 ? 11.656 -2.32 -1.731 1 91.69 16 ARG B C 1
ATOM 2959 O O . ARG B 1 16 ? 11.758 -3.547 -1.804 1 91.69 16 ARG B O 1
ATOM 2966 N N . TYR B 1 17 ? 11.055 -1.579 -2.672 1 95.12 17 TYR B N 1
ATOM 2967 C CA . TYR B 1 17 ? 10.633 -2.15 -3.949 1 95.12 17 TYR B CA 1
ATOM 2968 C C . TYR B 1 17 ? 11.336 -1.456 -5.109 1 95.12 17 TYR B C 1
ATOM 2970 O O . TYR B 1 17 ? 11.234 -0.236 -5.266 1 95.12 17 TYR B O 1
ATOM 2978 N N . ARG B 1 18 ? 12.109 -2.219 -5.859 1 96 18 ARG B N 1
ATOM 2979 C CA . ARG B 1 18 ? 12.727 -1.722 -7.082 1 96 18 ARG B CA 1
ATOM 2980 C C . ARG B 1 18 ? 12.352 -2.588 -8.281 1 96 18 ARG B C 1
ATOM 2982 O O . ARG B 1 18 ? 12.305 -3.814 -8.172 1 96 18 ARG B O 1
ATOM 2989 N N . GLN B 1 19 ? 11.961 -1.977 -9.336 1 96.94 19 GLN B N 1
ATOM 2990 C CA . GLN B 1 19 ? 11.617 -2.592 -10.609 1 96.94 19 GLN B CA 1
ATOM 2991 C C . GLN B 1 19 ? 12.273 -1.854 -11.773 1 96.94 19 GLN B C 1
ATOM 2993 O O . GLN B 1 19 ? 11.852 -0.753 -12.133 1 96.94 19 GLN B O 1
ATOM 2998 N N . GLU B 1 20 ? 13.336 -2.43 -12.281 1 96.94 20 GLU B N 1
ATOM 2999 C CA . GLU B 1 20 ? 14.125 -1.758 -13.32 1 96.94 20 GLU B CA 1
ATOM 3000 C C . GLU B 1 20 ? 14.758 -2.766 -14.273 1 96.94 20 GLU B C 1
ATOM 3002 O O . GLU B 1 20 ? 14.93 -3.936 -13.922 1 96.94 20 GLU B O 1
ATOM 3007 N N . LYS B 1 21 ? 15.062 -2.213 -15.477 1 96.62 21 LYS B N 1
ATOM 3008 C CA . LYS B 1 21 ? 15.859 -3.008 -16.406 1 96.62 21 LYS B CA 1
ATOM 3009 C C . LYS B 1 21 ? 17.266 -3.223 -15.883 1 96.62 21 LYS B C 1
ATOM 3011 O O . LYS B 1 21 ? 17.922 -2.279 -15.422 1 96.62 21 LYS B O 1
ATOM 3016 N N . ASN B 1 22 ? 17.766 -4.457 -15.727 1 95.31 22 ASN B N 1
ATOM 3017 C CA . ASN B 1 22 ? 19.125 -4.844 -15.359 1 95.31 22 ASN B CA 1
ATOM 3018 C C . ASN B 1 22 ? 19.406 -4.578 -13.883 1 95.31 22 ASN B C 1
ATOM 3020 O O . ASN B 1 22 ? 20.516 -4.195 -13.516 1 95.31 22 ASN B O 1
ATOM 3024 N N . LEU B 1 23 ? 18.375 -4.695 -13.117 1 96.69 23 LEU B N 1
ATOM 3025 C CA . LEU B 1 23 ? 18.5 -4.426 -11.688 1 96.69 23 LEU B CA 1
ATOM 3026 C C . LEU B 1 23 ? 19.391 -5.457 -11.016 1 96.69 23 LEU B C 1
ATOM 3028 O O . LEU B 1 23 ? 19.969 -5.188 -9.961 1 96.69 23 LEU B O 1
ATOM 3032 N N . LEU B 1 24 ? 19.578 -6.602 -11.594 1 96.75 24 LEU B N 1
ATOM 3033 C CA . LEU B 1 24 ? 20.375 -7.676 -11 1 96.75 24 LEU B CA 1
ATOM 3034 C C . LEU B 1 24 ? 21.812 -7.215 -10.75 1 96.75 24 LEU B C 1
ATOM 3036 O O . LEU B 1 24 ? 22.438 -7.629 -9.773 1 96.75 24 LEU B O 1
ATOM 3040 N N . GLU B 1 25 ? 22.281 -6.398 -11.578 1 95.12 25 GLU B N 1
ATOM 3041 C CA . GLU B 1 25 ? 23.656 -5.91 -11.477 1 95.12 25 GLU B CA 1
ATOM 3042 C C . GLU B 1 25 ? 23.828 -5.051 -10.227 1 95.12 25 GLU B C 1
ATOM 3044 O O . GLU B 1 25 ? 24.953 -4.898 -9.727 1 95.12 25 GLU B O 1
ATOM 3049 N N . GLU B 1 26 ? 22.734 -4.496 -9.727 1 93.75 26 GLU B N 1
ATOM 3050 C CA . GLU B 1 26 ? 22.766 -3.627 -8.555 1 93.75 26 GLU B CA 1
ATOM 3051 C C . GLU B 1 26 ? 22.297 -4.367 -7.309 1 93.75 26 GLU B C 1
ATOM 3053 O O . GLU B 1 26 ? 22.312 -3.812 -6.207 1 93.75 26 GLU B O 1
ATOM 3058 N N . CYS B 1 27 ? 21.891 -5.609 -7.457 1 94.75 27 CYS B N 1
ATOM 3059 C CA . CYS B 1 27 ? 21.234 -6.332 -6.375 1 94.75 27 CYS B CA 1
ATOM 3060 C C . CYS B 1 27 ? 22.172 -6.488 -5.18 1 94.75 27 CYS B C 1
ATOM 3062 O O . CYS B 1 27 ? 21.734 -6.449 -4.031 1 94.75 27 CYS B O 1
ATOM 3064 N N . GLY B 1 28 ? 23.484 -6.664 -5.508 1 96.25 28 GLY B N 1
ATOM 3065 C CA . GLY B 1 28 ? 24.438 -6.77 -4.41 1 96.25 28 GLY B CA 1
ATOM 3066 C C . GLY B 1 28 ? 24.422 -5.566 -3.488 1 96.25 28 GLY B C 1
ATOM 3067 O O . GLY B 1 28 ? 24.391 -5.715 -2.264 1 96.25 28 GLY B O 1
ATOM 3068 N N . LYS B 1 29 ? 24.453 -4.434 -4.051 1 94.88 29 LYS B N 1
ATOM 3069 C CA . LYS B 1 29 ? 24.406 -3.193 -3.281 1 94.88 29 LYS B CA 1
ATOM 3070 C C . LYS B 1 29 ? 23.094 -3.092 -2.492 1 94.88 29 LYS B C 1
ATOM 3072 O O . LYS B 1 29 ? 23.109 -2.701 -1.322 1 94.88 29 LYS B O 1
ATOM 3077 N N . GLU B 1 30 ? 21.984 -3.443 -3.078 1 94.69 30 GLU B N 1
ATOM 3078 C CA . GLU B 1 30 ? 20.672 -3.385 -2.432 1 94.69 30 GLU B CA 1
ATOM 3079 C C . GLU B 1 30 ? 20.594 -4.352 -1.254 1 94.69 30 GLU B C 1
ATOM 3081 O O . GLU B 1 30 ? 20.141 -3.984 -0.171 1 94.69 30 GLU B O 1
ATOM 3086 N N . ILE B 1 31 ? 21.094 -5.559 -1.485 1 97.06 31 ILE B N 1
ATOM 3087 C CA . ILE B 1 31 ? 20.984 -6.605 -0.476 1 97.06 31 ILE B CA 1
ATOM 3088 C C . ILE B 1 31 ? 21.922 -6.297 0.689 1 97.06 31 ILE B C 1
ATOM 3090 O O . ILE B 1 31 ? 21.578 -6.559 1.848 1 97.06 31 ILE B O 1
ATOM 3094 N N . SER B 1 32 ? 23.047 -5.633 0.433 1 96.62 32 SER B N 1
ATOM 3095 C CA . SER B 1 32 ? 24.047 -5.312 1.45 1 96.62 32 SER B CA 1
ATOM 3096 C C . SER B 1 32 ? 23.484 -4.34 2.484 1 96.62 32 SER B C 1
ATOM 3098 O O . SER B 1 32 ? 24.047 -4.191 3.57 1 96.62 32 SER B O 1
ATOM 3100 N N . ARG B 1 33 ? 22.406 -3.709 2.174 1 92.56 33 ARG B N 1
ATOM 3101 C CA . ARG B 1 33 ? 21.719 -2.832 3.127 1 92.56 33 ARG B CA 1
ATOM 3102 C C . ARG B 1 33 ? 21.172 -3.625 4.305 1 92.56 33 ARG B C 1
ATOM 3104 O O . ARG B 1 33 ? 20.938 -3.072 5.383 1 92.56 33 ARG B O 1
ATOM 3111 N N . PHE B 1 34 ? 21 -4.926 4.09 1 94 34 PHE B N 1
ATOM 3112 C CA . PHE B 1 34 ? 20.266 -5.727 5.062 1 94 34 PHE B CA 1
ATOM 3113 C C . PHE B 1 34 ? 21.172 -6.793 5.672 1 94 34 PHE B C 1
ATOM 3115 O O . PHE B 1 34 ? 20.891 -7.305 6.758 1 94 34 PHE B O 1
ATOM 3122 N N . GLY B 1 35 ? 22.188 -7.184 4.938 1 95.38 35 GLY B N 1
ATOM 3123 C CA . GLY B 1 35 ? 23.047 -8.242 5.43 1 95.38 35 GLY B CA 1
ATOM 3124 C C . GLY B 1 35 ? 24.406 -8.273 4.746 1 95.38 35 GLY B C 1
ATOM 3125 O O . GLY B 1 35 ? 24.594 -7.652 3.701 1 95.38 35 GLY B O 1
ATOM 3126 N N . LYS B 1 36 ? 25.297 -9.008 5.367 1 96.88 36 LYS B N 1
ATOM 3127 C CA . LYS B 1 36 ? 26.656 -9.117 4.867 1 96.88 36 LYS B CA 1
ATOM 3128 C C . LYS B 1 36 ? 26.906 -10.484 4.238 1 96.88 36 LYS B C 1
ATOM 3130 O O . LYS B 1 36 ? 27.734 -10.617 3.33 1 96.88 36 LYS B O 1
ATOM 3135 N N . LYS B 1 37 ? 26.328 -11.469 4.719 1 98.25 37 LYS B N 1
ATOM 3136 C CA . LYS B 1 37 ? 26.359 -12.828 4.191 1 98.25 37 LYS B CA 1
ATOM 3137 C C . LYS B 1 37 ? 24.953 -13.375 4.008 1 98.25 37 LYS B C 1
ATOM 3139 O O . LYS B 1 37 ? 24.219 -13.562 4.984 1 98.25 37 LYS B O 1
ATOM 3144 N N . VAL B 1 38 ? 24.578 -13.727 2.77 1 98.56 38 VAL B N 1
ATOM 3145 C CA . VAL B 1 38 ? 23.172 -14.016 2.508 1 98.56 38 VAL B CA 1
ATOM 3146 C C . VAL B 1 38 ? 23 -15.5 2.195 1 98.56 38 VAL B C 1
ATOM 3148 O O . VAL B 1 38 ? 23.922 -16.141 1.677 1 98.56 38 VAL B O 1
ATOM 3151 N N . PHE B 1 39 ? 21.859 -16.047 2.58 1 98.81 39 PHE B N 1
ATOM 3152 C CA . PHE B 1 39 ? 21.406 -17.391 2.271 1 98.81 39 PHE B CA 1
ATOM 3153 C C . PHE B 1 39 ? 20.469 -17.391 1.063 1 98.81 39 PHE B C 1
ATOM 3155 O O . PHE B 1 39 ? 19.297 -17.047 1.183 1 98.81 39 PHE B O 1
ATOM 3162 N N . ILE B 1 40 ? 20.984 -17.828 -0.077 1 98.69 40 ILE B N 1
ATOM 3163 C CA . ILE B 1 40 ? 20.219 -17.75 -1.315 1 98.69 40 ILE B CA 1
ATOM 3164 C C . ILE B 1 40 ? 19.438 -19.047 -1.52 1 98.69 40 ILE B C 1
ATOM 3166 O O . ILE B 1 40 ? 20.016 -20.141 -1.516 1 98.69 40 ILE B O 1
ATOM 3170 N N . ILE B 1 41 ? 18.219 -18.922 -1.62 1 98.75 41 ILE B N 1
ATOM 3171 C CA . ILE B 1 41 ? 17.328 -20 -2.045 1 98.75 41 ILE B CA 1
ATOM 3172 C C . ILE B 1 41 ? 16.844 -19.734 -3.467 1 98.75 41 ILE B C 1
ATOM 3174 O O . ILE B 1 41 ? 16.203 -18.719 -3.73 1 98.75 41 ILE B O 1
ATOM 3178 N N . ALA B 1 42 ? 17.078 -20.688 -4.359 1 98.38 42 ALA B N 1
ATOM 3179 C CA . ALA B 1 42 ? 16.719 -20.438 -5.75 1 98.38 42 ALA B CA 1
ATOM 3180 C C . ALA B 1 42 ? 16.203 -21.703 -6.422 1 98.38 42 ALA B C 1
ATOM 3182 O O . ALA B 1 42 ? 16.656 -22.812 -6.113 1 98.38 42 ALA B O 1
ATOM 3183 N N . GLY B 1 43 ? 15.203 -21.5 -7.242 1 95.81 43 GLY B N 1
ATOM 3184 C CA . GLY B 1 43 ? 14.891 -22.594 -8.164 1 95.81 43 GLY B CA 1
ATOM 3185 C C . GLY B 1 43 ? 15.992 -22.844 -9.18 1 95.81 43 GLY B C 1
ATOM 3186 O O . GLY B 1 43 ? 16.719 -21.922 -9.555 1 95.81 43 GLY B O 1
ATOM 3187 N N . ASN B 1 44 ? 16.031 -24.062 -9.695 1 94.06 44 ASN B N 1
ATOM 3188 C CA . ASN B 1 44 ? 17.094 -24.422 -10.633 1 94.06 44 ASN B CA 1
ATOM 3189 C C . ASN B 1 44 ? 17.062 -23.562 -11.883 1 94.06 44 ASN B C 1
ATOM 3191 O O . ASN B 1 44 ? 18.062 -22.906 -12.211 1 94.06 44 ASN B O 1
ATOM 3195 N N . ARG B 1 45 ? 15.984 -23.5 -12.5 1 92.94 45 ARG B N 1
ATOM 3196 C CA . ARG B 1 45 ? 15.859 -22.734 -13.734 1 92.94 45 ARG B CA 1
ATOM 3197 C C . ARG B 1 45 ? 16.031 -21.234 -13.469 1 92.94 45 ARG B C 1
ATOM 3199 O O . ARG B 1 45 ? 16.641 -20.531 -14.266 1 92.94 45 ARG B O 1
ATOM 3206 N N . ALA B 1 46 ? 15.453 -20.844 -12.367 1 95.56 46 ALA B N 1
ATOM 3207 C CA . ALA B 1 46 ? 15.547 -19.422 -12.008 1 95.56 46 ALA B CA 1
ATOM 3208 C C . ALA B 1 46 ? 17 -19.016 -11.789 1 95.56 46 ALA B C 1
ATOM 3210 O O . ALA B 1 46 ? 17.422 -17.953 -12.25 1 95.56 46 ALA B O 1
ATOM 3211 N N . TRP B 1 47 ? 17.75 -19.828 -11.094 1 97.06 47 TRP B N 1
ATOM 3212 C CA . TRP B 1 47 ? 19.141 -19.5 -10.82 1 97.06 47 TRP B CA 1
ATOM 3213 C C . TRP B 1 47 ? 19.953 -19.438 -12.117 1 97.06 47 TRP B C 1
ATOM 3215 O O . TRP B 1 47 ? 20.766 -18.531 -12.289 1 97.06 47 TRP B O 1
ATOM 3225 N N . ASP B 1 48 ? 19.672 -20.328 -12.961 1 96.12 48 ASP B N 1
ATOM 3226 C CA . ASP B 1 48 ? 20.359 -20.344 -14.25 1 96.12 48 ASP B CA 1
ATOM 3227 C C . ASP B 1 48 ? 20.109 -19.062 -15.031 1 96.12 48 ASP B C 1
ATOM 3229 O O . ASP B 1 48 ? 20.969 -18.578 -15.75 1 96.12 48 ASP B O 1
ATOM 3233 N N . ALA B 1 49 ? 18.953 -18.562 -14.836 1 94.88 49 ALA B N 1
ATOM 3234 C CA . ALA B 1 49 ? 18.531 -17.375 -15.594 1 94.88 49 ALA B CA 1
ATOM 3235 C C . ALA B 1 49 ? 19.203 -16.109 -15.055 1 94.88 49 ALA B C 1
ATOM 3237 O O . ALA B 1 49 ? 19.297 -15.109 -15.758 1 94.88 49 ALA B O 1
ATOM 3238 N N . VAL B 1 50 ? 19.703 -16.172 -13.766 1 97.19 50 VAL B N 1
ATOM 3239 C CA . VAL B 1 50 ? 20.062 -14.891 -13.18 1 97.19 50 VAL B CA 1
ATOM 3240 C C . VAL B 1 50 ? 21.531 -14.914 -12.734 1 97.19 50 VAL B C 1
ATOM 3242 O O . VAL B 1 50 ? 22.141 -13.859 -12.523 1 97.19 50 VAL B O 1
ATOM 3245 N N . LYS B 1 51 ? 22.141 -16.031 -12.539 1 96.75 51 LYS B N 1
ATOM 3246 C CA . LYS B 1 51 ? 23.406 -16.172 -11.828 1 96.75 51 LYS B CA 1
ATOM 3247 C C . LYS B 1 51 ? 24.516 -15.375 -12.516 1 96.75 51 LYS B C 1
ATOM 3249 O O . LYS B 1 51 ? 25.359 -14.766 -11.844 1 96.75 51 LYS B O 1
ATOM 3254 N N . GLU B 1 52 ? 24.547 -15.32 -13.82 1 96.44 52 GLU B N 1
ATOM 3255 C CA . GLU B 1 52 ? 25.625 -14.672 -14.547 1 96.44 52 GLU B CA 1
ATOM 3256 C C . GLU B 1 52 ? 25.625 -13.164 -14.312 1 96.44 52 GLU B C 1
ATOM 3258 O O . GLU B 1 52 ? 26.688 -12.523 -14.352 1 96.44 52 GLU B O 1
ATOM 3263 N N . ARG B 1 53 ? 24.5 -12.672 -14.078 1 95.56 53 ARG B N 1
ATOM 3264 C CA . ARG B 1 53 ? 24.391 -11.234 -13.859 1 95.56 53 ARG B CA 1
ATOM 3265 C C . ARG B 1 53 ? 24.391 -10.898 -12.375 1 95.56 53 ARG B C 1
ATOM 3267 O O . ARG B 1 53 ? 24.859 -9.836 -11.969 1 95.56 53 ARG B O 1
ATOM 3274 N N . MET B 1 54 ? 23.875 -11.734 -11.586 1 95.62 54 MET B N 1
ATOM 3275 C CA . MET B 1 54 ? 23.719 -11.492 -10.156 1 95.62 54 MET B CA 1
ATOM 3276 C C . MET B 1 54 ? 25.047 -11.625 -9.43 1 95.62 54 MET B C 1
ATOM 3278 O O . MET B 1 54 ? 25.359 -10.812 -8.547 1 95.62 54 MET B O 1
ATOM 3282 N N . ILE B 1 55 ? 25.875 -12.555 -9.742 1 95.81 55 ILE B N 1
ATOM 3283 C CA . ILE B 1 55 ? 27.094 -12.906 -9.008 1 95.81 55 ILE B CA 1
ATOM 3284 C C . ILE B 1 55 ? 28.094 -11.766 -9.102 1 95.81 55 ILE B C 1
ATOM 3286 O O . ILE B 1 55 ? 28.672 -11.352 -8.094 1 95.81 55 ILE B O 1
ATOM 3290 N N . PRO B 1 56 ? 28.312 -11.242 -10.289 1 94.94 56 PRO B N 1
ATOM 3291 C CA . PRO B 1 56 ? 29.234 -10.102 -10.352 1 94.94 56 PRO B CA 1
ATOM 3292 C C . PRO B 1 56 ? 28.797 -8.945 -9.453 1 94.94 56 PRO B C 1
ATOM 3294 O O . PRO B 1 56 ? 29.641 -8.258 -8.875 1 94.94 56 PRO B O 1
ATOM 3297 N N . GLY B 1 57 ? 27.5 -8.734 -9.406 1 92.25 57 GLY B N 1
ATOM 3298 C CA . GLY B 1 57 ? 27 -7.707 -8.516 1 92.25 57 GLY B CA 1
ATOM 3299 C C . GLY B 1 57 ? 27.297 -7.98 -7.055 1 92.25 57 GLY B C 1
ATOM 3300 O O . GLY B 1 57 ? 27.594 -7.059 -6.297 1 92.25 57 GLY B O 1
ATOM 3301 N N . PHE B 1 58 ? 27.203 -9.273 -6.668 1 95.38 58 PHE B N 1
ATOM 3302 C CA . PHE B 1 58 ? 27.531 -9.672 -5.305 1 95.38 58 PHE B CA 1
ATOM 3303 C C . PHE B 1 58 ? 29 -9.43 -5.008 1 95.38 58 PHE B C 1
ATOM 3305 O O . PHE B 1 58 ? 29.344 -8.891 -3.953 1 95.38 58 PHE B O 1
ATOM 3312 N N . GLU B 1 59 ? 29.781 -9.766 -5.961 1 94.88 59 GLU B N 1
ATOM 3313 C CA . GLU B 1 59 ? 31.219 -9.609 -5.801 1 94.88 59 GLU B CA 1
ATOM 3314 C C . GLU B 1 59 ? 31.609 -8.141 -5.684 1 94.88 59 GLU B C 1
ATOM 3316 O O . GLU B 1 59 ? 32.406 -7.77 -4.809 1 94.88 59 GLU B O 1
ATOM 3321 N N . LYS B 1 60 ? 31.062 -7.379 -6.5 1 94.69 60 LYS B N 1
ATOM 3322 C CA . LYS B 1 60 ? 31.328 -5.945 -6.492 1 94.69 60 LYS B CA 1
ATOM 3323 C C . LYS B 1 60 ? 30.953 -5.32 -5.152 1 94.69 60 LYS B C 1
ATOM 3325 O O . LYS B 1 60 ? 31.625 -4.41 -4.668 1 94.69 60 LYS B O 1
ATOM 3330 N N . ALA B 1 61 ? 29.922 -5.82 -4.555 1 95.81 61 ALA B N 1
ATOM 3331 C CA . ALA B 1 61 ? 29.422 -5.27 -3.297 1 95.81 61 ALA B CA 1
ATOM 3332 C C . ALA B 1 61 ? 30.109 -5.914 -2.1 1 95.81 61 ALA B C 1
ATOM 3334 O O . ALA B 1 61 ? 29.922 -5.488 -0.959 1 95.81 61 ALA B O 1
ATOM 3335 N N . GLY B 1 62 ? 30.906 -6.91 -2.322 1 96.56 62 GLY B N 1
ATOM 3336 C CA . GLY B 1 62 ? 31.516 -7.648 -1.232 1 96.56 62 GLY B CA 1
ATOM 3337 C C . GLY B 1 62 ? 30.531 -8.477 -0.432 1 96.56 62 GLY B C 1
ATOM 3338 O O . GLY B 1 62 ? 30.719 -8.688 0.767 1 96.56 62 GLY B O 1
ATOM 3339 N N . LEU B 1 63 ? 29.484 -8.891 -1.074 1 97.62 63 LEU B N 1
ATOM 3340 C CA . LEU B 1 63 ? 28.438 -9.672 -0.426 1 97.62 63 LEU B CA 1
ATOM 3341 C C . LEU B 1 63 ? 28.766 -11.164 -0.459 1 97.62 63 LEU B C 1
ATOM 3343 O O . LEU B 1 63 ? 28.906 -11.75 -1.536 1 97.62 63 LEU B O 1
ATOM 3347 N N . GLU B 1 64 ? 28.906 -11.766 0.668 1 98.06 64 GLU B N 1
ATOM 3348 C CA . GLU B 1 64 ? 29.094 -13.211 0.751 1 98.06 64 GLU B CA 1
ATOM 3349 C C . GLU B 1 64 ? 27.766 -13.953 0.623 1 98.06 64 GLU B C 1
ATOM 3351 O O . GLU B 1 64 ? 26.719 -13.422 0.999 1 98.06 64 GLU B O 1
ATOM 3356 N N . TYR B 1 65 ? 27.844 -15.172 0.062 1 98.06 65 TYR B N 1
ATOM 3357 C CA . TYR B 1 65 ? 26.562 -15.867 -0.092 1 98.06 65 TYR B CA 1
ATOM 3358 C C . TYR B 1 65 ? 26.766 -17.375 -0.04 1 98.06 65 TYR B C 1
ATOM 3360 O O . TYR B 1 65 ? 27.859 -17.875 -0.295 1 98.06 65 TYR B O 1
ATOM 3368 N N . GLU B 1 66 ? 25.766 -18.062 0.393 1 98.44 66 GLU B N 1
ATOM 3369 C CA . GLU B 1 66 ? 25.578 -19.5 0.299 1 98.44 66 GLU B CA 1
ATOM 3370 C C . GLU B 1 66 ? 24.359 -19.844 -0.562 1 98.44 66 GLU B C 1
ATOM 3372 O O . GLU B 1 66 ? 23.234 -19.422 -0.269 1 98.44 66 GLU B O 1
ATOM 3377 N N . LEU B 1 67 ? 24.625 -20.656 -1.598 1 98.44 67 LEU B N 1
ATOM 3378 C CA . LEU B 1 67 ? 23.562 -21 -2.539 1 98.44 67 LEU B CA 1
ATOM 3379 C C . LEU B 1 67 ? 22.938 -22.344 -2.191 1 98.44 67 LEU B C 1
ATOM 3381 O O . LEU B 1 67 ? 23.641 -23.328 -1.98 1 98.44 67 LEU B O 1
ATOM 3385 N N . HIS B 1 68 ? 21.641 -22.359 -2.174 1 98.62 68 HIS B N 1
ATOM 3386 C CA . HIS B 1 68 ? 20.859 -23.578 -2.014 1 98.62 68 HIS B CA 1
ATOM 3387 C C . HIS B 1 68 ? 19.75 -23.656 -3.049 1 98.62 68 HIS B C 1
ATOM 3389 O O . HIS B 1 68 ? 18.781 -22.891 -2.99 1 98.62 68 HIS B O 1
ATOM 3395 N N . LEU B 1 69 ? 19.875 -24.594 -3.912 1 98 69 LEU B N 1
ATOM 3396 C CA . LEU B 1 69 ? 18.828 -24.828 -4.8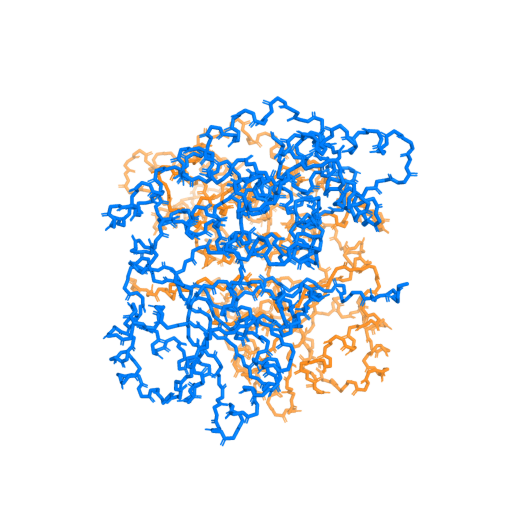95 1 98 69 LEU B CA 1
ATOM 3397 C C . LEU B 1 69 ? 17.672 -25.625 -4.281 1 98 69 LEU B C 1
ATOM 3399 O O . LEU B 1 69 ? 17.906 -26.531 -3.479 1 98 69 LEU B O 1
ATOM 3403 N N . TYR B 1 70 ? 16.5 -25.188 -4.59 1 97.12 70 TYR B N 1
ATOM 3404 C CA . TYR B 1 70 ? 15.344 -25.812 -3.971 1 97.12 70 TYR B CA 1
ATOM 3405 C C . TYR B 1 70 ? 14.258 -26.094 -5.004 1 97.12 70 TYR B C 1
ATOM 3407 O O . TYR B 1 70 ? 13.867 -25.203 -5.758 1 97.12 70 TYR B O 1
ATOM 3415 N N . GLY B 1 71 ? 13.75 -27.266 -5.027 1 92.94 71 GLY B N 1
ATOM 3416 C CA . GLY B 1 71 ? 12.688 -27.656 -5.941 1 92.94 71 GLY B CA 1
ATOM 3417 C C . GLY B 1 71 ? 11.516 -28.344 -5.25 1 92.94 71 GLY B C 1
ATOM 3418 O O . GLY B 1 71 ? 10.648 -28.906 -5.91 1 92.94 71 GLY B O 1
ATOM 3419 N N . GLY B 1 72 ? 11.461 -28.312 -3.961 1 92.75 72 GLY B N 1
ATOM 3420 C CA . GLY B 1 72 ? 10.406 -28.969 -3.207 1 92.75 72 GLY B CA 1
ATOM 3421 C C . GLY B 1 72 ? 9.227 -28.062 -2.914 1 92.75 72 GLY B C 1
ATOM 3422 O O . GLY B 1 72 ? 9.062 -27.016 -3.543 1 92.75 72 GLY B O 1
ATOM 3423 N N . LYS B 1 73 ? 8.352 -28.562 -2.043 1 94.12 73 LYS B N 1
ATOM 3424 C CA . LYS B 1 73 ? 7.168 -27.828 -1.625 1 94.12 73 LYS B CA 1
ATOM 3425 C C . LYS B 1 73 ? 7.496 -26.859 -0.481 1 94.12 73 LYS B C 1
ATOM 3427 O O . LYS B 1 73 ? 8.414 -27.109 0.301 1 94.12 73 LYS B O 1
ATOM 3432 N N . CYS B 1 74 ? 6.82 -25.797 -0.437 1 96.81 74 CYS B N 1
ATOM 3433 C CA . CYS B 1 74 ? 6.918 -24.891 0.702 1 96.81 74 CYS B CA 1
ATOM 3434 C C . CYS B 1 74 ? 6.258 -25.484 1.937 1 96.81 74 CYS B C 1
ATOM 3436 O O . CYS B 1 74 ? 5.105 -25.172 2.242 1 96.81 74 CYS B O 1
ATOM 3438 N N . SER B 1 75 ? 7.004 -26.297 2.646 1 97.75 75 SER B N 1
ATOM 3439 C CA . SER B 1 75 ? 6.488 -26.953 3.84 1 97.75 75 SER B CA 1
ATOM 3440 C C . SER B 1 75 ? 7.191 -26.453 5.098 1 97.75 75 SER B C 1
ATOM 3442 O O . SER B 1 75 ? 8.312 -25.938 5.027 1 97.75 75 SER B O 1
ATOM 3444 N N . TYR B 1 76 ? 6.508 -26.625 6.227 1 98.25 76 TYR B N 1
ATOM 3445 C CA . TYR B 1 76 ? 7.098 -26.234 7.504 1 98.25 76 TYR B CA 1
ATOM 3446 C C . TYR B 1 76 ? 8.375 -27.031 7.77 1 98.25 76 TYR B C 1
ATOM 3448 O O . TYR B 1 76 ? 9.367 -26.469 8.25 1 98.25 76 TYR B O 1
ATOM 3456 N N . GLU B 1 77 ? 8.359 -28.281 7.414 1 98.19 77 GLU B N 1
ATOM 3457 C CA . GLU B 1 77 ? 9.5 -29.172 7.629 1 98.19 77 GLU B CA 1
ATOM 3458 C C . GLU B 1 77 ? 10.719 -28.719 6.836 1 98.19 77 GLU B C 1
ATOM 3460 O O . GLU B 1 77 ? 11.812 -28.562 7.391 1 98.19 77 GLU B O 1
ATOM 3465 N N . ALA B 1 78 ? 10.492 -28.469 5.613 1 98.31 78 ALA B N 1
ATOM 3466 C CA . ALA B 1 78 ? 11.594 -28.031 4.762 1 98.31 78 ALA B CA 1
ATOM 3467 C C . ALA B 1 78 ? 12.102 -26.656 5.199 1 98.31 78 ALA B C 1
ATOM 3469 O O . ALA B 1 78 ? 13.312 -26.422 5.211 1 98.31 78 ALA B O 1
ATOM 3470 N N . ALA B 1 79 ? 11.211 -25.766 5.531 1 98.69 79 ALA B N 1
ATOM 3471 C CA . ALA B 1 79 ? 11.594 -24.422 5.957 1 98.69 79 ALA B CA 1
ATOM 3472 C C . ALA B 1 79 ? 12.469 -24.469 7.211 1 98.69 79 ALA B C 1
ATOM 3474 O O . ALA B 1 79 ? 13.461 -23.734 7.312 1 98.69 79 ALA B O 1
ATOM 3475 N N . ARG B 1 80 ? 12.078 -25.281 8.164 1 98.5 80 ARG B N 1
ATOM 3476 C CA . ARG B 1 80 ? 12.852 -25.438 9.391 1 98.5 80 ARG B CA 1
ATOM 3477 C C . ARG B 1 80 ? 14.25 -25.969 9.094 1 98.5 80 ARG B C 1
ATOM 3479 O O . ARG B 1 80 ? 15.234 -25.5 9.648 1 98.5 80 ARG B O 1
ATOM 3486 N N . GLU B 1 81 ? 14.273 -26.953 8.25 1 98.56 81 GLU B N 1
ATOM 3487 C CA . GLU B 1 81 ? 15.555 -27.547 7.867 1 98.56 81 GLU B CA 1
ATOM 3488 C C . GLU B 1 81 ? 16.469 -26.5 7.23 1 98.56 81 GLU B C 1
ATOM 3490 O O . GLU B 1 81 ? 17.641 -26.406 7.594 1 98.56 81 GLU B O 1
ATOM 3495 N N . TYR B 1 82 ? 15.977 -25.734 6.336 1 98.69 82 TYR B N 1
ATOM 3496 C CA . TYR B 1 82 ? 16.781 -24.75 5.633 1 98.69 82 TYR B CA 1
ATOM 3497 C C . TYR B 1 82 ? 17.141 -23.578 6.547 1 98.69 82 TYR B C 1
ATOM 3499 O O . TYR B 1 82 ? 18.203 -22.969 6.398 1 98.69 82 TYR B O 1
ATOM 3507 N N . ALA B 1 83 ? 16.25 -23.266 7.465 1 98.81 83 ALA B N 1
ATOM 3508 C CA . ALA B 1 83 ? 16.547 -22.234 8.453 1 98.81 83 ALA B CA 1
ATOM 3509 C C . ALA B 1 83 ? 17.75 -22.641 9.312 1 98.81 83 ALA B C 1
ATOM 3511 O O . ALA B 1 83 ? 18.594 -21.812 9.656 1 98.81 83 ALA B O 1
ATOM 3512 N N . GLU B 1 84 ? 17.812 -23.906 9.68 1 98.69 84 GLU B N 1
ATOM 3513 C CA . GLU B 1 84 ? 18.938 -24.422 10.445 1 98.69 84 GLU B CA 1
ATOM 3514 C C . GLU B 1 84 ? 20.234 -24.297 9.656 1 98.69 84 GLU B C 1
ATOM 3516 O O . GLU B 1 84 ? 21.281 -23.953 10.211 1 98.69 84 GLU B O 1
ATOM 3521 N N . LYS B 1 85 ? 20.172 -24.594 8.359 1 98.69 85 LYS B N 1
ATOM 3522 C CA . LYS B 1 85 ? 21.344 -24.391 7.496 1 98.69 85 LYS B CA 1
ATOM 3523 C C . LYS B 1 85 ? 21.766 -22.938 7.457 1 98.69 85 LYS B C 1
ATOM 3525 O O . LYS B 1 85 ? 22.953 -22.625 7.52 1 98.69 85 LYS B O 1
ATOM 3530 N N . CYS B 1 86 ? 20.781 -22.078 7.316 1 98.75 86 CYS B N 1
ATOM 3531 C CA . CYS B 1 86 ? 21.031 -20.641 7.277 1 98.75 86 CYS B CA 1
ATOM 3532 C C . CYS B 1 86 ? 21.781 -20.188 8.523 1 98.75 86 CYS B C 1
ATOM 3534 O O . CYS B 1 86 ? 22.766 -19.453 8.43 1 98.75 86 CYS B O 1
ATOM 3536 N N . LYS B 1 87 ? 21.312 -20.641 9.68 1 98.56 87 LYS B N 1
ATOM 3537 C CA . LYS B 1 87 ? 21.922 -20.297 10.961 1 98.56 87 LYS B CA 1
ATOM 3538 C C . LYS B 1 87 ? 23.328 -20.891 11.078 1 98.56 87 LYS B C 1
ATOM 3540 O O . LYS B 1 87 ? 24.266 -20.219 11.516 1 98.56 87 LYS B O 1
ATOM 3545 N N . ALA B 1 88 ? 23.453 -22.125 10.703 1 98.5 88 ALA B N 1
ATOM 3546 C CA . ALA B 1 88 ? 24.734 -22.828 10.789 1 98.5 88 ALA B CA 1
ATOM 3547 C C . ALA B 1 88 ? 25.797 -22.141 9.938 1 98.5 88 ALA B C 1
ATOM 3549 O O . ALA B 1 88 ? 26.984 -22.125 10.289 1 98.5 88 ALA B O 1
ATOM 3550 N N . GLU B 1 89 ? 25.359 -21.547 8.898 1 98.44 89 GLU B N 1
ATOM 3551 C CA . GLU B 1 89 ? 26.281 -20.891 7.977 1 98.44 89 GLU B CA 1
ATOM 3552 C C . GLU B 1 89 ? 26.453 -19.406 8.32 1 98.44 89 GLU B C 1
ATOM 3554 O O . GLU B 1 89 ? 27.141 -18.672 7.617 1 98.44 89 GLU B O 1
ATOM 3559 N N . ASN B 1 90 ? 25.812 -18.938 9.312 1 98.25 90 ASN B N 1
ATOM 3560 C CA . ASN B 1 90 ? 25.906 -17.578 9.844 1 98.25 90 ASN B CA 1
ATOM 3561 C C . ASN B 1 90 ? 25.422 -16.547 8.836 1 98.25 90 ASN B C 1
ATOM 3563 O O . ASN B 1 90 ? 26.047 -15.484 8.688 1 98.25 90 ASN B O 1
ATOM 3567 N N . CYS B 1 91 ? 24.422 -16.922 8.078 1 98.69 91 CYS B N 1
ATOM 3568 C CA . CYS B 1 91 ? 23.812 -15.969 7.172 1 98.69 91 CYS B CA 1
ATOM 3569 C C . CYS B 1 91 ? 22.875 -15.031 7.918 1 98.69 91 CYS B C 1
ATOM 3571 O O . CYS B 1 91 ? 22.156 -15.453 8.828 1 98.69 91 CYS B O 1
ATOM 3573 N N . ASP B 1 92 ? 22.859 -13.773 7.5 1 98.19 92 ASP B N 1
ATOM 3574 C CA . ASP B 1 92 ? 22.094 -12.789 8.25 1 98.19 92 ASP B CA 1
ATOM 3575 C C . ASP B 1 92 ? 20.984 -12.18 7.395 1 98.19 92 ASP B C 1
ATOM 3577 O O . ASP B 1 92 ? 20.359 -11.195 7.785 1 98.19 92 ASP B O 1
ATOM 3581 N N . GLU B 1 93 ? 20.719 -12.75 6.25 1 98.44 93 GLU B N 1
ATOM 3582 C CA . GLU B 1 93 ? 19.625 -12.391 5.352 1 98.44 93 GLU B CA 1
ATOM 3583 C C . GLU B 1 93 ? 19.297 -13.531 4.398 1 98.44 93 GLU B C 1
ATOM 3585 O O . GLU B 1 93 ? 20.188 -14.211 3.896 1 98.44 93 GLU B O 1
ATOM 3590 N N . VAL B 1 94 ? 18.047 -13.789 4.148 1 98.75 94 VAL B N 1
ATOM 3591 C CA . VAL B 1 94 ? 17.625 -14.773 3.156 1 98.75 94 VAL B CA 1
ATOM 3592 C C . VAL B 1 94 ? 17.266 -14.07 1.85 1 98.75 94 VAL B C 1
ATOM 3594 O O . VAL B 1 94 ? 16.641 -13.008 1.861 1 98.75 94 VAL B O 1
ATOM 3597 N N . VAL B 1 95 ? 17.719 -14.625 0.747 1 98.62 95 VAL B N 1
ATOM 3598 C CA . VAL B 1 95 ? 17.391 -14.102 -0.576 1 98.62 95 VAL B CA 1
ATOM 3599 C C . VAL B 1 95 ? 16.688 -15.172 -1.396 1 98.62 95 VAL B C 1
ATOM 3601 O O . VAL B 1 95 ? 17.25 -16.219 -1.685 1 98.62 95 VAL B O 1
ATOM 3604 N N . GLY B 1 96 ? 15.438 -14.93 -1.678 1 98.19 96 GLY B N 1
ATOM 3605 C CA . GLY B 1 96 ? 14.703 -15.82 -2.57 1 98.19 96 GLY B CA 1
ATOM 3606 C C . GLY B 1 96 ? 14.781 -15.391 -4.023 1 98.19 96 GLY B C 1
ATOM 3607 O O . GLY B 1 96 ? 14.531 -14.234 -4.352 1 98.19 96 GLY B O 1
ATOM 3608 N N . THR B 1 97 ? 15.141 -16.312 -4.891 1 98.06 97 THR B N 1
ATOM 3609 C CA . THR B 1 97 ? 15.203 -16.062 -6.324 1 98.06 97 THR B CA 1
ATOM 3610 C C . THR B 1 97 ? 14.422 -17.109 -7.102 1 98.06 97 THR B C 1
ATOM 3612 O O . THR B 1 97 ? 14.828 -18.266 -7.172 1 98.06 97 THR B O 1
ATOM 3615 N N . GLY B 1 98 ? 13.32 -16.703 -7.617 1 97.12 98 GLY B N 1
ATOM 3616 C CA . GLY B 1 98 ? 12.508 -17.672 -8.344 1 97.12 98 GLY B CA 1
ATOM 3617 C C . GLY B 1 98 ? 11.055 -17.25 -8.461 1 97.12 98 GLY B C 1
ATOM 3618 O O . GLY B 1 98 ? 10.75 -16.047 -8.516 1 97.12 98 GLY B O 1
ATOM 3619 N N . GLY B 1 99 ? 10.188 -18.266 -8.703 1 95.25 99 GLY B N 1
ATOM 3620 C CA . GLY B 1 99 ? 8.758 -18 -8.789 1 95.25 99 GLY B CA 1
ATOM 3621 C C . GLY B 1 99 ? 8.078 -17.953 -7.434 1 95.25 99 GLY B C 1
ATOM 3622 O O . GLY B 1 99 ? 8.742 -17.781 -6.406 1 95.25 99 GLY B O 1
ATOM 3623 N N . GLY B 1 100 ? 6.781 -18.031 -7.426 1 95.19 100 GLY B N 1
ATOM 3624 C CA . GLY B 1 100 ? 5.969 -17.859 -6.23 1 95.19 100 GLY B CA 1
ATOM 3625 C C . GLY B 1 100 ? 6.305 -18.844 -5.129 1 95.19 100 GLY B C 1
ATOM 3626 O O . GLY B 1 100 ? 6.363 -18.469 -3.955 1 95.19 100 GLY B O 1
ATOM 3627 N N . LEU B 1 101 ? 6.488 -20.062 -5.543 1 94.19 101 LEU B N 1
ATOM 3628 C CA . LEU B 1 101 ? 6.793 -21.094 -4.555 1 94.19 101 LEU B CA 1
ATOM 3629 C C . LEU B 1 101 ? 8.094 -20.766 -3.822 1 94.19 101 LEU B C 1
ATOM 3631 O O . LEU B 1 101 ? 8.164 -20.891 -2.598 1 94.19 101 LEU B O 1
ATOM 3635 N N . VAL B 1 102 ? 9.102 -20.359 -4.527 1 97.06 102 VAL B N 1
ATOM 3636 C CA . VAL B 1 102 ? 10.391 -20.031 -3.934 1 97.06 102 VAL B CA 1
ATOM 3637 C C . VAL B 1 102 ? 10.266 -18.766 -3.086 1 97.06 102 VAL B C 1
ATOM 3639 O O . VAL B 1 102 ? 10.875 -18.672 -2.021 1 97.06 102 VAL B O 1
ATOM 3642 N N . MET B 1 103 ? 9.484 -17.797 -3.559 1 96.81 103 MET B N 1
ATOM 3643 C CA . MET B 1 103 ? 9.242 -16.578 -2.785 1 96.81 103 MET B CA 1
ATOM 3644 C C . MET B 1 103 ? 8.625 -16.922 -1.429 1 96.81 103 MET B C 1
ATOM 3646 O O . MET B 1 103 ? 9.102 -16.438 -0.397 1 96.81 103 MET B O 1
ATOM 3650 N N . ASP B 1 104 ? 7.637 -17.766 -1.45 1 97 104 ASP B N 1
ATOM 3651 C CA . ASP B 1 104 ? 6.988 -18.188 -0.215 1 97 104 ASP B CA 1
ATOM 3652 C C . ASP B 1 104 ? 7.961 -18.953 0.681 1 97 104 ASP B C 1
ATOM 3654 O O . ASP B 1 104 ? 7.996 -18.734 1.894 1 97 104 ASP B O 1
ATOM 3658 N N . PHE B 1 105 ? 8.688 -19.797 0.067 1 98.25 105 PHE B N 1
ATOM 3659 C CA . PHE B 1 105 ? 9.625 -20.625 0.819 1 98.25 105 PHE B CA 1
ATOM 3660 C C . PHE B 1 105 ? 10.695 -19.766 1.479 1 98.25 105 PHE B C 1
ATOM 3662 O O . PHE B 1 105 ? 11.039 -19.984 2.645 1 98.25 105 PHE B O 1
ATOM 3669 N N . ALA B 1 106 ? 11.219 -18.828 0.737 1 98.38 106 ALA B N 1
ATOM 3670 C CA . ALA B 1 106 ? 12.234 -17.922 1.282 1 98.38 106 ALA B CA 1
ATOM 3671 C C . ALA B 1 106 ? 11.703 -17.188 2.508 1 98.38 106 ALA B C 1
ATOM 3673 O O . ALA B 1 106 ? 12.406 -17.047 3.512 1 98.38 106 ALA B O 1
ATOM 3674 N N . LYS B 1 107 ? 10.523 -16.703 2.465 1 97.44 107 LYS B N 1
ATOM 3675 C CA . LYS B 1 107 ? 9.93 -15.992 3.596 1 97.44 107 LYS B CA 1
ATOM 3676 C C . LYS B 1 107 ? 9.766 -16.922 4.797 1 97.44 107 LYS B C 1
ATOM 3678 O O . LYS B 1 107 ? 10.047 -16.531 5.93 1 97.44 107 LYS B O 1
ATOM 3683 N N . ALA B 1 108 ? 9.305 -18.156 4.512 1 98.38 108 ALA B N 1
ATOM 3684 C CA . ALA B 1 108 ? 9.141 -19.125 5.59 1 98.38 108 ALA B CA 1
ATOM 3685 C C . ALA B 1 108 ? 10.477 -19.438 6.25 1 98.38 108 ALA B C 1
ATOM 3687 O O . ALA B 1 108 ? 10.57 -19.531 7.477 1 98.38 108 ALA B O 1
ATOM 3688 N N . VAL B 1 109 ? 11.484 -19.594 5.43 1 98.75 109 VAL B N 1
ATOM 3689 C CA . VAL B 1 109 ? 12.828 -19.859 5.945 1 98.75 109 VAL B CA 1
ATOM 3690 C C . VAL B 1 109 ? 13.297 -18.672 6.789 1 98.75 109 VAL B C 1
ATOM 3692 O O . VAL B 1 109 ? 13.828 -18.859 7.887 1 98.75 109 VAL B O 1
ATOM 3695 N N . GLY B 1 110 ? 13.133 -17.469 6.262 1 98.25 110 GLY B N 1
ATOM 3696 C CA . GLY B 1 110 ? 13.5 -16.281 7.008 1 98.25 110 GLY B CA 1
ATOM 3697 C C . GLY B 1 110 ? 12.844 -16.203 8.375 1 98.25 110 GLY B C 1
ATOM 3698 O O . GLY B 1 110 ? 13.484 -15.812 9.359 1 98.25 110 GLY B O 1
ATOM 3699 N N . GLU B 1 111 ? 11.609 -16.609 8.453 1 97.06 111 GLU B N 1
ATOM 3700 C CA . GLU B 1 111 ? 10.875 -16.578 9.711 1 97.06 111 GLU B CA 1
ATOM 3701 C C . GLU B 1 111 ? 11.516 -17.516 10.742 1 97.06 111 GLU B C 1
ATOM 3703 O O . GLU B 1 111 ? 11.742 -17.109 11.883 1 97.06 111 GLU B O 1
ATOM 3708 N N . TYR B 1 112 ? 11.805 -18.75 10.328 1 98 112 TYR B N 1
ATOM 3709 C CA . TYR B 1 112 ? 12.422 -19.719 11.227 1 98 112 TYR B CA 1
ATOM 3710 C C . TYR B 1 112 ? 13.844 -19.312 11.578 1 98 112 TYR B C 1
ATOM 3712 O O . TYR B 1 112 ? 14.32 -19.578 12.68 1 98 112 TYR B O 1
ATOM 3720 N N . ALA B 1 113 ? 14.539 -18.656 10.672 1 98.19 113 ALA B N 1
ATOM 3721 C CA . ALA B 1 113 ? 15.938 -18.281 10.859 1 98.19 113 ALA B CA 1
ATOM 3722 C C . ALA B 1 113 ? 16.062 -16.953 11.617 1 98.19 113 ALA B C 1
ATOM 3724 O O . ALA B 1 113 ? 17.156 -16.562 12.023 1 98.19 113 ALA B O 1
ATOM 3725 N N . ASP B 1 114 ? 14.945 -16.312 11.773 1 95.75 114 ASP B N 1
ATOM 3726 C CA . ASP B 1 114 ? 14.898 -15 12.422 1 95.75 114 ASP B CA 1
ATOM 3727 C C . ASP B 1 114 ? 15.758 -13.984 11.672 1 95.75 114 ASP B C 1
ATOM 3729 O O . ASP B 1 114 ? 16.625 -13.336 12.258 1 95.75 114 ASP B O 1
ATOM 3733 N N . THR B 1 115 ? 15.625 -13.984 10.367 1 96.25 115 THR B N 1
ATOM 3734 C CA . THR B 1 115 ? 16.281 -13.031 9.484 1 96.25 115 THR B CA 1
ATOM 3735 C C . THR B 1 115 ? 15.281 -12.391 8.523 1 96.25 115 THR B C 1
ATOM 3737 O O . THR B 1 115 ? 14.164 -12.898 8.359 1 96.25 115 THR B O 1
ATOM 3740 N N . GLY B 1 116 ? 15.648 -11.188 7.973 1 95.69 116 GLY B N 1
ATOM 3741 C CA . GLY B 1 116 ? 14.859 -10.594 6.906 1 95.69 116 GLY B CA 1
ATOM 3742 C C . GLY B 1 116 ? 14.961 -11.352 5.594 1 95.69 116 GLY B C 1
ATOM 3743 O O . GLY B 1 116 ? 15.711 -12.328 5.488 1 95.69 116 GLY B O 1
ATOM 3744 N N . VAL B 1 117 ? 14.172 -10.922 4.672 1 97.5 117 VAL B N 1
ATOM 3745 C CA . VAL B 1 117 ? 14.133 -11.594 3.379 1 97.5 117 VAL B CA 1
ATOM 3746 C C . VAL B 1 117 ? 14.148 -10.562 2.258 1 97.5 117 VAL B C 1
ATOM 3748 O O . VAL B 1 117 ? 13.477 -9.531 2.352 1 97.5 117 VAL B O 1
ATOM 3751 N N . VAL B 1 118 ? 14.938 -10.758 1.278 1 97.75 118 VAL B N 1
ATOM 3752 C CA . VAL B 1 118 ? 14.891 -10.062 -0.003 1 97.75 118 VAL B CA 1
ATOM 3753 C C . VAL B 1 118 ? 14.43 -11.031 -1.096 1 97.75 118 VAL B C 1
ATOM 3755 O O . VAL B 1 118 ? 15.055 -12.07 -1.311 1 97.75 118 VAL B O 1
ATOM 3758 N N . ASN B 1 119 ? 13.383 -10.672 -1.725 1 97.62 119 ASN B N 1
ATOM 3759 C CA . ASN B 1 119 ? 12.875 -11.516 -2.801 1 97.62 119 ASN B CA 1
ATOM 3760 C C . ASN B 1 119 ? 13.195 -10.93 -4.172 1 97.62 119 ASN B C 1
ATOM 3762 O O . ASN B 1 119 ? 13.031 -9.734 -4.398 1 97.62 119 ASN B O 1
ATOM 3766 N N . ILE B 1 120 ? 13.672 -11.773 -5.062 1 97.81 120 ILE B N 1
ATOM 3767 C CA . ILE B 1 120 ? 13.977 -11.453 -6.453 1 97.81 120 ILE B CA 1
ATOM 3768 C C . ILE B 1 120 ? 13.148 -12.344 -7.379 1 97.81 120 ILE B C 1
ATOM 3770 O O . ILE B 1 120 ? 13.617 -13.391 -7.824 1 97.81 120 ILE B O 1
ATOM 3774 N N . PRO B 1 121 ? 11.992 -11.875 -7.707 1 97.81 121 PRO B N 1
ATOM 3775 C CA . PRO B 1 121 ? 11.109 -12.719 -8.516 1 97.81 121 PRO B CA 1
ATOM 3776 C C . PRO B 1 121 ? 11.594 -12.859 -9.961 1 97.81 121 PRO B C 1
ATOM 3778 O O . PRO B 1 121 ? 12.117 -11.898 -10.531 1 97.81 121 PRO B O 1
ATOM 3781 N N . THR B 1 122 ? 11.383 -14.062 -10.508 1 97.31 122 THR B N 1
ATOM 3782 C CA . THR B 1 122 ? 11.734 -14.312 -11.898 1 97.31 122 THR B CA 1
ATOM 3783 C C . THR B 1 122 ? 10.484 -14.492 -12.75 1 97.31 122 THR B C 1
ATOM 3785 O O . THR B 1 122 ? 10.578 -14.852 -13.93 1 97.31 122 THR B O 1
ATOM 3788 N N . SER B 1 123 ? 9.359 -14.312 -12.148 1 94.5 123 SER B N 1
ATOM 3789 C CA . SER B 1 123 ? 8.055 -14.234 -12.805 1 94.5 123 SER B CA 1
ATOM 3790 C C . SER B 1 123 ? 7.098 -13.344 -12.016 1 94.5 123 SER B C 1
ATOM 3792 O O . SER B 1 123 ? 7.406 -12.93 -10.898 1 94.5 123 SER B O 1
ATOM 3794 N N . ILE B 1 124 ? 6.004 -13.031 -12.695 1 94.06 124 ILE B N 1
ATOM 3795 C CA . ILE B 1 124 ? 5.027 -12.18 -12.023 1 94.06 124 ILE B CA 1
ATOM 3796 C C . ILE B 1 124 ? 3.922 -13.047 -11.422 1 94.06 124 ILE B C 1
ATOM 3798 O O . ILE B 1 124 ? 2.736 -12.789 -11.633 1 94.06 124 ILE B O 1
ATOM 3802 N N . ALA B 1 125 ? 4.426 -14.141 -10.727 1 84.62 125 ALA B N 1
ATOM 3803 C CA . ALA B 1 125 ? 3.537 -15.039 -10 1 84.62 125 ALA B CA 1
ATOM 3804 C C . ALA B 1 125 ? 2.785 -14.297 -8.898 1 84.62 125 ALA B C 1
ATOM 3806 O O . ALA B 1 125 ? 2.752 -14.75 -7.75 1 84.62 125 ALA B O 1
ATOM 3807 N N . THR B 1 126 ? 2.186 -13.297 -9.047 1 79.81 126 THR B N 1
ATOM 3808 C CA . THR B 1 126 ? 1.354 -12.297 -8.383 1 79.81 126 THR B CA 1
ATOM 3809 C C . THR B 1 126 ? 2.098 -11.672 -7.207 1 79.81 126 THR B C 1
ATOM 3811 O O . THR B 1 126 ? 3.215 -11.18 -7.363 1 79.81 126 THR B O 1
ATOM 3814 N N . CYS B 1 127 ? 1.519 -11.641 -6.117 1 88.69 127 CYS B N 1
ATOM 3815 C CA . CYS B 1 127 ? 1.973 -10.812 -5.004 1 88.69 127 CYS B CA 1
ATOM 3816 C C . CYS B 1 127 ? 2.779 -11.633 -4.008 1 88.69 127 CYS B C 1
ATOM 3818 O O . CYS B 1 127 ? 3.111 -11.156 -2.924 1 88.69 127 CYS B O 1
ATOM 3820 N N . ALA B 1 128 ? 3.236 -12.844 -4.414 1 93 128 ALA B N 1
ATOM 3821 C CA . ALA B 1 128 ? 3.953 -13.734 -3.506 1 93 128 ALA B CA 1
ATOM 3822 C C . ALA B 1 128 ? 5.242 -13.086 -3.01 1 93 128 ALA B C 1
ATOM 3824 O O . ALA B 1 128 ? 5.617 -13.25 -1.846 1 93 128 ALA B O 1
ATOM 3825 N N . ALA B 1 129 ? 5.922 -12.383 -3.861 1 95.69 129 ALA B N 1
ATOM 3826 C CA . ALA B 1 129 ? 7.195 -11.758 -3.5 1 95.69 129 ALA B CA 1
ATOM 3827 C C . ALA B 1 129 ? 6.988 -10.617 -2.506 1 95.69 129 ALA B C 1
ATOM 3829 O O . ALA B 1 129 ? 7.898 -10.266 -1.755 1 95.69 129 ALA B O 1
ATOM 3830 N N . PHE B 1 130 ? 5.77 -10.117 -2.469 1 94.38 130 PHE B N 1
ATOM 3831 C CA . PHE B 1 130 ? 5.488 -8.844 -1.813 1 94.38 130 PHE B CA 1
ATOM 3832 C C . PHE B 1 130 ? 4.699 -9.062 -0.528 1 94.38 130 PHE B C 1
ATOM 3834 O O . PHE B 1 130 ? 4.918 -8.359 0.465 1 94.38 130 PHE B O 1
ATOM 3841 N N . THR B 1 131 ? 3.881 -10.055 -0.46 1 92.19 131 THR B N 1
ATOM 3842 C CA . THR B 1 131 ? 2.92 -10.227 0.623 1 92.19 131 THR B CA 1
ATOM 3843 C C . THR B 1 131 ? 3.611 -10.734 1.886 1 92.19 131 THR B C 1
ATOM 3845 O O . THR B 1 131 ? 4.645 -11.398 1.809 1 92.19 131 THR B O 1
ATOM 3848 N N . THR B 1 132 ? 3.025 -10.477 3.002 1 91.44 132 THR B N 1
ATOM 3849 C CA . THR B 1 132 ? 3.559 -10.898 4.293 1 91.44 132 THR B CA 1
ATOM 3850 C C . THR B 1 132 ? 2.951 -12.227 4.723 1 91.44 132 THR B C 1
ATOM 3852 O O . THR B 1 132 ? 2.484 -12.367 5.852 1 91.44 132 THR B O 1
ATOM 3855 N N . MET B 1 133 ? 2.947 -13.148 3.791 1 92.06 133 MET B N 1
ATOM 3856 C CA . MET B 1 133 ? 2.395 -14.477 4.055 1 92.06 133 MET B CA 1
ATOM 3857 C C . MET B 1 133 ? 2.98 -15.508 3.102 1 92.06 133 MET B C 1
ATOM 3859 O O . MET B 1 133 ? 3.5 -15.156 2.041 1 92.06 133 MET B O 1
ATOM 3863 N N . SER B 1 134 ? 2.949 -16.719 3.496 1 94.56 134 SER B N 1
ATOM 3864 C CA . SER B 1 134 ? 3.309 -17.844 2.633 1 94.56 134 SER B CA 1
ATOM 3865 C C . SER B 1 134 ? 2.219 -18.906 2.627 1 94.56 134 SER B C 1
ATOM 3867 O O . SER B 1 134 ? 1.624 -19.203 3.668 1 94.56 134 SER B O 1
ATOM 3869 N N . VAL B 1 135 ? 1.922 -19.406 1.463 1 92.56 135 VAL B N 1
ATOM 3870 C CA . VAL B 1 135 ? 1.104 -20.609 1.384 1 92.56 135 VAL B CA 1
ATOM 3871 C C . VAL B 1 135 ? 1.952 -21.828 1.73 1 92.56 135 VAL B C 1
ATOM 3873 O O . VAL B 1 135 ? 3.01 -22.047 1.135 1 92.56 135 VAL B O 1
ATOM 3876 N N . MET B 1 136 ? 1.456 -22.609 2.668 1 95.62 136 MET B N 1
ATOM 3877 C CA . MET B 1 136 ? 2.199 -23.75 3.172 1 95.62 136 MET B CA 1
ATOM 3878 C C . MET B 1 136 ? 1.554 -25.062 2.721 1 95.62 136 MET B C 1
ATOM 3880 O O . MET B 1 136 ? 0.327 -25.188 2.717 1 95.62 136 MET B O 1
ATOM 3884 N N . TYR B 1 137 ? 2.406 -25.969 2.377 1 94.75 137 TYR B N 1
ATOM 3885 C CA . TYR B 1 137 ? 1.974 -27.281 1.889 1 94.75 137 TYR B CA 1
ATOM 3886 C C . TYR B 1 137 ? 2.518 -28.406 2.768 1 94.75 137 TYR B C 1
ATOM 3888 O O . TYR B 1 137 ? 3.469 -28.203 3.527 1 94.75 137 TYR B O 1
ATOM 3896 N N . THR B 1 138 ? 1.832 -29.594 2.662 1 94.31 138 THR B N 1
ATOM 3897 C CA . THR B 1 138 ? 2.461 -30.812 3.17 1 94.31 138 THR B CA 1
ATOM 3898 C C . THR B 1 138 ? 3.621 -31.234 2.273 1 94.31 138 THR B C 1
ATOM 3900 O O . THR B 1 138 ? 3.719 -30.797 1.126 1 94.31 138 THR B O 1
ATOM 3903 N N . PRO B 1 139 ? 4.496 -32.031 2.832 1 91.5 139 PRO B N 1
ATOM 3904 C CA . PRO B 1 139 ? 5.598 -32.531 1.993 1 91.5 139 PRO B CA 1
ATOM 3905 C C . PRO B 1 139 ? 5.109 -33.25 0.74 1 91.5 139 PRO B C 1
ATOM 3907 O O . PRO B 1 139 ? 5.812 -33.25 -0.276 1 91.5 139 PRO B O 1
ATOM 3910 N N . GLU B 1 140 ? 3.865 -33.719 0.782 1 87.81 140 GLU B N 1
ATOM 3911 C CA . GLU B 1 140 ? 3.299 -34.469 -0.341 1 87.81 140 GLU B CA 1
ATOM 3912 C C . GLU B 1 140 ? 2.652 -33.531 -1.354 1 87.81 140 GLU B C 1
ATOM 3914 O O . GLU B 1 140 ? 2.346 -33.938 -2.477 1 87.81 140 GLU B O 1
ATOM 3919 N N . GLY B 1 141 ? 2.447 -32.312 -0.923 1 88.69 141 GLY B N 1
ATOM 3920 C CA . GLY B 1 141 ? 2.008 -31.328 -1.91 1 88.69 141 GLY B CA 1
ATOM 3921 C C . GLY B 1 141 ? 0.583 -30.859 -1.692 1 88.69 141 GLY B C 1
ATOM 3922 O O . GLY B 1 141 ? 0.087 -30 -2.428 1 88.69 141 GLY B O 1
ATOM 3923 N N . ALA B 1 142 ? -0 -31.375 -0.665 1 88.75 142 ALA B N 1
ATOM 3924 C CA . ALA B 1 142 ? -1.329 -30.875 -0.324 1 88.75 142 ALA B CA 1
ATOM 3925 C C . ALA B 1 142 ? -1.24 -29.531 0.393 1 88.75 142 ALA B C 1
ATOM 3927 O O . ALA B 1 142 ? -0.326 -29.312 1.188 1 88.75 142 ALA B O 1
ATOM 3928 N N . LYS B 1 143 ? -2.207 -28.688 0.082 1 89.94 143 LYS B N 1
ATOM 3929 C CA . LYS B 1 143 ? -2.227 -27.406 0.803 1 89.94 143 LYS B CA 1
ATOM 3930 C C . LYS B 1 143 ? -2.488 -27.625 2.291 1 89.94 143 LYS B C 1
ATOM 3932 O O . LYS B 1 143 ? -3.414 -28.344 2.664 1 89.94 143 LYS B O 1
ATOM 3937 N N . LYS B 1 144 ? -1.709 -27.031 3.127 1 92.69 144 LYS B N 1
ATOM 3938 C CA . LYS B 1 144 ? -1.873 -27.141 4.57 1 92.69 144 LYS B CA 1
ATOM 3939 C C . LYS B 1 144 ? -2.566 -25.922 5.148 1 92.69 144 LYS B C 1
ATOM 3941 O O . LYS B 1 144 ? -3.67 -26.016 5.691 1 92.69 144 LYS B O 1
ATOM 3946 N N . ASP B 1 145 ? -1.983 -24.766 4.996 1 91.25 145 ASP B N 1
ATOM 3947 C CA . ASP B 1 145 ? -2.559 -23.516 5.469 1 91.25 145 ASP B CA 1
ATOM 3948 C C . ASP B 1 145 ? -1.776 -22.312 4.934 1 91.25 145 ASP B C 1
ATOM 3950 O O . ASP B 1 145 ? -1.01 -22.438 3.977 1 91.25 145 ASP B O 1
ATOM 3954 N N . CYS B 1 146 ? -2.141 -21.141 5.352 1 90 146 CYS B N 1
ATOM 3955 C CA . CYS B 1 146 ? -1.432 -19.906 5.062 1 90 146 CYS B CA 1
ATOM 3956 C C . CYS B 1 146 ? -0.773 -19.344 6.316 1 90 146 CYS B C 1
ATOM 3958 O O . CYS B 1 146 ? -1.443 -19.125 7.328 1 90 146 CYS B O 1
ATOM 3960 N N . TRP B 1 147 ? 0.52 -19.141 6.23 1 92.81 147 TRP B N 1
ATOM 3961 C CA . TRP B 1 147 ? 1.271 -18.578 7.352 1 92.81 147 TRP B CA 1
ATOM 3962 C C . TRP B 1 147 ? 1.44 -17.078 7.199 1 92.81 147 TRP B C 1
ATOM 3964 O O . TRP B 1 147 ? 2.213 -16.609 6.355 1 92.81 147 TRP B O 1
ATOM 3974 N N . ARG B 1 148 ? 0.757 -16.281 8.008 1 90.5 148 ARG B N 1
ATOM 3975 C CA . ARG B 1 148 ? 0.888 -14.82 8 1 90.5 148 ARG B CA 1
ATOM 3976 C C . ARG B 1 148 ? 2.033 -14.367 8.906 1 90.5 148 ARG B C 1
ATOM 3978 O O . ARG B 1 148 ? 2.131 -14.797 10.055 1 90.5 148 ARG B O 1
ATOM 3985 N N . PHE B 1 149 ? 2.812 -13.523 8.383 1 89.5 149 PHE B N 1
ATOM 3986 C CA . PHE B 1 149 ? 3.965 -13.047 9.141 1 89.5 149 PHE B CA 1
ATOM 3987 C C . PHE B 1 149 ? 3.664 -11.703 9.789 1 89.5 149 PHE B C 1
ATOM 3989 O O . PHE B 1 149 ? 2.705 -11.023 9.414 1 89.5 149 PHE B O 1
ATOM 3996 N N . GLU B 1 150 ? 4.508 -11.281 10.727 1 84.12 150 GLU B N 1
ATOM 3997 C CA . GLU B 1 150 ? 4.277 -10.062 11.5 1 84.12 150 GLU B CA 1
ATOM 3998 C C . GLU B 1 150 ? 5.16 -8.914 11 1 84.12 150 GLU B C 1
ATOM 4000 O O . GLU B 1 150 ? 5.141 -7.82 11.562 1 84.12 150 GLU B O 1
ATOM 4005 N N . HIS B 1 151 ? 5.902 -9.242 10.016 1 83.44 151 HIS B N 1
ATOM 4006 C CA . HIS B 1 151 ? 6.789 -8.227 9.477 1 83.44 151 HIS B CA 1
ATOM 4007 C C . HIS B 1 151 ? 6.801 -8.25 7.953 1 83.44 151 HIS B C 1
ATOM 4009 O O . HIS B 1 151 ? 6.438 -9.258 7.344 1 83.44 151 HIS B O 1
ATOM 4015 N N . GLU B 1 152 ? 7.199 -7.191 7.422 1 87.12 152 GLU B N 1
ATOM 4016 C CA . GLU B 1 152 ? 7.297 -7.059 5.969 1 87.12 152 GLU B CA 1
ATOM 4017 C C . GLU B 1 152 ? 8.57 -7.715 5.441 1 87.12 152 GLU B C 1
ATOM 4019 O O . GLU B 1 152 ? 9.445 -8.102 6.219 1 87.12 152 GLU B O 1
ATOM 4024 N N . VAL B 1 153 ? 8.578 -7.957 4.141 1 92.44 153 VAL B N 1
ATOM 4025 C CA . VAL B 1 153 ? 9.836 -8.336 3.506 1 92.44 153 VAL B CA 1
ATOM 4026 C C . VAL B 1 153 ? 10.75 -7.121 3.404 1 92.44 153 VAL B C 1
ATOM 4028 O O . VAL B 1 153 ? 10.281 -5.984 3.303 1 92.44 153 VAL B O 1
ATOM 4031 N N . ASP B 1 154 ? 12.047 -7.355 3.439 1 94 154 ASP B N 1
ATOM 4032 C CA . ASP B 1 154 ? 13 -6.246 3.432 1 94 154 ASP B CA 1
ATOM 4033 C C . ASP B 1 154 ? 13.016 -5.551 2.072 1 94 154 ASP B C 1
ATOM 4035 O O . ASP B 1 154 ? 13.086 -4.324 1.998 1 94 154 ASP B O 1
ATOM 4039 N N . ALA B 1 155 ? 12.953 -6.41 1.035 1 95.44 155 ALA B N 1
ATOM 4040 C CA . ALA B 1 155 ? 12.984 -5.812 -0.297 1 95.44 155 ALA B CA 1
ATOM 4041 C C . ALA B 1 155 ? 12.43 -6.777 -1.343 1 95.44 155 ALA B C 1
ATOM 4043 O O . ALA B 1 155 ? 12.484 -7.996 -1.165 1 95.44 155 ALA B O 1
ATOM 4044 N N . VAL B 1 156 ? 11.852 -6.242 -2.322 1 96.88 156 VAL B N 1
ATOM 4045 C CA . VAL B 1 156 ? 11.484 -6.93 -3.559 1 96.88 156 VAL B CA 1
ATOM 4046 C C . VAL B 1 156 ? 12.211 -6.285 -4.738 1 96.88 156 VAL B C 1
ATOM 4048 O O . VAL B 1 156 ? 11.977 -5.117 -5.055 1 96.88 156 VAL B O 1
ATOM 4051 N N . LEU B 1 157 ? 13.102 -7.008 -5.324 1 97.38 157 LEU B N 1
ATOM 4052 C CA . LEU B 1 157 ? 13.906 -6.512 -6.43 1 97.38 157 LEU B CA 1
ATOM 4053 C C . LEU B 1 157 ? 13.523 -7.203 -7.734 1 97.38 157 LEU B C 1
ATOM 4055 O O . LEU B 1 157 ? 13.812 -8.391 -7.922 1 97.38 157 LEU B O 1
ATOM 4059 N N . VAL B 1 158 ? 12.93 -6.465 -8.641 1 97.75 158 VAL B N 1
ATOM 4060 C CA . VAL B 1 158 ? 12.383 -7.027 -9.875 1 97.75 158 VAL B CA 1
ATOM 4061 C C . VAL B 1 158 ? 13.234 -6.582 -11.062 1 97.75 158 VAL B C 1
ATOM 4063 O O . VAL B 1 158 ? 13.242 -5.402 -11.422 1 97.75 158 VAL B O 1
ATOM 4066 N N . ASP B 1 159 ? 13.938 -7.5 -11.648 1 98.12 159 ASP B N 1
ATOM 4067 C CA . ASP B 1 159 ? 14.633 -7.23 -12.906 1 98.12 159 ASP B CA 1
ATOM 4068 C C . ASP B 1 159 ? 13.711 -7.445 -14.102 1 98.12 159 ASP B C 1
ATOM 4070 O O . ASP B 1 159 ? 13.375 -8.586 -14.43 1 98.12 159 ASP B O 1
ATOM 4074 N N . LEU B 1 160 ? 13.469 -6.395 -14.82 1 98.12 160 LEU B N 1
ATOM 4075 C CA . LEU B 1 160 ? 12.477 -6.426 -15.891 1 98.12 160 LEU B CA 1
ATOM 4076 C C . LEU B 1 160 ? 12.969 -7.258 -17.078 1 98.12 160 LEU B C 1
ATOM 4078 O O . LEU B 1 160 ? 12.172 -7.844 -17.797 1 98.12 160 LEU B O 1
ATOM 4082 N N . GLN B 1 161 ? 14.25 -7.328 -17.219 1 97.81 161 GLN B N 1
ATOM 4083 C CA . GLN B 1 161 ? 14.773 -8.18 -18.281 1 97.81 161 GLN B CA 1
ATOM 4084 C C . GLN B 1 161 ? 14.492 -9.648 -18 1 97.81 161 GLN B C 1
ATOM 4086 O O . GLN B 1 161 ? 14.156 -10.414 -18.906 1 97.81 161 GLN B O 1
ATOM 4091 N N . VAL B 1 162 ? 14.633 -10.031 -16.766 1 97.69 162 VAL B N 1
ATOM 4092 C CA . VAL B 1 162 ? 14.344 -11.398 -16.375 1 97.69 162 VAL B CA 1
ATOM 4093 C C . VAL B 1 162 ? 12.859 -11.695 -16.578 1 97.69 162 VAL B C 1
ATOM 4095 O O . VAL B 1 162 ? 12.5 -12.766 -17.094 1 97.69 162 VAL B O 1
ATOM 4098 N N . ILE B 1 163 ? 12.008 -10.758 -16.234 1 98 163 ILE B N 1
ATOM 4099 C CA . ILE B 1 163 ? 10.57 -10.93 -16.406 1 98 163 ILE B CA 1
ATOM 4100 C C . ILE B 1 163 ? 10.227 -11.055 -17.875 1 98 163 ILE B C 1
ATOM 4102 O O . ILE B 1 163 ? 9.43 -11.914 -18.266 1 98 163 ILE B O 1
ATOM 4106 N N . ALA B 1 164 ? 10.867 -10.258 -18.703 1 98.06 164 ALA B N 1
ATOM 4107 C CA . ALA B 1 164 ? 10.578 -10.242 -20.125 1 98.06 164 ALA B CA 1
ATOM 4108 C C . ALA B 1 164 ? 11.016 -11.547 -20.797 1 98.06 164 ALA B C 1
ATOM 4110 O O . ALA B 1 164 ? 10.578 -11.859 -21.906 1 98.06 164 ALA B O 1
ATOM 4111 N N . GLU B 1 165 ? 11.844 -12.312 -20.109 1 97.12 165 GLU B N 1
ATOM 4112 C CA . GLU B 1 165 ? 12.398 -13.516 -20.703 1 97.12 165 GLU B CA 1
ATOM 4113 C C . GLU B 1 165 ? 11.812 -14.773 -20.078 1 97.12 165 GLU B C 1
ATOM 4115 O O . GLU B 1 165 ? 12.141 -15.891 -20.484 1 97.12 165 GLU B O 1
ATOM 4120 N N . CYS B 1 166 ? 10.945 -14.586 -19.125 1 95.94 166 CYS B N 1
ATOM 4121 C CA . CYS B 1 166 ? 10.391 -15.758 -18.469 1 95.94 166 CYS B CA 1
ATOM 4122 C C . CYS B 1 166 ? 9.406 -16.484 -19.375 1 95.94 166 CYS B C 1
ATOM 4124 O O . CYS B 1 166 ? 8.898 -15.914 -20.328 1 95.94 166 CYS B O 1
ATOM 4126 N N . PRO B 1 167 ? 9.18 -17.797 -19.141 1 95.5 167 PRO B N 1
ATOM 4127 C CA . PRO B 1 167 ? 8.133 -18.484 -19.922 1 95.5 167 PRO B CA 1
ATOM 4128 C C . PRO B 1 167 ? 6.762 -17.844 -19.75 1 95.5 167 PRO B C 1
ATOM 4130 O O . PRO B 1 167 ? 6.375 -17.484 -18.641 1 95.5 167 PRO B O 1
ATOM 4133 N N . ILE B 1 168 ? 6 -17.703 -20.828 1 96.81 168 ILE B N 1
ATO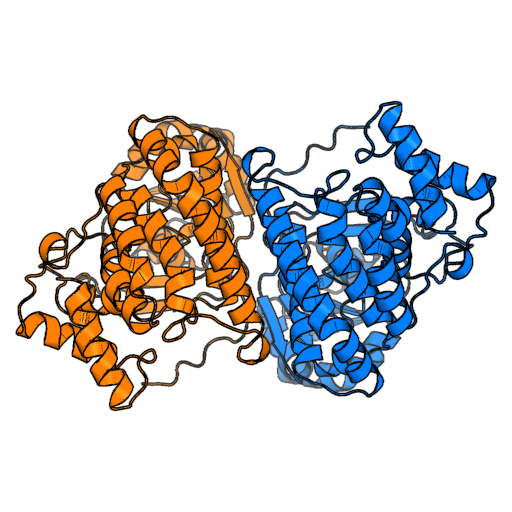M 4134 C CA . ILE B 1 168 ? 4.746 -16.953 -20.844 1 96.81 168 ILE B CA 1
ATOM 4135 C C . ILE B 1 168 ? 3.73 -17.641 -19.922 1 96.81 168 ILE B C 1
ATOM 4137 O O . ILE B 1 168 ? 2.875 -16.969 -19.328 1 96.81 168 ILE B O 1
ATOM 4141 N N . ARG B 1 169 ? 3.84 -18.953 -19.781 1 97.12 169 ARG B N 1
ATOM 4142 C CA . ARG B 1 169 ? 2.885 -19.703 -18.969 1 97.12 169 ARG B CA 1
ATOM 4143 C C . ARG B 1 169 ? 2.832 -19.156 -17.547 1 97.12 169 ARG B C 1
ATOM 4145 O O . ARG B 1 169 ? 1.749 -18.984 -16.984 1 97.12 169 ARG B O 1
ATOM 4152 N N . TYR B 1 170 ? 3.957 -18.797 -17.016 1 96.25 170 TYR B N 1
ATOM 4153 C CA . TYR B 1 170 ? 4.039 -18.312 -15.641 1 96.25 170 TYR B CA 1
ATOM 4154 C C . TYR B 1 170 ? 3.494 -16.891 -15.531 1 96.25 170 TYR B C 1
ATOM 4156 O O . TYR B 1 170 ? 2.777 -16.562 -14.578 1 96.25 170 TYR B O 1
ATOM 4164 N N . ALA B 1 171 ? 3.814 -16.109 -16.5 1 97.19 171 ALA B N 1
ATOM 4165 C CA . ALA B 1 171 ? 3.322 -14.734 -16.5 1 97.19 171 ALA B CA 1
ATOM 4166 C C . ALA B 1 171 ? 1.806 -14.695 -16.672 1 97.19 171 ALA B C 1
ATOM 4168 O O . ALA B 1 171 ? 1.115 -13.953 -15.969 1 97.19 171 ALA B O 1
ATOM 4169 N N . ALA B 1 172 ? 1.337 -15.531 -17.562 1 98.06 172 ALA B N 1
ATOM 4170 C CA . ALA B 1 172 ? -0.1 -15.586 -17.812 1 98.06 172 ALA B CA 1
ATOM 4171 C C . ALA B 1 172 ? -0.858 -16.062 -16.578 1 98.06 172 ALA B C 1
ATOM 4173 O O . ALA B 1 172 ? -1.882 -15.492 -16.203 1 98.06 172 ALA B O 1
ATOM 4174 N N . ALA B 1 173 ? -0.338 -17.078 -15.977 1 97.69 173 ALA B N 1
ATOM 4175 C CA . ALA B 1 173 ? -0.947 -17.578 -14.75 1 97.69 173 ALA B CA 1
ATOM 4176 C C . ALA B 1 173 ? -0.975 -16.5 -13.664 1 97.69 173 ALA B C 1
ATOM 4178 O O . ALA B 1 173 ? -1.957 -16.375 -12.93 1 97.69 173 ALA B O 1
ATOM 4179 N N . GLY B 1 174 ? 0.074 -15.758 -13.594 1 97.38 174 GLY B N 1
ATOM 4180 C CA . GLY B 1 174 ? 0.15 -14.672 -12.625 1 97.38 174 GLY B CA 1
ATOM 4181 C C . GLY B 1 174 ? -0.857 -13.57 -12.883 1 97.38 174 GLY B C 1
ATOM 4182 O O . GLY B 1 174 ? -1.479 -13.055 -11.953 1 97.38 174 GLY B O 1
ATOM 4183 N N . ILE B 1 175 ? -0.987 -13.195 -14.133 1 98.12 175 ILE B N 1
ATOM 4184 C CA . ILE B 1 175 ? -1.935 -12.164 -14.531 1 98.12 175 ILE B CA 1
ATOM 4185 C C . ILE B 1 175 ? -3.35 -12.578 -14.133 1 98.12 175 ILE B C 1
ATOM 4187 O O . ILE B 1 175 ? -4.098 -11.789 -13.555 1 98.12 175 ILE B O 1
ATOM 4191 N N . LEU B 1 176 ? -3.654 -13.82 -14.383 1 98.12 176 LEU B N 1
ATOM 4192 C CA . LEU B 1 176 ? -4.992 -14.312 -14.078 1 98.12 176 LEU B CA 1
ATOM 4193 C C . LEU B 1 176 ? -5.219 -14.391 -12.57 1 98.12 176 LEU B C 1
ATOM 4195 O O . LEU B 1 176 ? -6.32 -14.117 -12.094 1 98.12 176 LEU B O 1
ATOM 4199 N N . ASP B 1 177 ? -4.223 -14.758 -11.859 1 97.19 177 ASP B N 1
ATOM 4200 C CA . ASP B 1 177 ? -4.301 -14.758 -10.398 1 97.19 177 ASP B CA 1
ATOM 4201 C C . ASP B 1 177 ? -4.523 -13.344 -9.867 1 97.19 177 ASP B C 1
ATOM 4203 O O . ASP B 1 177 ? -5.246 -13.148 -8.883 1 97.19 177 ASP B O 1
ATOM 4207 N N . ALA B 1 178 ? -3.891 -12.375 -10.453 1 97.31 178 ALA B N 1
ATOM 4208 C CA . ALA B 1 178 ? -4.102 -10.984 -10.07 1 97.31 178 ALA B CA 1
ATOM 4209 C C . ALA B 1 178 ? -5.527 -10.531 -10.375 1 97.31 178 ALA B C 1
ATOM 4211 O O . ALA B 1 178 ? -6.145 -9.82 -9.578 1 97.31 178 ALA B O 1
ATOM 4212 N N . MET B 1 179 ? -6.047 -10.953 -11.516 1 97.56 179 MET B N 1
ATOM 4213 C CA . MET B 1 179 ? -7.414 -10.617 -11.914 1 97.56 179 MET B CA 1
ATOM 4214 C C . MET B 1 179 ? -8.422 -11.188 -10.922 1 97.56 179 MET B C 1
ATOM 4216 O O . MET B 1 179 ? -9.484 -10.602 -10.711 1 97.56 179 MET B O 1
ATOM 4220 N N . ALA B 1 180 ? -8.062 -12.258 -10.312 1 97.38 180 ALA B N 1
ATOM 4221 C CA . ALA B 1 180 ? -8.953 -12.953 -9.391 1 97.38 180 ALA B CA 1
ATOM 4222 C C . ALA B 1 180 ? -9.328 -12.055 -8.211 1 97.38 180 ALA B C 1
ATOM 4224 O O . ALA B 1 180 ? -10.406 -12.203 -7.637 1 97.38 180 ALA B O 1
ATOM 4225 N N . LYS B 1 181 ? -8.453 -11.078 -7.863 1 96.75 181 LYS B N 1
ATOM 4226 C CA . LYS B 1 181 ? -8.672 -10.273 -6.664 1 96.75 181 LYS B CA 1
ATOM 4227 C C . LYS B 1 181 ? -9.992 -9.516 -6.742 1 96.75 181 LYS B C 1
ATOM 4229 O O . LYS B 1 181 ? -10.797 -9.562 -5.809 1 96.75 181 LYS B O 1
ATOM 4234 N N . LYS B 1 182 ? -10.273 -8.859 -7.871 1 97.38 182 LYS B N 1
ATOM 4235 C CA . LYS B 1 182 ? -11.531 -8.133 -8.023 1 97.38 182 LYS B CA 1
ATOM 4236 C C . LYS B 1 182 ? -12.727 -9.07 -7.969 1 97.38 182 LYS B C 1
ATOM 4238 O O . LYS B 1 182 ? -13.703 -8.805 -7.266 1 97.38 182 LYS B O 1
ATOM 4243 N N . ILE B 1 183 ? -12.609 -10.156 -8.664 1 97.69 183 ILE B N 1
ATOM 4244 C CA . ILE B 1 183 ? -13.727 -11.078 -8.844 1 97.69 183 ILE B CA 1
ATOM 4245 C C . ILE B 1 183 ? -14.039 -11.766 -7.516 1 97.69 183 ILE B C 1
ATOM 4247 O O . ILE B 1 183 ? -15.211 -11.906 -7.145 1 97.69 183 ILE B O 1
ATOM 4251 N N . GLU B 1 184 ? -13.047 -12.109 -6.816 1 97.25 184 GLU B N 1
ATOM 4252 C CA . GLU B 1 184 ? -13.25 -12.867 -5.582 1 97.25 184 GLU B CA 1
ATOM 4253 C C . GLU B 1 184 ? -13.688 -11.945 -4.441 1 97.25 184 GLU B C 1
ATOM 4255 O O . GLU B 1 184 ? -14.508 -12.336 -3.605 1 97.25 184 GLU B O 1
ATOM 4260 N N . ILE B 1 185 ? -13.18 -10.734 -4.375 1 96.56 185 ILE B N 1
ATOM 4261 C CA . ILE B 1 185 ? -13.547 -9.82 -3.297 1 96.56 185 ILE B CA 1
ATOM 4262 C C . ILE B 1 185 ? -15.055 -9.562 -3.33 1 96.56 185 ILE B C 1
ATOM 4264 O O . ILE B 1 185 ? -15.688 -9.391 -2.285 1 96.56 185 ILE B O 1
ATOM 4268 N N . GLN B 1 186 ? -15.719 -9.578 -4.449 1 96.38 186 GLN B N 1
ATOM 4269 C CA . GLN B 1 186 ? -17.141 -9.352 -4.617 1 96.38 186 GLN B CA 1
ATOM 4270 C C . GLN B 1 186 ? -17.969 -10.492 -4.016 1 96.38 186 GLN B C 1
ATOM 4272 O O . GLN B 1 186 ? -19.047 -10.266 -3.488 1 96.38 186 GLN B O 1
ATOM 4277 N N . ASN B 1 187 ? -17.5 -11.664 -4.055 1 94.88 187 ASN B N 1
ATOM 4278 C CA . ASN B 1 187 ? -18 -12.938 -3.545 1 94.88 187 ASN B CA 1
ATOM 4279 C C . ASN B 1 187 ? -19.516 -12.898 -3.338 1 94.88 187 ASN B C 1
ATOM 4281 O O . ASN B 1 187 ? -19.984 -12.836 -2.201 1 94.88 187 ASN B O 1
ATOM 4285 N N . GLY B 1 188 ? -20.172 -13.109 -4.371 1 92.81 188 GLY B N 1
ATOM 4286 C CA . GLY B 1 188 ? -21.625 -13.25 -4.293 1 92.81 188 GLY B CA 1
ATOM 4287 C C . GLY B 1 188 ? -22.375 -11.977 -4.648 1 92.81 188 GLY B C 1
ATOM 4288 O O . GLY B 1 188 ? -23.594 -11.961 -4.668 1 92.81 188 GLY B O 1
ATOM 4289 N N . LYS B 1 189 ? -21.656 -10.93 -4.918 1 93.81 189 LYS B N 1
ATOM 4290 C CA . LYS B 1 189 ? -22.25 -9.641 -5.27 1 93.81 189 LYS B CA 1
ATOM 4291 C C . LYS B 1 189 ? -21.688 -9.117 -6.59 1 93.81 189 LYS B C 1
ATOM 4293 O O . LYS B 1 189 ? -20.484 -9.227 -6.848 1 93.81 189 LYS B O 1
ATOM 4298 N N . PRO B 1 190 ? -22.562 -8.562 -7.395 1 95.5 190 PRO B N 1
ATOM 4299 C CA . PRO B 1 190 ? -22.062 -8 -8.656 1 95.5 190 PRO B CA 1
ATOM 4300 C C . PRO B 1 190 ? -21.266 -6.715 -8.453 1 95.5 190 PRO B C 1
ATOM 4302 O O . PRO B 1 190 ? -20.469 -6.344 -9.312 1 95.5 190 PRO B O 1
ATOM 4305 N N . LYS B 1 191 ? -21.578 -6.043 -7.355 1 95.38 191 LYS B N 1
ATOM 4306 C CA . LYS B 1 191 ? -20.922 -4.789 -7.016 1 95.38 191 LYS B CA 1
ATOM 4307 C C . LYS B 1 191 ? -20.828 -4.605 -5.504 1 95.38 191 LYS B C 1
ATOM 4309 O O . LYS B 1 191 ? -21.672 -5.094 -4.762 1 95.38 191 LYS B O 1
ATOM 4314 N N . MET B 1 192 ? -19.75 -3.975 -5.121 1 95.56 192 MET B N 1
ATOM 4315 C CA . MET B 1 192 ? -19.594 -3.643 -3.709 1 95.56 192 MET B CA 1
ATOM 4316 C C . MET B 1 192 ? -19.797 -2.148 -3.473 1 95.56 192 MET B C 1
ATOM 4318 O O . MET B 1 192 ? -19.375 -1.325 -4.289 1 95.56 192 MET B O 1
ATOM 4322 N N . TYR B 1 193 ? -20.406 -1.842 -2.387 1 96.12 193 TYR B N 1
ATOM 4323 C CA . TYR B 1 193 ? -20.641 -0.455 -1.998 1 96.12 193 TYR B CA 1
ATOM 4324 C C . TYR B 1 193 ? -19.953 -0.136 -0.678 1 96.12 193 TYR B C 1
ATOM 4326 O O . TYR B 1 193 ? -19.922 -0.971 0.229 1 96.12 193 TYR B O 1
ATOM 4334 N N . LEU B 1 194 ? -19.438 1.067 -0.547 1 96 194 LEU B N 1
ATOM 4335 C CA . LEU B 1 194 ? -18.734 1.494 0.663 1 96 194 LEU B CA 1
ATOM 4336 C C . LEU B 1 194 ? -19.672 1.429 1.872 1 96 194 LEU B C 1
ATOM 4338 O O . LEU B 1 194 ? -19.234 1.041 2.963 1 96 194 LEU B O 1
ATOM 4342 N N . SER B 1 195 ? -20.922 1.787 1.731 1 94.94 195 SER B N 1
ATOM 4343 C CA . SER B 1 195 ? -21.891 1.821 2.82 1 94.94 195 SER B CA 1
ATOM 4344 C C . SER B 1 195 ? -22.078 0.438 3.434 1 94.94 195 SER B C 1
ATOM 4346 O O . SER B 1 195 ? -22.5 0.317 4.586 1 94.94 195 SER B O 1
ATOM 4348 N N . GLU B 1 196 ? -21.703 -0.646 2.715 1 95.12 196 GLU B N 1
ATOM 4349 C CA . GLU B 1 196 ? -22 -2.006 3.15 1 95.12 196 GLU B CA 1
ATOM 4350 C C . GLU B 1 196 ? -20.734 -2.754 3.541 1 95.12 196 GLU B C 1
ATOM 4352 O O . GLU B 1 196 ? -20.781 -3.918 3.941 1 95.12 196 GLU B O 1
ATOM 4357 N N . ASN B 1 197 ? -19.656 -2.084 3.428 1 95 197 ASN B N 1
ATOM 4358 C CA . ASN B 1 197 ? -18.391 -2.779 3.648 1 95 197 ASN B CA 1
ATOM 4359 C C . ASN B 1 197 ? -17.438 -1.952 4.508 1 95 197 ASN B C 1
ATOM 4361 O O . ASN B 1 197 ? -17.547 -0.727 4.566 1 95 197 ASN B O 1
ATOM 4365 N N . LYS B 1 198 ? -16.562 -2.66 5.18 1 94.94 198 LYS B N 1
ATOM 4366 C CA . LYS B 1 198 ? -15.484 -1.975 5.883 1 94.94 198 LYS B CA 1
ATOM 4367 C C . LYS B 1 198 ? -14.555 -1.262 4.902 1 94.94 198 LYS B C 1
ATOM 4369 O O . LYS B 1 198 ? -14.336 -1.734 3.785 1 94.94 198 LYS B O 1
ATOM 4374 N N . ILE B 1 199 ? -13.992 -0.183 5.305 1 96.56 199 ILE B N 1
ATOM 4375 C CA . ILE B 1 199 ? -13.258 0.73 4.43 1 96.56 199 ILE B CA 1
ATOM 4376 C C . ILE B 1 199 ? -12 0.045 3.902 1 96.56 199 ILE B C 1
ATOM 4378 O O . ILE B 1 199 ? -11.594 0.277 2.762 1 96.56 199 ILE B O 1
ATOM 4382 N N . ASP B 1 200 ? -11.328 -0.78 4.727 1 95.06 200 ASP B N 1
ATOM 4383 C CA . ASP B 1 200 ? -10.125 -1.468 4.266 1 95.06 200 ASP B CA 1
ATOM 4384 C C . ASP B 1 200 ? -10.453 -2.447 3.141 1 95.06 200 ASP B C 1
ATOM 4386 O O . ASP B 1 200 ? -9.797 -2.438 2.096 1 95.06 200 ASP B O 1
ATOM 4390 N N . LEU B 1 201 ? -11.508 -3.236 3.303 1 95.62 201 LEU B N 1
ATOM 4391 C CA . LEU B 1 201 ? -11.945 -4.176 2.275 1 95.62 201 LEU B CA 1
ATOM 4392 C C . LEU B 1 201 ? -12.406 -3.434 1.024 1 95.62 201 LEU B C 1
ATOM 4394 O O . LEU B 1 201 ? -12.094 -3.842 -0.095 1 95.62 201 LEU B O 1
ATOM 4398 N N . PHE B 1 202 ? -13.172 -2.373 1.201 1 97.06 202 PHE B N 1
ATOM 4399 C CA . PHE B 1 202 ? -13.664 -1.611 0.061 1 97.06 202 PHE B CA 1
ATOM 4400 C C . PHE B 1 202 ? -12.516 -0.949 -0.688 1 97.06 202 PHE B C 1
ATOM 4402 O O . PHE B 1 202 ? -12.531 -0.871 -1.918 1 97.06 202 PHE B O 1
ATOM 4409 N N . SER B 1 203 ? -11.531 -0.463 0.034 1 97.31 203 SER B N 1
ATOM 4410 C CA . SER B 1 203 ? -10.336 0.085 -0.607 1 97.31 203 SER B CA 1
ATOM 4411 C C . SER B 1 203 ? -9.625 -0.973 -1.442 1 97.31 203 SER B C 1
ATOM 4413 O O . SER B 1 203 ? -9.203 -0.703 -2.57 1 97.31 203 SER B O 1
ATOM 4415 N N . ALA B 1 204 ? -9.469 -2.158 -0.877 1 96.69 204 ALA B N 1
ATOM 4416 C CA . ALA B 1 204 ? -8.875 -3.266 -1.623 1 96.69 204 ALA B CA 1
ATOM 4417 C C . ALA B 1 204 ? -9.672 -3.562 -2.889 1 96.69 204 ALA B C 1
ATOM 4419 O O . ALA B 1 204 ? -9.094 -3.803 -3.953 1 96.69 204 ALA B O 1
ATOM 4420 N N . TYR B 1 205 ? -10.984 -3.539 -2.744 1 97.5 205 TYR B N 1
ATOM 4421 C CA . TYR B 1 205 ? -11.867 -3.781 -3.881 1 97.5 205 TYR B CA 1
ATOM 4422 C C . TYR B 1 205 ? -11.648 -2.742 -4.973 1 97.5 205 TYR B C 1
ATOM 4424 O O . TYR B 1 205 ? -11.516 -3.09 -6.152 1 97.5 205 TYR B O 1
ATOM 4432 N N . LYS B 1 206 ? -11.555 -1.499 -4.609 1 98 206 LYS B N 1
ATOM 4433 C CA . LYS B 1 206 ? -11.375 -0.422 -5.578 1 98 206 LYS B CA 1
ATOM 4434 C C . LYS B 1 206 ? -10.008 -0.512 -6.25 1 98 206 LYS B C 1
ATOM 4436 O O . LYS B 1 206 ? -9.883 -0.261 -7.453 1 98 206 LYS B O 1
ATOM 4441 N N . MET B 1 207 ? -8.992 -0.861 -5.516 1 97.25 207 MET B N 1
ATOM 4442 C CA . MET B 1 207 ? -7.668 -1.07 -6.102 1 97.25 207 MET B CA 1
ATOM 4443 C C . MET B 1 207 ? -7.672 -2.277 -7.035 1 97.25 207 MET B C 1
ATOM 4445 O O . MET B 1 207 ? -7.02 -2.262 -8.078 1 97.25 207 MET B O 1
ATOM 4449 N N . ALA B 1 208 ? -8.398 -3.301 -6.645 1 97.44 208 ALA B N 1
ATOM 4450 C CA . ALA B 1 208 ? -8.516 -4.492 -7.484 1 97.44 208 ALA B CA 1
ATOM 4451 C C . ALA B 1 208 ? -9.242 -4.176 -8.789 1 97.44 208 ALA B C 1
ATOM 4453 O O . ALA B 1 208 ? -8.922 -4.738 -9.836 1 97.44 208 ALA B O 1
ATOM 4454 N N . GLU B 1 209 ? -10.242 -3.301 -8.719 1 97.62 209 GLU B N 1
ATOM 4455 C CA . GLU B 1 209 ? -10.938 -2.859 -9.93 1 97.62 209 GLU B CA 1
ATOM 4456 C C . GLU B 1 209 ? -9.969 -2.184 -10.898 1 97.62 209 GLU B C 1
ATOM 4458 O O . GLU B 1 209 ? -9.977 -2.482 -12.094 1 97.62 209 GLU B O 1
ATOM 4463 N N . TYR B 1 210 ? -9.164 -1.323 -10.352 1 97.56 210 TYR B N 1
ATOM 4464 C CA . TYR B 1 210 ? -8.141 -0.667 -11.156 1 97.56 210 TYR B CA 1
ATOM 4465 C C . TYR B 1 210 ? -7.168 -1.688 -11.734 1 97.56 210 TYR B C 1
ATOM 4467 O O . TYR B 1 210 ? -6.836 -1.632 -12.922 1 97.56 210 TYR B O 1
ATOM 4475 N N . THR B 1 211 ? -6.727 -2.607 -10.938 1 97.62 211 THR B N 1
ATOM 4476 C CA . THR B 1 211 ? -5.832 -3.67 -11.391 1 97.62 211 THR B CA 1
ATOM 4477 C C . THR B 1 211 ? -6.453 -4.453 -12.539 1 97.62 211 THR B C 1
ATOM 4479 O O . THR B 1 211 ? -5.809 -4.68 -13.562 1 97.62 211 THR B O 1
ATOM 4482 N N . TYR B 1 212 ? -7.668 -4.82 -12.344 1 97.94 212 TYR B N 1
ATOM 4483 C CA . TYR B 1 212 ? -8.383 -5.586 -13.359 1 97.94 212 TYR B CA 1
ATOM 4484 C C . TYR B 1 212 ? -8.445 -4.82 -14.68 1 97.94 212 TYR B C 1
ATOM 4486 O O . TYR B 1 212 ? -8.227 -5.395 -15.742 1 97.94 212 TYR B O 1
ATOM 4494 N N . GLU B 1 213 ? -8.68 -3.543 -14.602 1 97.19 213 GLU B N 1
ATOM 4495 C CA . GLU B 1 213 ? -8.773 -2.703 -15.789 1 97.19 213 GLU B CA 1
ATOM 4496 C C . GLU B 1 213 ? -7.441 -2.658 -16.531 1 97.19 213 GLU B C 1
ATOM 4498 O O . GLU B 1 213 ? -7.41 -2.781 -17.766 1 97.19 213 GLU B O 1
ATOM 4503 N N . VAL B 1 214 ? -6.375 -2.488 -15.852 1 98.06 214 VAL B N 1
ATOM 4504 C CA . VAL B 1 214 ? -5.047 -2.428 -16.453 1 98.06 214 VAL B CA 1
ATOM 4505 C C . VAL B 1 214 ? -4.711 -3.771 -17.094 1 98.06 214 VAL B C 1
ATOM 4507 O O . VAL B 1 214 ? -4.168 -3.818 -18.203 1 98.06 214 VAL B O 1
ATOM 4510 N N . LEU B 1 215 ? -5.059 -4.844 -16.391 1 98 215 LEU B N 1
ATOM 4511 C CA . LEU B 1 215 ? -4.746 -6.18 -16.875 1 98 215 LEU B CA 1
ATOM 4512 C C . LEU B 1 215 ? -5.543 -6.496 -18.141 1 98 215 LEU B C 1
ATOM 4514 O O . LEU B 1 215 ? -5.012 -7.102 -19.078 1 98 215 LEU B O 1
ATOM 4518 N N . VAL B 1 216 ? -6.789 -6.082 -18.156 1 97.25 216 VAL B N 1
ATOM 4519 C CA . VAL B 1 216 ? -7.609 -6.289 -19.344 1 97.25 216 VAL B CA 1
ATOM 4520 C C . VAL B 1 216 ? -7.035 -5.496 -20.516 1 97.25 216 VAL B C 1
ATOM 4522 O O . VAL B 1 216 ? -6.984 -5.992 -21.641 1 97.25 216 VAL B O 1
ATOM 4525 N N . GLU B 1 217 ? -6.535 -4.359 -20.234 1 96 217 GLU B N 1
ATOM 4526 C CA . GLU B 1 217 ? -6.082 -3.453 -21.281 1 96 217 GLU B CA 1
ATOM 4527 C C . GLU B 1 217 ? -4.715 -3.869 -21.812 1 96 217 GLU B C 1
ATOM 4529 O O . GLU B 1 217 ? -4.469 -3.805 -23.031 1 96 217 GLU B O 1
ATOM 4534 N N . TYR B 1 218 ? -3.818 -4.344 -20.953 1 97.12 218 TYR B N 1
ATOM 4535 C CA . TYR B 1 218 ? -2.43 -4.48 -21.375 1 97.12 218 TYR B CA 1
ATOM 4536 C C . TYR B 1 218 ? -1.938 -5.91 -21.172 1 97.12 218 TYR B C 1
ATOM 4538 O O . TYR B 1 218 ? -0.852 -6.27 -21.625 1 97.12 218 TYR B O 1
ATOM 4546 N N . GLY B 1 219 ? -2.693 -6.742 -20.516 1 97.12 219 GLY B N 1
ATOM 4547 C CA . GLY B 1 219 ? -2.256 -8.086 -20.156 1 97.12 219 GLY B CA 1
ATOM 4548 C C . GLY B 1 219 ? -1.894 -8.93 -21.375 1 97.12 219 GLY B C 1
ATOM 4549 O O . GLY B 1 219 ? -0.82 -9.531 -21.406 1 97.12 219 GLY B O 1
ATOM 4550 N N . ALA B 1 220 ? -2.771 -8.914 -22.344 1 97 220 ALA B N 1
ATOM 4551 C CA . ALA B 1 220 ? -2.533 -9.711 -23.547 1 97 220 ALA B CA 1
ATOM 4552 C C . ALA B 1 220 ? -1.286 -9.234 -24.281 1 97 220 ALA B C 1
ATOM 4554 O O . ALA B 1 220 ? -0.481 -10.047 -24.75 1 97 220 ALA B O 1
ATOM 4555 N N . GLN B 1 221 ? -1.155 -7.949 -24.406 1 97.81 221 GLN B N 1
ATOM 4556 C CA . GLN B 1 221 ? 0.026 -7.391 -25.062 1 97.81 221 GLN B CA 1
ATOM 4557 C C . GLN B 1 221 ? 1.298 -7.762 -24.297 1 97.81 221 GLN B C 1
ATOM 4559 O O . GLN B 1 221 ? 2.318 -8.086 -24.906 1 97.81 221 GLN B O 1
ATOM 4564 N N . ALA B 1 222 ? 1.276 -7.688 -22.984 1 98.19 222 ALA B N 1
ATOM 4565 C CA . ALA B 1 222 ? 2.439 -8.055 -22.172 1 98.19 222 ALA B CA 1
ATOM 4566 C C . ALA B 1 222 ? 2.848 -9.5 -22.422 1 98.19 222 ALA B C 1
ATOM 4568 O O . ALA B 1 222 ? 4.035 -9.805 -22.547 1 98.19 222 ALA B O 1
ATOM 4569 N N . ILE B 1 223 ? 1.87 -10.375 -22.516 1 98.12 223 ILE B N 1
ATOM 4570 C CA . ILE B 1 223 ? 2.152 -11.789 -22.734 1 98.12 223 ILE B CA 1
ATOM 4571 C C . ILE B 1 223 ? 2.781 -11.977 -24.125 1 98.12 223 ILE B C 1
ATOM 4573 O O . ILE B 1 223 ? 3.744 -12.734 -24.266 1 98.12 223 ILE B O 1
ATOM 4577 N N . GLU B 1 224 ? 2.273 -11.289 -25.047 1 98.12 224 GLU B N 1
ATOM 4578 C CA . GLU B 1 224 ? 2.861 -11.367 -26.375 1 98.12 224 GLU B CA 1
ATOM 4579 C C . GLU B 1 224 ? 4.285 -10.828 -26.391 1 98.12 224 GLU B C 1
ATOM 4581 O O . GLU B 1 224 ? 5.168 -11.391 -27.031 1 98.12 224 GLU B O 1
ATOM 4586 N N . ASP B 1 225 ? 4.48 -9.727 -25.75 1 98.56 225 ASP B N 1
ATOM 4587 C CA . ASP B 1 225 ? 5.82 -9.156 -25.656 1 98.56 225 ASP B CA 1
ATOM 4588 C C . ASP B 1 225 ? 6.781 -10.117 -24.969 1 98.56 225 ASP B C 1
ATOM 4590 O O . ASP B 1 225 ? 7.918 -10.297 -25.422 1 98.56 225 ASP B O 1
ATOM 4594 N N . ILE B 1 226 ? 6.379 -10.773 -23.938 1 98.19 226 ILE B N 1
ATOM 4595 C CA . ILE B 1 226 ? 7.195 -11.75 -23.219 1 98.19 226 ILE B CA 1
ATOM 4596 C C . ILE B 1 226 ? 7.48 -12.945 -24.125 1 98.19 226 ILE B C 1
ATOM 4598 O O . ILE B 1 226 ? 8.602 -13.461 -24.156 1 98.19 226 ILE B O 1
ATOM 4602 N N . ARG B 1 227 ? 6.469 -13.328 -24.844 1 97.62 227 ARG B N 1
ATOM 4603 C CA . ARG B 1 227 ? 6.625 -14.43 -25.797 1 97.62 227 ARG B CA 1
ATOM 4604 C C . ARG B 1 227 ? 7.785 -14.164 -26.75 1 97.62 227 ARG B C 1
ATOM 4606 O O . ARG B 1 227 ? 8.508 -15.086 -27.125 1 97.62 227 ARG B O 1
ATOM 4613 N N . HIS B 1 228 ? 8 -12.93 -27.031 1 98.12 228 HIS B N 1
ATOM 4614 C CA . HIS B 1 228 ? 9.039 -12.547 -27.969 1 98.12 228 HIS B CA 1
ATOM 4615 C C . HIS B 1 228 ? 10.242 -11.93 -27.25 1 98.12 228 HIS B C 1
ATOM 4617 O O . HIS B 1 228 ? 11.094 -11.312 -27.891 1 98.12 228 HIS B O 1
ATOM 4623 N N . LYS B 1 229 ? 10.242 -12.016 -26 1 97.81 229 LYS B N 1
ATOM 4624 C CA . LYS B 1 229 ? 11.359 -11.57 -25.156 1 97.81 229 LYS B CA 1
ATOM 4625 C C . LYS B 1 229 ? 11.633 -10.078 -25.359 1 97.81 229 LYS B C 1
ATOM 4627 O O . LYS B 1 229 ? 12.789 -9.672 -25.484 1 97.81 229 LYS B O 1
ATOM 4632 N N . ARG B 1 230 ? 10.531 -9.305 -25.422 1 98.25 230 ARG B N 1
ATOM 4633 C CA . ARG B 1 230 ? 10.617 -7.855 -25.578 1 98.25 230 ARG B CA 1
ATOM 4634 C C . ARG B 1 230 ? 10.211 -7.141 -24.297 1 98.25 230 ARG B C 1
ATOM 4636 O O . ARG B 1 230 ? 9.148 -7.406 -23.734 1 98.25 230 ARG B O 1
ATOM 4643 N N . LEU B 1 231 ? 11.086 -6.297 -23.859 1 98.31 231 LEU B N 1
ATOM 4644 C CA . LEU B 1 231 ? 10.758 -5.441 -22.734 1 98.31 231 LEU B CA 1
ATOM 4645 C C . LEU B 1 231 ? 10.062 -4.164 -23.203 1 98.31 231 LEU B C 1
ATOM 4647 O O . LEU B 1 231 ? 10.703 -3.297 -23.812 1 98.31 231 LEU B O 1
ATOM 4651 N N . THR B 1 232 ? 8.805 -4.078 -23.016 1 98.25 232 THR B N 1
ATOM 4652 C CA . THR B 1 232 ? 7.984 -2.938 -23.406 1 98.25 232 THR B CA 1
ATOM 4653 C C . THR B 1 232 ? 7.312 -2.301 -22.188 1 98.25 232 THR B C 1
ATOM 4655 O O . THR B 1 232 ? 7.414 -2.82 -21.078 1 98.25 232 THR B O 1
ATOM 4658 N N . LYS B 1 233 ? 6.629 -1.19 -22.391 1 98 233 LYS B N 1
ATOM 4659 C CA . LYS B 1 233 ? 5.859 -0.539 -21.328 1 98 233 LYS B CA 1
ATOM 4660 C C . LYS B 1 233 ? 4.789 -1.473 -20.781 1 98 233 LYS B C 1
ATOM 4662 O O . LYS B 1 233 ? 4.477 -1.428 -19.578 1 98 233 LYS B O 1
ATOM 4667 N N . ALA B 1 234 ? 4.188 -2.27 -21.688 1 98.31 234 ALA B N 1
ATOM 4668 C CA . ALA B 1 234 ? 3.158 -3.207 -21.25 1 98.31 234 ALA B CA 1
ATOM 4669 C C . ALA B 1 234 ? 3.715 -4.191 -20.219 1 98.31 234 ALA B C 1
ATOM 4671 O O . ALA B 1 234 ? 3.086 -4.445 -19.188 1 98.31 234 ALA B O 1
ATOM 4672 N N . VAL B 1 235 ? 4.922 -4.699 -20.516 1 98.5 235 VAL B N 1
ATOM 4673 C CA . VAL B 1 235 ? 5.562 -5.637 -19.609 1 98.5 235 VAL B CA 1
ATOM 4674 C C . VAL B 1 235 ? 5.879 -4.938 -18.281 1 98.5 235 VAL B C 1
ATOM 4676 O O . VAL B 1 235 ? 5.609 -5.48 -17.203 1 98.5 235 VAL B O 1
ATOM 4679 N N . GLU B 1 236 ? 6.383 -3.746 -18.391 1 98.31 236 GLU B N 1
ATOM 4680 C CA . GLU B 1 236 ? 6.723 -2.959 -17.219 1 98.31 236 GLU B CA 1
ATOM 4681 C C . GLU B 1 236 ? 5.484 -2.676 -16.359 1 98.31 236 GLU B C 1
ATOM 4683 O O . GLU B 1 236 ? 5.508 -2.855 -15.141 1 98.31 236 GLU B O 1
ATOM 4688 N N . ASP B 1 237 ? 4.43 -2.219 -16.984 1 98.31 237 ASP B N 1
ATOM 4689 C CA . ASP B 1 237 ? 3.203 -1.836 -16.297 1 98.31 237 ASP B CA 1
ATOM 4690 C C . ASP B 1 237 ? 2.551 -3.045 -15.625 1 98.31 237 ASP B C 1
ATOM 4692 O O . ASP B 1 237 ? 2.172 -2.984 -14.453 1 98.31 237 ASP B O 1
ATOM 4696 N N . ILE B 1 238 ? 2.482 -4.137 -16.375 1 98.31 238 ILE B N 1
ATOM 4697 C CA . ILE B 1 238 ? 1.821 -5.336 -15.867 1 98.31 238 ILE B CA 1
ATOM 4698 C C . ILE B 1 238 ? 2.629 -5.922 -14.719 1 98.31 238 ILE B C 1
ATOM 4700 O O . ILE B 1 238 ? 2.059 -6.441 -13.75 1 98.31 238 ILE B O 1
ATOM 4704 N N . THR B 1 239 ? 3.926 -5.832 -14.812 1 98.44 239 THR B N 1
ATOM 4705 C CA . THR B 1 239 ? 4.785 -6.328 -13.742 1 98.44 239 THR B CA 1
ATOM 4706 C C . THR B 1 239 ? 4.523 -5.57 -12.445 1 98.44 239 THR B C 1
ATOM 4708 O O . THR B 1 239 ? 4.328 -6.18 -11.391 1 98.44 239 THR B O 1
ATOM 4711 N N . PHE B 1 240 ? 4.445 -4.297 -12.523 1 97.75 240 PHE B N 1
ATOM 4712 C CA . PHE B 1 240 ? 4.203 -3.463 -11.352 1 97.75 240 PHE B CA 1
ATOM 4713 C C . PHE B 1 240 ? 2.828 -3.746 -10.758 1 97.75 240 PHE B C 1
ATOM 4715 O O . PHE B 1 240 ? 2.686 -3.855 -9.539 1 97.75 240 PHE B O 1
ATOM 4722 N N . ILE B 1 241 ? 1.883 -3.877 -11.602 1 97.81 241 ILE B N 1
ATOM 4723 C CA . ILE B 1 241 ? 0.511 -4.121 -11.172 1 97.81 241 ILE B CA 1
ATOM 4724 C C . ILE B 1 241 ? 0.422 -5.48 -10.484 1 97.81 241 ILE B C 1
ATOM 4726 O O . ILE B 1 241 ? -0.213 -5.613 -9.43 1 97.81 241 ILE B O 1
ATOM 4730 N N . ASN B 1 242 ? 1.027 -6.469 -11.039 1 97.88 242 ASN B N 1
ATOM 4731 C CA . ASN B 1 242 ? 0.911 -7.84 -10.547 1 97.88 242 ASN B CA 1
ATOM 4732 C C . ASN B 1 242 ? 1.646 -8.023 -9.227 1 97.88 242 ASN B C 1
ATOM 4734 O O . ASN B 1 242 ? 1.223 -8.82 -8.383 1 97.88 242 ASN B O 1
ATOM 4738 N N . ILE B 1 243 ? 2.727 -7.316 -9.07 1 96.75 243 ILE B N 1
ATOM 4739 C CA . ILE B 1 243 ? 3.533 -7.578 -7.883 1 96.75 243 ILE B CA 1
ATOM 4740 C C . ILE B 1 243 ? 3.236 -6.527 -6.816 1 96.75 243 ILE B C 1
ATOM 4742 O O . ILE B 1 243 ? 2.648 -6.836 -5.777 1 96.75 243 ILE B O 1
ATOM 4746 N N . ALA B 1 244 ? 3.404 -5.301 -7.133 1 95.75 244 ALA B N 1
ATOM 4747 C CA . ALA B 1 244 ? 3.34 -4.246 -6.125 1 95.75 244 ALA B CA 1
ATOM 4748 C C . ALA B 1 244 ? 1.894 -3.918 -5.766 1 95.75 244 ALA B C 1
ATOM 4750 O O . ALA B 1 244 ? 1.505 -3.998 -4.598 1 95.75 244 ALA B O 1
ATOM 4751 N N . VAL B 1 245 ? 1.056 -3.547 -6.77 1 96.56 245 VAL B N 1
ATOM 4752 C CA . VAL B 1 245 ? -0.308 -3.121 -6.477 1 96.56 245 VAL B CA 1
ATOM 4753 C C . VAL B 1 245 ? -1.102 -4.289 -5.895 1 96.56 245 VAL B C 1
ATOM 4755 O O . VAL B 1 245 ? -1.792 -4.137 -4.883 1 96.56 245 VAL B O 1
ATOM 4758 N N . THR B 1 246 ? -0.955 -5.457 -6.527 1 96.31 246 THR B N 1
ATOM 4759 C CA . THR B 1 246 ? -1.648 -6.629 -6.004 1 96.31 246 THR B CA 1
ATOM 4760 C C . THR B 1 246 ? -1.125 -6.992 -4.617 1 96.31 246 THR B C 1
ATOM 4762 O O . THR B 1 246 ? -1.88 -7.477 -3.771 1 96.31 246 THR B O 1
ATOM 4765 N N . GLY B 1 247 ? 0.168 -6.738 -4.383 1 94.38 247 GLY B N 1
ATOM 4766 C CA . GLY B 1 247 ? 0.718 -6.914 -3.047 1 94.38 247 GLY B CA 1
ATOM 4767 C C . GLY B 1 247 ? 0.061 -6.027 -2.008 1 94.38 247 GLY B C 1
ATOM 4768 O O . GLY B 1 247 ? -0.24 -6.48 -0.9 1 94.38 247 GLY B O 1
ATOM 4769 N N . VAL B 1 248 ? -0.195 -4.793 -2.352 1 94.19 248 VAL B N 1
ATOM 4770 C CA . VAL B 1 248 ? -0.866 -3.854 -1.458 1 94.19 248 VAL B CA 1
ATOM 4771 C C . VAL B 1 248 ? -2.291 -4.328 -1.183 1 94.19 248 VAL B C 1
ATOM 4773 O O . VAL B 1 248 ? -2.752 -4.297 -0.039 1 94.19 248 VAL B O 1
ATOM 4776 N N . ILE B 1 249 ? -2.98 -4.805 -2.199 1 95.25 249 ILE B N 1
ATOM 4777 C CA . ILE B 1 249 ? -4.332 -5.332 -2.057 1 95.25 249 ILE B CA 1
ATOM 4778 C C . ILE B 1 249 ? -4.336 -6.488 -1.06 1 95.25 249 ILE B C 1
ATOM 4780 O O . ILE B 1 249 ? -5.152 -6.516 -0.134 1 95.25 249 ILE B O 1
ATOM 4784 N N . ALA B 1 250 ? -3.402 -7.379 -1.26 1 92.94 250 ALA B N 1
ATOM 4785 C CA . ALA B 1 250 ? -3.328 -8.555 -0.401 1 92.94 250 ALA B CA 1
ATOM 4786 C C . ALA B 1 250 ? -3.039 -8.164 1.045 1 92.94 250 ALA B C 1
ATOM 4788 O O . ALA B 1 250 ? -3.623 -8.727 1.976 1 92.94 250 ALA B O 1
ATOM 4789 N N . ASN B 1 251 ? -2.213 -7.199 1.237 1 91.56 251 ASN B N 1
ATOM 4790 C CA . ASN B 1 251 ? -1.812 -6.809 2.584 1 91.56 251 ASN B CA 1
ATOM 4791 C C . ASN B 1 251 ? -2.912 -6.02 3.289 1 91.56 251 ASN B C 1
ATOM 4793 O O . ASN B 1 251 ? -3.133 -6.191 4.488 1 91.56 251 ASN B O 1
ATOM 4797 N N . ILE B 1 252 ? -3.637 -5.152 2.557 1 91.81 252 ILE B N 1
ATOM 4798 C CA . ILE B 1 252 ? -4.715 -4.359 3.135 1 91.81 252 ILE B CA 1
ATOM 4799 C C . ILE B 1 252 ? -5.801 -5.285 3.678 1 91.81 252 ILE B C 1
ATOM 4801 O O . ILE B 1 252 ? -6.418 -4.992 4.703 1 91.81 252 ILE B O 1
ATOM 4805 N N . THR B 1 253 ? -5.957 -6.434 3.041 1 88.81 253 THR B N 1
ATOM 4806 C CA . THR B 1 253 ? -6.992 -7.379 3.439 1 88.81 253 THR B CA 1
ATOM 4807 C C . THR B 1 253 ? -6.422 -8.445 4.367 1 88.81 253 THR B C 1
ATOM 4809 O O . THR B 1 253 ? -7.086 -9.445 4.66 1 88.81 253 THR B O 1
ATOM 4812 N N . LYS B 1 254 ? -5.207 -8.25 4.773 1 80.69 254 LYS B N 1
ATOM 4813 C CA . LYS B 1 254 ? -4.508 -9.195 5.641 1 80.69 254 LYS B CA 1
ATOM 4814 C C . LYS B 1 254 ? -4.496 -10.594 5.035 1 80.69 254 LYS B C 1
ATOM 4816 O O . LYS B 1 254 ? -4.582 -11.586 5.762 1 80.69 254 LYS B O 1
ATOM 4821 N N . SER B 1 255 ? -4.602 -10.602 3.723 1 70.25 255 SER B N 1
ATOM 4822 C CA . SER B 1 255 ? -4.477 -11.766 2.857 1 70.25 255 SER B CA 1
ATOM 4823 C C . SER B 1 255 ? -5.684 -12.688 2.99 1 70.25 255 SER B C 1
ATOM 4825 O O . SER B 1 255 ? -5.664 -13.82 2.51 1 70.25 255 SER B O 1
ATOM 4827 N N . PHE B 1 256 ? -6.688 -12.312 3.621 1 69.81 256 PHE B N 1
ATOM 4828 C CA . PHE B 1 256 ? -7.793 -13.242 3.838 1 69.81 256 PHE B CA 1
ATOM 4829 C C . PHE B 1 256 ? -9.07 -12.734 3.176 1 69.81 256 PHE B C 1
ATOM 4831 O O . PHE B 1 256 ? -9.805 -13.5 2.564 1 69.81 256 PHE B O 1
ATOM 4838 N N . SER B 1 257 ? -9.281 -11.602 3.148 1 73.38 257 SER B N 1
ATOM 4839 C CA . SER B 1 257 ? -10.586 -11.125 2.709 1 73.38 257 SER B CA 1
ATOM 4840 C C . SER B 1 257 ? -10.594 -10.844 1.21 1 73.38 257 SER B C 1
ATOM 4842 O O . SER B 1 257 ? -11.625 -10.453 0.653 1 73.38 257 SER B O 1
ATOM 4844 N N . GLN B 1 258 ? -9.5 -11.211 0.596 1 77.75 258 GLN B N 1
ATOM 4845 C CA . GLN B 1 258 ? -9.438 -10.93 -0.833 1 77.75 258 GLN B CA 1
ATOM 4846 C C . GLN B 1 258 ? -9.664 -12.195 -1.655 1 77.75 258 GLN B C 1
ATOM 4848 O O . GLN B 1 258 ? -9.734 -12.141 -2.885 1 77.75 258 GLN B O 1
ATOM 4853 N N . SER B 1 259 ? -9.766 -13.281 -0.977 1 88.12 259 SER B N 1
ATOM 4854 C CA . SER B 1 259 ? -9.961 -14.562 -1.65 1 88.12 259 SER B CA 1
ATOM 4855 C C . SER B 1 259 ? -11.336 -15.148 -1.333 1 88.12 259 SER B C 1
ATOM 4857 O O . SER B 1 259 ? -11.938 -14.805 -0.313 1 88.12 259 SER B O 1
ATOM 4859 N N . ALA B 1 260 ? -11.836 -15.938 -2.275 1 95.06 260 ALA B N 1
ATOM 4860 C CA . ALA B 1 260 ? -13.125 -16.609 -2.09 1 95.06 260 ALA B CA 1
ATOM 4861 C C . ALA B 1 260 ? -13.148 -17.953 -2.816 1 95.06 260 ALA B C 1
ATOM 4863 O O . ALA B 1 260 ? -12.344 -18.828 -2.531 1 95.06 260 ALA B O 1
ATOM 4864 N N . LEU B 1 261 ? -14.055 -18.109 -3.717 1 96.06 261 LEU B N 1
ATOM 4865 C CA . LEU B 1 261 ? -14.266 -19.422 -4.309 1 96.06 261 LEU B CA 1
ATOM 4866 C C . LEU B 1 261 ? -13.086 -19.828 -5.188 1 96.06 261 LEU B C 1
ATOM 4868 O O . LEU B 1 261 ? -12.734 -21 -5.277 1 96.06 261 LEU B O 1
ATOM 4872 N N . GLY B 1 262 ? -12.508 -18.906 -5.906 1 96.25 262 GLY B N 1
ATOM 4873 C CA . GLY B 1 262 ? -11.359 -19.203 -6.758 1 96.25 262 GLY B CA 1
ATOM 4874 C C . GLY B 1 262 ? -10.203 -19.828 -6.004 1 96.25 262 GLY B C 1
ATOM 4875 O O . GLY B 1 262 ? -9.781 -20.938 -6.32 1 96.25 262 GLY B O 1
ATOM 4876 N N . HIS B 1 263 ? -9.766 -19.172 -4.973 1 94.88 263 HIS B N 1
ATOM 4877 C CA . HIS B 1 263 ? -8.641 -19.672 -4.188 1 94.88 263 HIS B CA 1
ATOM 4878 C C . HIS B 1 263 ? -9.039 -20.875 -3.357 1 94.88 263 HIS B C 1
ATOM 4880 O O . HIS B 1 263 ? -8.227 -21.781 -3.129 1 94.88 263 HIS B O 1
ATOM 4886 N N . MET B 1 264 ? -10.297 -20.891 -2.955 1 94.88 264 MET B N 1
ATOM 4887 C CA . MET B 1 264 ? -10.766 -22.078 -2.246 1 94.88 264 MET B CA 1
ATOM 4888 C C . MET B 1 264 ? -10.758 -23.297 -3.162 1 94.88 264 MET B C 1
ATOM 4890 O O . MET B 1 264 ? -10.5 -24.422 -2.713 1 94.88 264 MET B O 1
ATOM 4894 N N . MET B 1 265 ? -11.094 -23.062 -4.363 1 96.19 265 MET B N 1
ATOM 4895 C CA . MET B 1 265 ? -11.008 -24.141 -5.352 1 96.19 265 MET B CA 1
ATOM 4896 C C . MET B 1 265 ? -9.57 -24.641 -5.48 1 96.19 265 MET B C 1
ATOM 4898 O O . MET B 1 265 ? -9.344 -25.844 -5.582 1 96.19 265 MET B O 1
ATOM 4902 N N . TYR B 1 266 ? -8.656 -23.703 -5.574 1 95.88 266 TYR B N 1
ATOM 4903 C CA . TYR B 1 266 ? -7.254 -24.109 -5.586 1 95.88 266 TYR B CA 1
ATOM 4904 C C . TYR B 1 266 ? -6.941 -25.031 -4.414 1 95.88 266 TYR B C 1
ATOM 4906 O O . TYR B 1 266 ? -6.312 -26.078 -4.59 1 95.88 266 TYR B O 1
ATOM 4914 N N . ASP B 1 267 ? -7.41 -24.656 -3.219 1 93.75 267 ASP B N 1
ATOM 4915 C CA . ASP B 1 267 ? -7.176 -25.469 -2.027 1 93.75 267 ASP B CA 1
ATOM 4916 C C . ASP B 1 267 ? -7.805 -26.844 -2.174 1 93.75 267 ASP B C 1
ATOM 4918 O O . ASP B 1 267 ? -7.188 -27.859 -1.819 1 93.75 267 ASP B O 1
ATOM 4922 N N . GLY B 1 268 ? -8.977 -26.875 -2.654 1 95.19 268 GLY B N 1
ATOM 4923 C CA . GLY B 1 268 ? -9.656 -28.141 -2.873 1 95.19 268 GLY B CA 1
ATOM 4924 C C . GLY B 1 268 ? -8.945 -29.047 -3.865 1 95.19 268 GLY B C 1
ATOM 4925 O O . GLY B 1 268 ? -8.781 -30.234 -3.625 1 95.19 268 GLY B O 1
ATOM 4926 N N . VAL B 1 269 ? -8.516 -28.438 -4.984 1 96.69 269 VAL B N 1
ATOM 4927 C CA . VAL B 1 269 ? -7.805 -29.188 -6.016 1 96.69 269 VAL B CA 1
ATOM 4928 C C . VAL B 1 269 ? -6.512 -29.766 -5.441 1 96.69 269 VAL B C 1
ATOM 4930 O O . VAL B 1 269 ? -6.191 -30.938 -5.656 1 96.69 269 VAL B O 1
ATOM 4933 N N . ARG B 1 270 ? -5.82 -28.953 -4.656 1 94.12 270 ARG B N 1
ATOM 4934 C CA . ARG B 1 270 ? -4.543 -29.391 -4.102 1 94.12 270 ARG B CA 1
ATOM 4935 C C . ARG B 1 270 ? -4.75 -30.422 -3 1 94.12 270 ARG B C 1
ATOM 4937 O O . ARG B 1 270 ? -3.861 -31.234 -2.723 1 94.12 270 ARG B O 1
ATOM 4944 N N . THR B 1 271 ? -5.906 -30.438 -2.422 1 92.75 271 THR B N 1
ATOM 4945 C CA . THR B 1 271 ? -6.203 -31.375 -1.347 1 92.75 271 THR B CA 1
ATOM 4946 C C . THR B 1 271 ? -6.691 -32.719 -1.911 1 92.75 271 THR B C 1
ATOM 4948 O O . THR B 1 271 ? -6.215 -33.781 -1.508 1 92.75 271 THR B O 1
ATOM 4951 N N . TYR B 1 272 ? -7.539 -32.688 -2.9 1 95.81 272 TYR B N 1
ATOM 4952 C CA . TYR B 1 272 ? -8.25 -33.875 -3.291 1 95.81 272 TYR B CA 1
ATOM 4953 C C . TYR B 1 272 ? -7.75 -34.406 -4.633 1 95.81 272 TYR B C 1
ATOM 4955 O O . TYR B 1 272 ? -7.996 -35.562 -4.992 1 95.81 272 TYR B O 1
ATOM 4963 N N . PHE B 1 273 ? -7.129 -33.562 -5.371 1 96.88 273 PHE B N 1
ATOM 4964 C CA . PHE B 1 273 ? -6.672 -33.938 -6.703 1 96.88 273 PHE B CA 1
ATOM 4965 C C . PHE B 1 273 ? -5.199 -33.562 -6.891 1 96.88 273 PHE B C 1
ATOM 4967 O O . PHE B 1 273 ? -4.816 -33.031 -7.93 1 96.88 273 PHE B O 1
ATOM 4974 N N . THR B 1 274 ? -4.414 -33.812 -5.879 1 92.56 274 THR B N 1
ATOM 4975 C CA . THR B 1 274 ? -3 -33.469 -5.812 1 92.56 274 THR B CA 1
ATOM 4976 C C . THR B 1 274 ? -2.232 -34.094 -6.973 1 92.56 274 THR B C 1
ATOM 4978 O O . THR B 1 274 ? -1.413 -33.438 -7.613 1 92.56 274 THR B O 1
ATOM 4981 N N . LYS B 1 275 ? -2.477 -35.344 -7.273 1 93.06 275 LYS B N 1
ATOM 4982 C CA . LYS B 1 275 ? -1.754 -36.062 -8.32 1 93.06 275 LYS B CA 1
ATOM 4983 C C . LYS B 1 275 ? -2.289 -35.719 -9.703 1 93.06 275 LYS B C 1
ATOM 4985 O O . LYS B 1 275 ? -1.514 -35.469 -10.625 1 93.06 275 LYS B O 1
ATOM 4990 N N . GLU B 1 276 ? -3.621 -35.688 -9.844 1 95.56 276 GLU B N 1
ATOM 4991 C CA . GLU B 1 276 ? -4.254 -35.438 -11.133 1 95.56 276 GLU B CA 1
ATOM 4992 C C . GLU B 1 276 ? -3.857 -34.062 -11.664 1 95.56 276 GLU B C 1
ATOM 4994 O O . GLU B 1 276 ? -3.643 -33.875 -12.867 1 95.56 276 GLU B O 1
ATOM 4999 N N . ALA B 1 277 ? -3.76 -33.125 -10.703 1 95.5 277 ALA B N 1
ATOM 5000 C CA . ALA B 1 277 ? -3.5 -31.75 -11.109 1 95.5 277 ALA B CA 1
ATOM 5001 C C . ALA B 1 277 ? -2.076 -31.328 -10.75 1 95.5 277 ALA B C 1
ATOM 5003 O O . ALA B 1 277 ? -1.807 -30.141 -10.531 1 95.5 277 ALA B O 1
ATOM 5004 N N . GLU B 1 278 ? -1.189 -32.219 -10.719 1 91.62 278 GLU B N 1
ATOM 5005 C CA . GLU B 1 278 ? 0.18 -31.969 -10.273 1 91.62 278 GLU B CA 1
ATOM 5006 C C . GLU B 1 278 ? 0.866 -30.938 -11.164 1 91.62 278 GLU B C 1
ATOM 5008 O O . GLU B 1 278 ? 1.668 -30.141 -10.68 1 91.62 278 GLU B O 1
ATOM 5013 N N . HIS B 1 279 ? 0.521 -30.906 -12.406 1 92.94 279 HIS B N 1
ATOM 5014 C CA . HIS B 1 279 ? 1.212 -30.031 -13.352 1 92.94 279 HIS B CA 1
ATOM 5015 C C . HIS B 1 279 ? 0.571 -28.656 -13.406 1 92.94 279 HIS B C 1
ATOM 5017 O O . HIS B 1 279 ? 1.154 -27.719 -13.953 1 92.94 279 HIS B O 1
ATOM 5023 N N . ALA B 1 280 ? -0.634 -28.531 -12.883 1 95.62 280 ALA B N 1
ATOM 5024 C CA . ALA B 1 280 ? -1.36 -27.266 -12.969 1 95.62 280 ALA B CA 1
ATOM 5025 C C . ALA B 1 280 ? -0.751 -26.219 -12.039 1 95.62 280 ALA B C 1
ATOM 5027 O O . ALA B 1 280 ? -0.4 -26.531 -10.898 1 95.62 280 ALA B O 1
ATOM 5028 N N . LEU B 1 281 ? -0.573 -25.016 -12.555 1 94.94 281 LEU B N 1
ATOM 5029 C CA . LEU B 1 281 ? -0.062 -23.906 -11.75 1 94.94 281 LEU B CA 1
ATOM 5030 C C . LEU B 1 281 ? -1.165 -23.312 -10.891 1 94.94 281 LEU B C 1
ATOM 5032 O O . LEU B 1 281 ? -2.35 -23.469 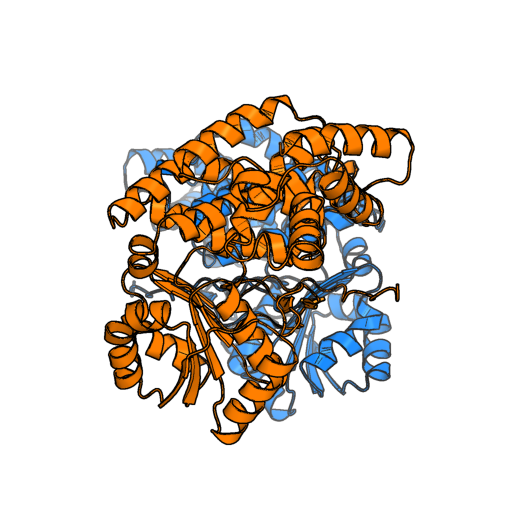-11.188 1 94.94 281 LEU B O 1
ATOM 5036 N N . HIS B 1 282 ? -0.751 -22.656 -9.812 1 94.5 282 HIS B N 1
ATOM 5037 C CA . HIS B 1 282 ? -1.678 -21.984 -8.914 1 94.5 282 HIS B CA 1
ATOM 5038 C C . HIS B 1 282 ? -2.631 -21.078 -9.68 1 94.5 282 HIS B C 1
ATOM 5040 O O . HIS B 1 282 ? -3.852 -21.234 -9.586 1 94.5 282 HIS B O 1
ATOM 5046 N N . GLY B 1 283 ? -2.061 -20.156 -10.5 1 96.38 283 GLY B N 1
ATOM 5047 C CA . GLY B 1 283 ? -2.861 -19.188 -11.234 1 96.38 283 GLY B CA 1
ATOM 5048 C C . GLY B 1 283 ? -3.783 -19.828 -12.258 1 96.38 283 GLY B C 1
ATOM 5049 O O . GLY B 1 283 ? -4.828 -19.266 -12.594 1 96.38 283 GLY B O 1
ATOM 5050 N N . GLU B 1 284 ? -3.416 -21 -12.75 1 97.75 284 GLU B N 1
ATOM 5051 C CA . GLU B 1 284 ? -4.258 -21.719 -13.703 1 97.75 284 GLU B CA 1
ATOM 5052 C C . GLU B 1 284 ? -5.508 -22.281 -13.023 1 97.75 284 GLU B C 1
ATOM 5054 O O . GLU B 1 284 ? -6.613 -22.156 -13.555 1 97.75 284 GLU B O 1
ATOM 5059 N N . ILE B 1 285 ? -5.281 -22.844 -11.875 1 97.62 285 ILE B N 1
ATOM 5060 C CA . ILE B 1 285 ? -6.406 -23.422 -11.141 1 97.62 285 ILE B CA 1
ATOM 5061 C C . ILE B 1 285 ? -7.355 -22.297 -10.703 1 97.62 285 ILE B C 1
ATOM 5063 O O . ILE B 1 285 ? -8.57 -22.406 -10.891 1 97.62 285 ILE B O 1
ATOM 5067 N N . VAL B 1 286 ? -6.789 -21.25 -10.172 1 97.5 286 VAL B N 1
ATOM 5068 C CA . VAL B 1 286 ? -7.59 -20.109 -9.742 1 97.5 286 VAL B CA 1
ATOM 5069 C C . VAL B 1 286 ? -8.367 -19.547 -10.93 1 97.5 286 VAL B C 1
ATOM 5071 O O . VAL B 1 286 ? -9.562 -19.25 -10.812 1 97.5 286 VAL B O 1
ATOM 5074 N N . ALA B 1 287 ? -7.734 -19.453 -12.047 1 97.88 287 ALA B N 1
ATOM 5075 C CA . ALA B 1 287 ? -8.344 -18.859 -13.234 1 97.88 287 ALA B CA 1
ATOM 5076 C C . ALA B 1 287 ? -9.562 -19.672 -13.688 1 97.88 287 ALA B C 1
ATOM 5078 O O . ALA B 1 287 ? -10.617 -19.109 -13.969 1 97.88 287 ALA B O 1
ATOM 5079 N N . VAL B 1 288 ? -9.414 -20.938 -13.742 1 98.19 288 VAL B N 1
ATOM 5080 C CA . VAL B 1 288 ? -10.531 -21.781 -14.148 1 98.19 288 VAL B CA 1
ATOM 5081 C C . VAL B 1 288 ? -11.672 -21.641 -13.148 1 98.19 288 VAL B C 1
ATOM 5083 O O . VAL B 1 288 ? -12.844 -21.609 -13.531 1 98.19 288 VAL B O 1
ATOM 5086 N N . ALA B 1 289 ? -11.312 -21.5 -11.953 1 98.06 289 ALA B N 1
ATOM 5087 C CA . ALA B 1 289 ? -12.312 -21.391 -10.891 1 98.06 289 ALA B CA 1
ATOM 5088 C C . ALA B 1 289 ? -13.031 -20.047 -10.938 1 98.06 289 ALA B C 1
ATOM 5090 O O . ALA B 1 289 ? -14.094 -19.875 -10.328 1 98.06 289 ALA B O 1
ATOM 5091 N N . LEU B 1 290 ? -12.469 -19.078 -11.625 1 98 290 LEU B N 1
ATOM 5092 C CA . LEU B 1 290 ? -13.086 -17.766 -11.703 1 98 290 LEU B CA 1
ATOM 5093 C C . LEU B 1 290 ? -14.414 -17.828 -12.461 1 98 290 LEU B C 1
ATOM 5095 O O . LEU B 1 290 ? -15.289 -17 -12.25 1 98 290 LEU B O 1
ATOM 5099 N N . PHE B 1 291 ? -14.57 -18.844 -13.336 1 98.06 291 PHE B N 1
ATOM 5100 C CA . PHE B 1 291 ? -15.859 -19.016 -13.992 1 98.06 291 PHE B CA 1
ATOM 5101 C C . PHE B 1 291 ? -16.953 -19.328 -12.977 1 98.06 291 PHE B C 1
ATOM 5103 O O . PHE B 1 291 ? -18.047 -18.797 -13.062 1 98.06 291 PHE B O 1
ATOM 5110 N N . THR B 1 292 ? -16.594 -20.141 -12.023 1 97.25 292 THR B N 1
ATOM 5111 C CA . THR B 1 292 ? -17.5 -20.438 -10.922 1 97.25 292 THR B CA 1
ATOM 5112 C C . THR B 1 292 ? -17.781 -19.188 -10.094 1 97.25 292 THR B C 1
ATOM 5114 O O . THR B 1 292 ? -18.938 -18.891 -9.781 1 97.25 292 THR B O 1
ATOM 5117 N N . GLN B 1 293 ? -16.766 -18.438 -9.812 1 97.94 293 GLN B N 1
ATOM 5118 C CA . GLN B 1 293 ? -16.891 -17.25 -8.992 1 97.94 293 GLN B CA 1
ATOM 5119 C C . GLN B 1 293 ? -17.766 -16.188 -9.68 1 97.94 293 GLN B C 1
ATOM 5121 O O . GLN B 1 293 ? -18.609 -15.57 -9.047 1 97.94 293 GLN B O 1
ATOM 5126 N N . LEU B 1 294 ? -17.5 -15.984 -10.961 1 98 294 LEU B N 1
ATOM 5127 C CA . LEU B 1 294 ? -18.281 -15.008 -11.711 1 98 294 LEU B CA 1
ATOM 5128 C C . LEU B 1 294 ? -19.766 -15.375 -11.711 1 98 294 LEU B C 1
ATOM 5130 O O . LEU B 1 294 ? -20.625 -14.508 -11.508 1 98 294 LEU B O 1
ATOM 5134 N N . TYR B 1 295 ? -20.047 -16.625 -11.914 1 97.38 295 TYR B N 1
ATOM 5135 C CA . TYR B 1 295 ? -21.438 -17.078 -11.867 1 97.38 295 TYR B CA 1
ATOM 5136 C C . TYR B 1 295 ? -22.031 -16.859 -10.484 1 97.38 295 TYR B C 1
ATOM 5138 O O . TYR B 1 295 ? -23.156 -16.344 -10.367 1 97.38 295 TYR B O 1
ATOM 5146 N N . TYR B 1 296 ? -21.266 -17.219 -9.508 1 96.81 296 TYR B N 1
ATOM 5147 C CA . TYR B 1 296 ? -21.703 -17.062 -8.125 1 96.81 296 TYR B CA 1
ATOM 5148 C C . TYR B 1 296 ? -21.953 -15.594 -7.793 1 96.81 296 TYR B C 1
ATOM 5150 O O . TYR B 1 296 ? -22.812 -15.266 -6.969 1 96.81 296 TYR B O 1
ATOM 5158 N N . ASN B 1 297 ? -21.203 -14.68 -8.438 1 96.56 297 ASN B N 1
ATOM 5159 C CA . ASN B 1 297 ? -21.344 -13.242 -8.242 1 96.56 297 ASN B CA 1
ATOM 5160 C C . ASN B 1 297 ? -22.531 -12.68 -9.031 1 96.56 297 ASN B C 1
ATOM 5162 O O . ASN B 1 297 ? -22.781 -11.477 -9 1 96.56 297 ASN B O 1
ATOM 5166 N N . LYS B 1 298 ? -23.203 -13.516 -9.836 1 96.06 298 LYS B N 1
ATOM 5167 C CA . LYS B 1 298 ? -24.297 -13.094 -10.719 1 96.06 298 LYS B CA 1
ATOM 5168 C C . LYS B 1 298 ? -23.766 -12.219 -11.844 1 96.06 298 LYS B C 1
ATOM 5170 O O . LYS B 1 298 ? -24.406 -11.234 -12.227 1 96.06 298 LYS B O 1
ATOM 5175 N N . LEU B 1 299 ? -22.594 -12.516 -12.258 1 97.19 299 LEU B N 1
ATOM 5176 C CA . LEU B 1 299 ? -21.938 -11.812 -13.352 1 97.19 299 LEU B CA 1
ATOM 5177 C C . LEU B 1 299 ? -21.594 -12.773 -14.484 1 97.19 299 LEU B C 1
ATOM 5179 O O . LEU B 1 299 ? -20.484 -12.727 -15.023 1 97.19 299 LEU B O 1
ATOM 5183 N N . SER B 1 300 ? -22.484 -13.664 -14.805 1 95.25 300 SER B N 1
ATOM 5184 C CA . SER B 1 300 ? -22.266 -14.68 -15.82 1 95.25 300 SER B CA 1
ATOM 5185 C C . SER B 1 300 ? -21.922 -14.055 -17.172 1 95.25 300 SER B C 1
ATOM 5187 O O . SER B 1 300 ? -21.203 -14.656 -17.969 1 95.25 300 SER B O 1
ATOM 5189 N N . GLU B 1 301 ? -22.375 -12.867 -17.391 1 95.06 301 GLU B N 1
ATOM 5190 C CA . GLU B 1 301 ? -22.141 -12.18 -18.656 1 95.06 301 GLU B CA 1
ATOM 5191 C C . GLU B 1 301 ? -20.672 -11.883 -18.844 1 95.06 301 GLU B C 1
ATOM 5193 O O . GLU B 1 301 ? -20.219 -11.695 -19.984 1 95.06 301 GLU B O 1
ATOM 5198 N N . ASP B 1 302 ? -19.906 -11.836 -17.797 1 96.38 302 ASP B N 1
ATOM 5199 C CA . ASP B 1 302 ? -18.484 -11.492 -17.875 1 96.38 302 ASP B CA 1
ATOM 5200 C C . ASP B 1 302 ? -17.641 -12.727 -18.188 1 96.38 302 ASP B C 1
ATOM 5202 O O . ASP B 1 302 ? -16.453 -12.602 -18.5 1 96.38 302 ASP B O 1
ATOM 5206 N N . LYS B 1 303 ? -18.188 -13.945 -18.156 1 96.88 303 LYS B N 1
ATOM 5207 C CA . LYS B 1 303 ? -17.438 -15.188 -18.312 1 96.88 303 LYS B CA 1
ATOM 5208 C C . LYS B 1 303 ? -16.844 -15.297 -19.703 1 96.88 303 LYS B C 1
ATOM 5210 O O . LYS B 1 303 ? -15.703 -15.75 -19.859 1 96.88 303 LYS B O 1
ATOM 5215 N N . GLU B 1 304 ? -17.562 -14.859 -20.656 1 97.25 304 GLU B N 1
ATOM 5216 C CA . GLU B 1 304 ? -17.094 -15.008 -22.031 1 97.25 304 GLU B CA 1
ATOM 5217 C C . GLU B 1 304 ? -15.875 -14.133 -22.281 1 97.25 304 GLU B C 1
ATOM 5219 O O . GLU B 1 304 ? -14.938 -14.539 -22.984 1 97.25 304 GLU B O 1
ATOM 5224 N N . ALA B 1 305 ? -15.945 -12.93 -21.812 1 97.31 305 ALA B N 1
ATOM 5225 C CA . ALA B 1 305 ? -14.797 -12.039 -21.953 1 97.31 305 ALA B CA 1
ATOM 5226 C C . ALA B 1 305 ? -13.562 -12.641 -21.281 1 97.31 305 ALA B C 1
ATOM 5228 O O . ALA B 1 305 ? -12.453 -12.57 -21.828 1 97.31 305 ALA B O 1
ATOM 5229 N N . LEU B 1 306 ? -13.773 -13.211 -20.109 1 97.81 306 LEU B N 1
ATOM 5230 C CA . LEU B 1 306 ? -12.664 -13.852 -19.406 1 97.81 306 LEU B CA 1
ATOM 5231 C C . LEU B 1 306 ? -12.148 -15.055 -20.172 1 97.81 306 LEU B C 1
ATOM 5233 O O . LEU B 1 306 ? -10.938 -15.258 -20.297 1 97.81 306 LEU B O 1
ATOM 5237 N N . ARG B 1 307 ? -13.023 -15.844 -20.703 1 97.75 307 ARG B N 1
ATOM 5238 C CA . ARG B 1 307 ? -12.664 -17.031 -21.484 1 97.75 307 ARG B CA 1
ATOM 5239 C C . ARG B 1 307 ? -11.797 -16.656 -22.672 1 97.75 307 ARG B C 1
ATOM 5241 O O . ARG B 1 307 ? -10.766 -17.297 -22.922 1 97.75 307 ARG B O 1
ATOM 5248 N N . LEU B 1 308 ? -12.219 -15.641 -23.391 1 97.69 308 LEU B N 1
ATOM 5249 C CA . LEU B 1 308 ? -11.477 -15.195 -24.562 1 97.69 308 LEU B CA 1
ATOM 5250 C C . LEU B 1 308 ? -10.109 -14.656 -24.156 1 97.69 308 LEU B C 1
ATOM 5252 O O . LEU B 1 308 ? -9.117 -14.891 -24.859 1 97.69 308 LEU B O 1
ATOM 5256 N N . PHE B 1 309 ? -10.133 -13.938 -23.109 1 97.88 309 PHE B N 1
ATOM 5257 C CA . PHE B 1 309 ? -8.891 -13.398 -22.578 1 97.88 309 PHE B CA 1
ATOM 5258 C C . PHE B 1 309 ? -7.914 -14.523 -22.25 1 97.88 309 PHE B C 1
ATOM 5260 O O . PHE B 1 309 ? -6.746 -14.477 -22.641 1 97.88 309 PHE B O 1
ATOM 5267 N N . MET B 1 310 ? -8.367 -15.586 -21.562 1 97.81 310 MET B N 1
ATOM 5268 C CA . MET B 1 310 ? -7.555 -16.734 -21.172 1 97.81 310 MET B CA 1
ATOM 5269 C C . MET B 1 310 ? -7.086 -17.516 -22.391 1 97.81 310 MET B C 1
ATOM 5271 O O . MET B 1 310 ? -5.93 -17.938 -22.453 1 97.81 310 MET B O 1
ATOM 5275 N N . LYS B 1 311 ? -7.949 -17.672 -23.281 1 97.12 311 LYS B N 1
ATOM 5276 C CA . LYS B 1 311 ? -7.617 -18.391 -24.5 1 97.12 311 LYS B CA 1
ATOM 5277 C C . LYS B 1 311 ? -6.473 -17.703 -25.25 1 97.12 311 LYS B C 1
ATOM 5279 O O . LYS B 1 311 ? -5.57 -18.375 -25.766 1 97.12 311 LYS B O 1
ATOM 5284 N N . GLY B 1 312 ? -6.52 -16.406 -25.234 1 95.81 312 GLY B N 1
ATOM 5285 C CA . GLY B 1 312 ? -5.504 -15.633 -25.922 1 95.81 312 GLY B CA 1
ATOM 5286 C C . GLY B 1 312 ? -4.129 -15.758 -25.281 1 95.81 312 GLY B C 1
ATOM 5287 O O . GLY B 1 312 ? -3.119 -15.438 -25.922 1 95.81 312 GLY B O 1
ATOM 5288 N N . MET B 1 313 ? -4.055 -16.297 -24.125 1 95.94 313 MET B N 1
ATOM 5289 C CA . MET B 1 313 ? -2.779 -16.453 -23.422 1 95.94 313 MET B CA 1
ATOM 5290 C C . MET B 1 313 ? -2.436 -17.922 -23.234 1 95.94 313 MET B C 1
ATOM 5292 O O . MET B 1 313 ? -1.579 -18.25 -22.406 1 95.94 313 MET B O 1
ATOM 5296 N N . ASP B 1 314 ? -3.158 -18.766 -23.891 1 96.06 314 ASP B N 1
ATOM 5297 C CA . ASP B 1 314 ? -2.912 -20.203 -23.891 1 96.06 314 ASP B CA 1
ATOM 5298 C C . ASP B 1 314 ? -3.139 -20.812 -22.516 1 96.06 314 ASP B C 1
ATOM 5300 O O . ASP B 1 314 ? -2.365 -21.656 -22.062 1 96.06 314 ASP B O 1
ATOM 5304 N N . MET B 1 315 ? -4.168 -20.344 -21.844 1 97.75 315 MET B N 1
ATOM 5305 C CA . MET B 1 315 ? -4.453 -20.812 -20.5 1 97.75 315 MET B CA 1
ATOM 5306 C C . MET B 1 315 ? -5.543 -21.891 -20.516 1 97.75 315 MET B C 1
ATOM 5308 O O . MET B 1 315 ? -6.402 -21.891 -21.391 1 97.75 315 MET B O 1
ATOM 5312 N N . PRO B 1 316 ? -5.469 -22.828 -19.609 1 98.25 316 PRO B N 1
ATOM 5313 C CA . PRO B 1 316 ? -6.551 -23.812 -19.516 1 98.25 316 PRO B CA 1
ATOM 5314 C C . PRO B 1 316 ? -7.902 -23.172 -19.188 1 98.25 316 PRO B C 1
ATOM 5316 O O . PRO B 1 316 ? -7.961 -22.203 -18.438 1 98.25 316 PRO B O 1
ATOM 5319 N N . LEU B 1 317 ? -8.93 -23.828 -19.703 1 98.19 317 LEU B N 1
ATOM 5320 C CA . LEU B 1 317 ? -10.25 -23.234 -19.578 1 98.19 317 LEU B CA 1
ATOM 5321 C C . LEU B 1 317 ? -11.195 -24.141 -18.812 1 98.19 317 LEU B C 1
ATOM 5323 O O . LEU B 1 317 ? -12.297 -23.734 -18.438 1 98.19 317 LEU B O 1
ATOM 5327 N N . THR B 1 318 ? -10.719 -25.406 -18.562 1 97.94 318 THR B N 1
ATOM 5328 C CA . THR B 1 318 ? -11.609 -26.391 -17.953 1 97.94 318 THR B CA 1
ATOM 5329 C C . THR B 1 318 ? -10.859 -27.219 -16.922 1 97.94 318 THR B C 1
ATOM 5331 O O . THR B 1 318 ? -9.633 -27.25 -16.906 1 97.94 318 THR B O 1
ATOM 5334 N N . LEU B 1 319 ? -11.68 -27.906 -16.062 1 97.94 319 LEU B N 1
ATOM 5335 C CA . LEU B 1 319 ? -11.117 -28.844 -15.109 1 97.94 319 LEU B CA 1
ATOM 5336 C C . LEU B 1 319 ? -10.312 -29.938 -15.82 1 97.94 319 LEU B C 1
ATOM 5338 O O . LEU B 1 319 ? -9.25 -30.344 -15.344 1 97.94 319 LEU B O 1
ATOM 5342 N N . GLN B 1 320 ? -10.82 -30.312 -16.938 1 98 320 GLN B N 1
ATOM 5343 C CA . GLN B 1 320 ? -10.148 -31.359 -17.703 1 98 320 GLN B CA 1
ATOM 5344 C C . GLN B 1 320 ? -8.75 -30.922 -18.125 1 98 320 GLN B C 1
ATOM 5346 O O . GLN B 1 320 ? -7.801 -31.703 -18.062 1 98 320 GLN B O 1
ATOM 5351 N N . GLU B 1 321 ? -8.688 -29.703 -18.547 1 98.12 321 GLU B N 1
ATOM 5352 C CA . GLU B 1 321 ? -7.41 -29.172 -19 1 98.12 321 GLU B CA 1
ATOM 5353 C C . GLU B 1 321 ? -6.434 -29.016 -17.844 1 98.12 321 GLU B C 1
ATOM 5355 O O . GLU B 1 321 ? -5.227 -28.906 -18.047 1 98.12 321 GLU B O 1
ATOM 5360 N N . LEU B 1 322 ? -6.926 -29.031 -16.609 1 98 322 LEU B N 1
ATOM 5361 C CA . LEU B 1 322 ? -6.086 -28.984 -15.414 1 98 322 LEU B CA 1
ATOM 5362 C C . LEU B 1 322 ? -5.668 -30.391 -14.992 1 98 322 LEU B C 1
ATOM 5364 O O . LEU B 1 322 ? -4.848 -30.547 -14.086 1 98 322 LEU B O 1
ATOM 5368 N N . GLY B 1 323 ? -6.305 -31.391 -15.562 1 97.69 323 GLY B N 1
ATOM 5369 C CA . GLY B 1 323 ? -5.977 -32.781 -15.258 1 97.69 323 GLY B CA 1
ATOM 5370 C C . GLY B 1 323 ? -7.051 -33.469 -14.445 1 97.69 323 GLY B C 1
ATOM 5371 O O . GLY B 1 323 ? -6.875 -34.625 -14.039 1 97.69 323 GLY B O 1
ATOM 5372 N N . ILE B 1 324 ? -8.125 -32.812 -14.227 1 98.06 324 ILE B N 1
ATOM 5373 C CA . ILE B 1 324 ? -9.203 -33.344 -13.422 1 98.06 324 ILE B CA 1
ATOM 5374 C C . ILE B 1 324 ? -10.406 -33.656 -14.305 1 98.06 324 ILE B C 1
ATOM 5376 O O . ILE B 1 324 ? -11.016 -32.75 -14.875 1 98.06 324 ILE B O 1
ATOM 5380 N N . GLU B 1 325 ? -10.805 -34.906 -14.391 1 97.19 325 GLU B N 1
ATOM 5381 C CA . GLU B 1 325 ? -12 -35.25 -15.156 1 97.19 325 GLU B CA 1
ATOM 5382 C C . GLU B 1 325 ? -13.258 -34.719 -14.5 1 97.19 325 GLU B C 1
ATOM 5384 O O . GLU B 1 325 ? -13.516 -34.969 -13.32 1 97.19 325 GLU B O 1
ATOM 5389 N N . PRO B 1 326 ? -13.992 -34 -15.25 1 96.44 326 PRO B N 1
ATOM 5390 C CA . PRO B 1 326 ? -15.18 -33.375 -14.656 1 96.44 326 PRO B CA 1
ATOM 5391 C C . PRO B 1 326 ? -16.328 -34.375 -14.484 1 96.44 326 PRO B C 1
ATOM 5393 O O . PRO B 1 326 ? -17.438 -34.125 -14.969 1 96.44 326 PRO B O 1
ATOM 5396 N N . THR B 1 327 ? -16.141 -35.438 -13.789 1 96.88 327 THR B N 1
ATOM 5397 C CA . THR B 1 327 ? -17.219 -36.344 -13.43 1 96.88 327 THR B CA 1
ATOM 5398 C C . THR B 1 327 ? -18.078 -35.781 -12.32 1 96.88 327 THR B C 1
ATOM 5400 O O . THR B 1 327 ? -17.641 -34.875 -11.602 1 96.88 327 THR B O 1
ATOM 5403 N N . GLN B 1 328 ? -19.281 -36.312 -12.227 1 96.12 328 GLN B N 1
ATOM 5404 C CA . GLN B 1 328 ? -20.156 -35.844 -11.148 1 96.12 328 GLN B CA 1
ATOM 5405 C C . GLN B 1 328 ? -19.516 -36.062 -9.781 1 96.12 328 GLN B C 1
ATOM 5407 O O . GLN B 1 328 ? -19.625 -35.219 -8.891 1 96.12 328 GLN B O 1
ATOM 5412 N N . LYS B 1 329 ? -18.859 -37.125 -9.68 1 97.25 329 LYS B N 1
ATOM 5413 C CA . LYS B 1 329 ? -18.188 -37.438 -8.422 1 97.25 329 LYS B CA 1
ATOM 5414 C C . LYS B 1 329 ? -17.141 -36.406 -8.07 1 97.25 329 LYS B C 1
ATOM 5416 O O . LYS B 1 329 ? -17.094 -35.906 -6.938 1 97.25 329 LYS B O 1
ATOM 5421 N N . ASN B 1 330 ? -16.25 -36.094 -9.031 1 97.5 330 ASN B N 1
ATOM 5422 C CA . ASN B 1 330 ? -15.203 -35.094 -8.797 1 97.5 330 ASN B CA 1
ATOM 5423 C C . ASN B 1 330 ? -15.781 -33.719 -8.5 1 97.5 330 ASN B C 1
ATOM 5425 O O . ASN B 1 330 ? -15.273 -33 -7.633 1 97.5 330 ASN B O 1
ATOM 5429 N N . LEU B 1 331 ? -16.859 -33.375 -9.172 1 97.31 331 LEU B N 1
ATOM 5430 C CA . LEU B 1 331 ? -17.516 -32.094 -8.945 1 97.31 331 LEU B CA 1
ATOM 5431 C C . LEU B 1 331 ? -18.141 -32.031 -7.559 1 97.31 331 LEU B C 1
ATOM 5433 O O . LEU B 1 331 ? -18.094 -31 -6.887 1 97.31 331 LEU B O 1
ATOM 5437 N N . ASP B 1 332 ? -18.734 -33.156 -7.164 1 97 332 ASP B N 1
ATOM 5438 C CA . ASP B 1 332 ? -19.344 -33.219 -5.84 1 97 332 ASP B CA 1
ATOM 5439 C C . ASP B 1 332 ? -18.297 -33.031 -4.746 1 97 332 ASP B C 1
ATOM 5441 O O . ASP B 1 332 ? -18.562 -32.375 -3.732 1 97 332 ASP B O 1
ATOM 5445 N N . ILE B 1 333 ? -17.188 -33.562 -4.965 1 97.38 333 ILE B N 1
ATOM 5446 C CA . ILE B 1 333 ? -16.094 -33.438 -4.004 1 97.38 333 ILE B CA 1
ATOM 5447 C C . ILE B 1 333 ? -15.695 -31.984 -3.855 1 97.38 333 ILE B C 1
ATOM 5449 O O . ILE B 1 333 ? -15.609 -31.453 -2.738 1 97.38 333 ILE B O 1
ATOM 5453 N N . LEU B 1 334 ? -15.469 -31.312 -4.965 1 97.44 334 LEU B N 1
ATOM 5454 C CA . LEU B 1 334 ? -15.055 -29.906 -4.949 1 97.44 334 LEU B CA 1
ATOM 5455 C C . LEU B 1 334 ? -16.172 -29.016 -4.418 1 97.44 334 LEU B C 1
ATOM 5457 O O . LEU B 1 334 ? -15.906 -28.078 -3.662 1 97.44 334 LEU B O 1
ATOM 5461 N N . GLU B 1 335 ? -17.359 -29.297 -4.836 1 97.44 335 GLU B N 1
ATOM 5462 C CA . GLU B 1 335 ? -18.516 -28.516 -4.355 1 97.44 335 GLU B CA 1
ATOM 5463 C C . GLU B 1 335 ? -18.656 -28.641 -2.844 1 97.44 335 GLU B C 1
ATOM 5465 O O . GLU B 1 335 ? -18.906 -27.641 -2.162 1 97.44 335 GLU B O 1
ATOM 5470 N N . ALA B 1 336 ? -18.547 -29.844 -2.322 1 96.69 336 ALA B N 1
ATOM 5471 C CA . ALA B 1 336 ? -18.641 -30.062 -0.881 1 96.69 336 ALA B CA 1
ATOM 5472 C C . ALA B 1 336 ? -17.562 -29.281 -0.134 1 96.69 336 ALA B C 1
ATOM 5474 O O . ALA B 1 336 ? -17.828 -28.734 0.94 1 96.69 336 ALA B O 1
ATOM 5475 N N . TYR B 1 337 ? -16.453 -29.234 -0.708 1 95.12 337 TYR B N 1
ATOM 5476 C CA . TYR B 1 337 ? -15.352 -28.484 -0.113 1 95.12 337 TYR B CA 1
ATOM 5477 C C . TYR B 1 337 ? -15.672 -27 -0.067 1 95.12 337 TYR B C 1
ATOM 5479 O O . TYR B 1 337 ? -15.391 -26.328 0.93 1 95.12 337 TYR B O 1
ATOM 5487 N N . LEU B 1 338 ? -16.234 -26.453 -1.138 1 95.38 338 LEU B N 1
ATOM 5488 C CA . LEU B 1 338 ? -16.578 -25.031 -1.214 1 95.38 338 LEU B CA 1
ATOM 5489 C C . LEU B 1 338 ? -17.703 -24.688 -0.246 1 95.38 338 LEU B C 1
ATOM 5491 O O . LEU B 1 338 ? -17.703 -23.625 0.371 1 95.38 338 LEU B O 1
ATOM 5495 N N . ILE B 1 339 ? -18.672 -25.578 -0.101 1 94.56 339 ILE B N 1
ATOM 5496 C CA . ILE B 1 339 ? -19.828 -25.375 0.764 1 94.56 339 ILE B CA 1
ATOM 5497 C C . ILE B 1 339 ? -19.359 -25.203 2.211 1 94.56 339 ILE B C 1
ATOM 5499 O O . ILE B 1 339 ? -19.922 -24.406 2.961 1 94.56 339 ILE B O 1
ATOM 5503 N N . ASP B 1 340 ? -18.312 -25.891 2.568 1 91.06 340 ASP B N 1
ATOM 5504 C CA . ASP B 1 340 ? -17.812 -25.875 3.939 1 91.06 340 ASP B CA 1
ATOM 5505 C C . ASP B 1 340 ? -16.891 -24.688 4.18 1 91.06 340 ASP B C 1
ATOM 5507 O O . ASP B 1 340 ? -16.438 -24.453 5.301 1 91.06 340 ASP B O 1
ATOM 5511 N N . SER B 1 341 ? -16.703 -23.938 3.1 1 89.31 341 SER B N 1
ATOM 5512 C CA . SER B 1 341 ? -15.836 -22.766 3.225 1 89.31 341 SER B CA 1
ATOM 5513 C C . SER B 1 341 ? -16.594 -21.562 3.781 1 89.31 341 SER B C 1
ATOM 5515 O O . SER B 1 341 ? -17.828 -21.562 3.807 1 89.31 341 SER B O 1
ATOM 5517 N N . PRO B 1 342 ? -15.859 -20.594 4.27 1 88.69 342 PRO B N 1
ATOM 5518 C CA . PRO B 1 342 ? -16.547 -19.391 4.781 1 88.69 342 PRO B CA 1
ATOM 5519 C C . PRO B 1 342 ? -17.094 -18.5 3.664 1 88.69 342 PRO B C 1
ATOM 5521 O O . PRO B 1 342 ? -17.719 -17.484 3.938 1 88.69 342 PRO B O 1
ATOM 5524 N N . TYR B 1 343 ? -16.969 -18.906 2.434 1 92.44 343 TYR B N 1
ATOM 5525 C CA . TYR B 1 343 ? -17.266 -18 1.32 1 92.44 343 TYR B CA 1
ATOM 5526 C C . TYR B 1 343 ? -18.625 -18.344 0.71 1 92.44 343 TYR B C 1
ATOM 5528 O O . TYR B 1 343 ? -19.094 -17.641 -0.196 1 92.44 343 TYR B O 1
ATOM 5536 N N . VAL B 1 344 ? -19.25 -19.391 1.231 1 93.69 344 VAL B N 1
ATOM 5537 C CA . VAL B 1 344 ? -20.562 -19.766 0.745 1 93.69 344 VAL B CA 1
ATOM 5538 C C . VAL B 1 344 ? -21.594 -19.641 1.874 1 93.69 344 VAL B C 1
ATOM 5540 O O . VAL B 1 344 ? -21.453 -20.297 2.912 1 93.69 344 VAL B O 1
ATOM 5543 N N . GLU B 1 345 ? -22.531 -18.781 1.599 1 90 345 GLU B N 1
ATOM 5544 C CA . GLU B 1 345 ? -23.609 -18.641 2.576 1 90 345 GLU B CA 1
ATOM 5545 C C . GLU B 1 345 ? -24.375 -19.953 2.746 1 90 345 GLU B C 1
ATOM 5547 O O . GLU B 1 345 ? -24.656 -20.641 1.764 1 90 345 GLU B O 1
ATOM 5552 N N . GLN B 1 346 ? -24.641 -20.203 4.004 1 92.25 346 GLN B N 1
ATOM 5553 C CA . GLN B 1 346 ? -25.328 -21.453 4.312 1 92.25 346 GLN B CA 1
ATOM 5554 C C . GLN B 1 346 ? -26.844 -21.328 4.117 1 92.25 346 GLN B C 1
ATOM 5556 O O . GLN B 1 346 ? -27.594 -21.312 5.094 1 92.25 346 GLN B O 1
ATOM 5561 N N . SER B 1 347 ? -27.281 -21.234 2.986 1 94.25 347 SER B N 1
ATOM 5562 C CA . SER B 1 347 ? -28.672 -21.125 2.598 1 94.25 347 SER B CA 1
ATOM 5563 C C . SER B 1 347 ? -28.969 -21.969 1.356 1 94.25 347 SER B C 1
ATOM 5565 O O . SER B 1 347 ? -28.062 -22.266 0.572 1 94.25 347 SER B O 1
ATOM 5567 N N . GLU B 1 348 ? -30.172 -22.328 1.248 1 94.19 348 GLU B N 1
ATOM 5568 C CA . GLU B 1 348 ? -30.594 -23.125 0.106 1 94.19 348 GLU B CA 1
ATOM 5569 C C . GLU B 1 348 ? -30.328 -22.406 -1.209 1 94.19 348 GLU B C 1
ATOM 5571 O O . GLU B 1 348 ? -29.906 -23.016 -2.191 1 94.19 348 GLU B O 1
ATOM 5576 N N . GLU B 1 349 ? -30.578 -21.188 -1.198 1 92.44 349 GLU B N 1
ATOM 5577 C CA . GLU B 1 349 ? -30.375 -20.391 -2.4 1 92.44 349 GLU B CA 1
ATOM 5578 C C . GLU B 1 349 ? -28.906 -20.375 -2.803 1 92.44 349 GLU B C 1
ATOM 5580 O O . GLU B 1 349 ? -28.578 -20.516 -3.982 1 92.44 349 GLU B O 1
ATOM 5585 N N . SER B 1 350 ? -28.062 -20.188 -1.873 1 92.81 350 SER B N 1
ATOM 5586 C CA . SER B 1 350 ? -26.625 -20.141 -2.131 1 92.81 350 SER B CA 1
ATOM 5587 C C . SER B 1 350 ? -26.109 -21.484 -2.611 1 92.81 350 SER B C 1
ATOM 5589 O O . SER B 1 350 ? -25.234 -21.547 -3.471 1 92.81 350 SER B O 1
ATOM 5591 N N . PHE B 1 351 ? -26.688 -22.531 -2.078 1 94.62 351 PHE B N 1
ATOM 5592 C CA . PHE B 1 351 ? -26.281 -23.859 -2.473 1 94.62 351 PHE B CA 1
ATOM 5593 C C . PHE B 1 351 ? -26.672 -24.156 -3.918 1 94.62 351 PHE B C 1
ATOM 5595 O O . PHE B 1 351 ? -25.875 -24.719 -4.676 1 94.62 351 PHE B O 1
ATOM 5602 N N . LYS B 1 352 ? -27.828 -23.781 -4.219 1 95 352 LYS B N 1
ATOM 5603 C CA . LYS B 1 352 ? -28.281 -23.969 -5.59 1 95 352 LYS B CA 1
ATOM 5604 C C . LYS B 1 352 ? -27.422 -23.172 -6.57 1 95 352 LYS B C 1
ATOM 5606 O O . LYS B 1 352 ? -27.062 -23.672 -7.637 1 95 352 LYS B O 1
ATOM 5611 N N . LEU B 1 353 ? -27.156 -21.969 -6.164 1 95.06 353 LEU B N 1
ATOM 5612 C CA . LEU B 1 353 ? -26.328 -21.109 -7 1 95.06 353 LEU B CA 1
ATOM 5613 C C . LEU B 1 353 ? -24.938 -21.719 -7.184 1 95.06 353 LEU B C 1
ATOM 5615 O O . LEU B 1 353 ? -24.406 -21.734 -8.289 1 95.06 353 LEU B O 1
ATOM 5619 N N . LEU B 1 354 ? -24.359 -22.188 -6.125 1 96.31 354 LEU B N 1
ATOM 5620 C CA . LEU B 1 354 ? -23.047 -22.797 -6.191 1 96.31 354 LEU B CA 1
ATOM 5621 C C . LEU B 1 354 ? -23.062 -24.031 -7.09 1 96.31 354 LEU B C 1
ATOM 5623 O O . LEU B 1 354 ? -22.156 -24.234 -7.895 1 96.31 354 LEU B O 1
ATOM 5627 N N . HIS B 1 355 ? -24.125 -24.828 -6.945 1 96.12 355 HIS B N 1
ATOM 5628 C CA . HIS B 1 355 ? -24.25 -26.031 -7.746 1 96.12 355 HIS B CA 1
ATOM 5629 C C . HIS B 1 355 ? -24.234 -25.719 -9.234 1 96.12 355 HIS B C 1
ATOM 5631 O O . HIS B 1 355 ? -23.547 -26.391 -10.008 1 96.12 355 HIS B O 1
ATOM 5637 N N . GLU B 1 356 ? -24.953 -24.766 -9.625 1 95.75 356 GLU B N 1
ATOM 5638 C CA . GLU B 1 356 ? -24.969 -24.328 -11.016 1 95.75 356 GLU B CA 1
ATOM 5639 C C . GLU B 1 356 ? -23.625 -23.719 -11.422 1 95.75 356 GLU B C 1
ATOM 5641 O O . GLU B 1 356 ? -23.188 -23.891 -12.562 1 95.75 356 GLU B O 1
ATOM 5646 N N . ALA B 1 357 ? -23 -23.016 -10.5 1 95.44 357 ALA B N 1
ATOM 5647 C CA . ALA B 1 357 ? -21.703 -22.391 -10.758 1 95.44 357 ALA B CA 1
ATOM 5648 C C . ALA B 1 357 ? -20.625 -23.438 -11.055 1 95.44 357 ALA B C 1
ATOM 5650 O O . ALA B 1 357 ? -19.75 -23.219 -11.883 1 95.44 357 ALA B O 1
ATOM 5651 N N . MET B 1 358 ? -20.734 -24.562 -10.406 1 95.88 358 MET B N 1
ATOM 5652 C CA . MET B 1 358 ? -19.734 -25.625 -10.547 1 95.88 358 MET B CA 1
ATOM 5653 C C . MET B 1 358 ? -19.688 -26.141 -11.984 1 95.88 358 MET B C 1
ATOM 5655 O O . MET B 1 358 ? -18.625 -26.531 -12.469 1 95.88 358 MET B O 1
ATOM 5659 N N . LYS B 1 359 ? -20.75 -26.047 -12.625 1 94.31 359 LYS B N 1
ATOM 5660 C CA . LYS B 1 359 ? -20.859 -26.562 -13.984 1 94.31 359 LYS B CA 1
ATOM 5661 C C . LYS B 1 359 ? -20.109 -25.672 -14.969 1 94.31 359 LYS B C 1
ATOM 5663 O O . LYS B 1 359 ? -19.828 -26.078 -16.094 1 94.31 359 LYS B O 1
ATOM 5668 N N . GLN B 1 360 ? -19.781 -24.516 -14.484 1 93.56 360 GLN B N 1
ATOM 5669 C CA . GLN B 1 360 ? -19.156 -23.547 -15.375 1 93.56 360 GLN B CA 1
ATOM 5670 C C . GLN B 1 360 ? -17.703 -23.891 -15.641 1 93.56 360 GLN B C 1
ATOM 5672 O O . GLN B 1 360 ? -17.078 -23.344 -16.562 1 93.56 360 GLN B O 1
ATOM 5677 N N . MET B 1 361 ? -17.062 -24.766 -14.93 1 94.31 361 MET B N 1
ATOM 5678 C CA . MET B 1 361 ? -15.656 -25.125 -15.07 1 94.31 361 MET B CA 1
ATOM 5679 C C . MET B 1 361 ? -15.5 -26.312 -16.016 1 94.31 361 MET B C 1
ATOM 5681 O O . MET B 1 361 ? -14.383 -26.781 -16.266 1 94.31 361 MET B O 1
ATOM 5685 N N . CYS B 1 362 ? -16.641 -26.844 -16.531 1 93.06 362 CYS B N 1
ATOM 5686 C CA . CYS B 1 362 ? -16.625 -28.031 -17.375 1 93.06 362 CYS B CA 1
ATOM 5687 C C . CYS B 1 362 ? -16.594 -27.641 -18.859 1 93.06 362 CYS B C 1
ATOM 5689 O O . CYS B 1 362 ? -17.094 -26.562 -19.219 1 93.06 362 CYS B O 1
#

Sequence (724 aa):
MEKVTLDPAIKFGAGRYRQEKNLLEECGKEISRFGKKVFIIAGNRAWDAVKERMIPGFEKAGLEYELHLYGGKCSYEAAREYAEKCKAENCDEVVGTGGGLVMDFAKAVGEYADTGVVNIPTSIATCAAFTTMSVMYTPEGAKKDCWRFEHEVDAVLVDLQVIAECPIRYAAAGILDAMAKKIEIQNGKPKMYLSENKIDLFSAYKMAEYTYEVLVEYGAQAIEDIRHKRLTKAVEDITFINIAVTGVIANITKSFSQSALGHMMYDGVRTYFTKEAEHALHGEIVAVALFTQLYYNKLSEDKEALRLFMKGMDMPLTLQELGIEPTQKNLDILEAYLIDSPYVEQSEESFKLLHEAMKQMCMEKVTLDPAIKFGAGRYRQEKNLLEECGKEISRFGKKVFIIAGNRAWDAVKERMIPGFEKAGLEYELHLYGGKCSYEAAREYAEKCKAENCDEVVGTGGGLVMDFAKAVGEYADTGVVNIPTSIATCAAFTTMSVMYTPEGAKKDCWRFEHEVDAVLVDLQVIAECPIRYAAAGILDAMAKKIEIQNGKPKMYLSENKIDLFSAYKMAEYTYEVLVEYGAQAIEDIRHKRLTKAVEDITFINIAVTGVIANITKSFSQSALGHMMYDGVRTYFTKEAEHALHGEIVAVALFTQLYYNKLSEDKEALRLFMKGMDMPLTLQELGIEPTQKNLDILEAYLIDSPYVEQSEESFKLLHEAMKQMC

Solvent-accessible surface area (backbone atoms only — not comparable to full-atom values): 34950 Å² total; per-residue (Å²): 125,79,79,75,78,70,77,80,49,30,39,44,22,28,35,29,37,39,77,36,77,64,36,41,52,50,41,20,56,60,49,50,77,66,29,59,28,30,32,34,37,22,25,67,71,42,39,70,74,40,48,84,48,32,48,58,15,18,57,74,53,66,43,43,74,45,85,41,76,51,86,78,57,34,16,69,68,55,22,48,54,50,12,51,49,33,53,75,67,64,36,49,22,26,33,12,29,13,46,36,63,38,24,18,30,30,47,49,17,11,61,67,47,71,35,49,26,35,22,32,47,41,42,38,42,21,25,34,56,30,32,39,44,26,70,30,23,35,87,88,52,28,60,67,52,73,51,74,54,88,50,46,32,50,24,30,46,33,27,43,56,51,45,17,59,28,66,45,66,50,38,46,22,8,51,39,41,44,43,41,36,35,58,21,46,36,61,58,33,78,69,83,54,66,95,80,41,58,54,54,55,42,50,31,41,55,52,24,48,53,47,37,51,51,42,70,73,31,41,66,57,21,45,54,31,19,68,66,54,38,82,44,69,42,38,54,40,50,44,44,43,24,25,54,54,41,11,39,36,36,13,56,33,65,64,52,62,42,54,26,59,19,54,49,43,37,45,40,41,27,58,76,34,41,75,54,30,60,83,49,48,71,24,43,46,23,41,26,29,39,40,23,35,32,38,44,14,70,36,55,81,55,42,58,60,51,50,52,55,36,52,75,58,73,45,63,69,29,40,53,69,40,44,38,68,78,41,70,66,55,48,50,53,50,49,54,52,48,57,73,33,94,69,38,63,96,43,71,68,46,48,53,43,47,58,60,14,58,58,51,26,101,126,79,78,75,78,70,76,80,48,28,41,42,28,28,35,28,36,40,77,36,78,66,36,40,52,48,40,20,58,61,50,50,76,68,28,59,28,30,32,35,36,23,25,64,69,42,39,69,74,40,47,83,49,33,48,59,14,18,57,75,52,65,40,44,73,47,83,39,74,49,86,77,58,36,17,69,66,56,22,47,54,51,12,51,51,32,54,74,68,64,36,48,22,27,33,11,29,13,45,38,62,37,25,19,31,30,49,48,18,12,60,66,48,72,34,49,26,35,22,33,46,41,42,37,43,21,26,34,56,32,35,42,44,25,71,30,23,36,87,87,51,28,59,68,52,72,51,73,55,89,51,48,32,49,25,31,46,34,27,42,57,51,44,17,59,30,67,45,66,50,40,46,22,8,50,38,42,46,42,41,36,33,58,22,47,37,61,59,31,78,69,83,54,66,94,78,40,58,54,54,56,42,49,31,41,55,52,24,47,52,47,37,51,52,42,70,72,32,41,65,58,21,45,53,31,19,67,67,55,38,81,44,69,44,38,53,39,50,44,45,42,22,25,54,53,40,10,39,34,37,13,54,34,65,65,52,64,42,55,26,58,18,54,48,44,36,45,40,41,26,58,77,34,41,77,54,30,58,84,49,49,71,24,43,45,22,41,26,28,39,41,24,34,33,37,43,14,69,36,56,82,54,44,59,60,50,50,54,55,37,51,74,58,75,43,62,67,29,39,54,70,39,44,38,68,78,42,71,67,55,48,49,55,49,49,5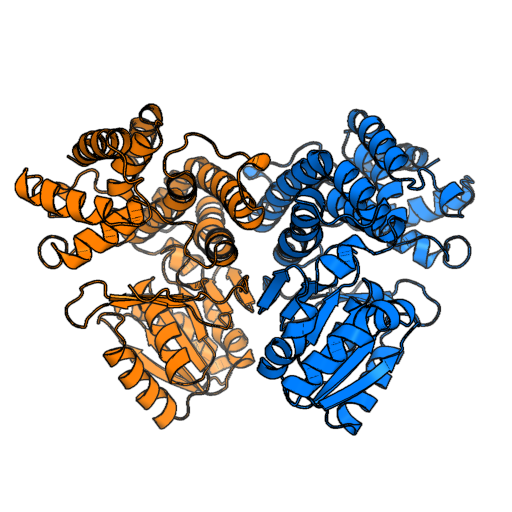4,52,48,58,73,34,95,68,37,64,96,44,72,66,47,47,52,44,46,58,60,14,58,58,52,25,98

Secondary structure (DSSP, 8-state):
---------B----SEEEEETTGGGGHHHHHTTT-SEEEEEE-HHHHHHHHHHHHHHHHHHT-EEEEEE--S---HHHHHHHHHHHHHTT--EEEEEESHHHHHHHHHHHHHHT-EEEEEESS--TTTTTSSEEEEE-TTS-EEEEEE-SS--SEEEEEHHHHHHS-HHHHHHHHHHHHHHHHHHHTT-S---GGGS-HHHHHHHHHHHHHHHHHHHHHHHHHHHHHTT---HHHHHHHHIIIIIHHHHHHHTTTTTT--HHHHHHHHHHHH-TTTTTT--HHHHHHHHHHHHHHHTT-GGGHHHHHHHHHTTT---SHHHHT----HHHHHHHHHHHHTSTTS-SSHHHHHHHHHHHGGG-/---------B----SEEEEETTGGGGHHHHHTTT-SEEEEEE-HHHHHHHHHHHHHHHHHHT-EEEEEE--S---HHHHHHHHHHHHHTT--EEEEEESHHHHHHHHHHHHHHT-EEEEEESS--TTTTTSSEEEEE-TTS-EEEEEE-SS--SEEEEEHHHHHHS-HHHHHHHHHHHHHHHHHHHTT-S---GGGS-HHHHHHHHHHHHHHHHHHHHHHHHHHHHHTT---HHHHHHHHIIIIIHHHHHHHTTTTTT--HHHHHHHHHHHH-TTTTTT--HHHHHHHHHHHHHHHTT-GGGHHHHHHHHHTTT---SHHHHT----HHHHHHHHHHHHTSTTS-SSHHHHHHHHHHHGGG-

Radius of gyration: 25.86 Å; Cα contacts (8 Å, |Δi|>4): 1562; chains: 2; bounding box: 62×80×61 Å